Protein AF-0000000070684510 (afdb_homodimer)

Nearest PDB structures (foldseek):
  5lpy-assembly1_A  TM=9.203E-01  e=1.342E-24  Arabidopsis thaliana
  5lpz-assembly1_A  TM=9.205E-01  e=2.448E-24  Arabidopsis thaliana
  3tl8-assembly2_D  TM=8.907E-01  e=1.812E-24  Arabidopsis thaliana
  5lpw-assembly1_A  TM=9.177E-01  e=6.805E-24  Arabidopsis thaliana
  3ulz-assembly1_A  TM=9.002E-01  e=1.649E-22  Arabidopsis thaliana

Foldseek 3Di:
DVVVVVLVVLLVVQCVLLCVVVLVVVCVVVVCPQADADDPVQQCQQQVNVDPVQWPDDDQQFTWGWGAGPVRAIKIKGWGPDDDSVCSVVVSVVVSLQQPDDDPQAWHWHYWYRSDPTIMTITHDAAAAFQLCLLAVPDPPPPDRDAPVLLVQQLVQVVVVLCCQQPVRPFRKAQLEDDRNQWGQHPVGRTHGHDSPVMDGDHPPDWDQDPDRDYDPLQFDVVCVVGSTDDSVRNVSSSVSRSLCSFQSDDQADCVVDDQCRGSVSVCVVCVVVVNNLVRTDPNNNVVVVVD/DVVVVVLVVLLVVQCVLLCVVVLVVVCVVVVCPQADADEPVQQCQQQVNVDPVQWPDDDQQFTWGWGAGPVRAIKIKGWGPDDDSVCSVVVSVVVSLQQPDDDPQAWHWHYWYRSDPTIMTITHDAAAAFQLCLLAVPDPPPPDRDAPVLLVQQLVQVVVVLCCQQPVRPFRKAQLEDDRNQWGQHPVGRTHGHDSPVMDTDHPPDWDQDPDRDYDPLQFDVVCVVGSTDDSVRNVSSSVSRSLCSFQSDDQADCVVDDQCRGSVSVCVVCVVVVNNLVRTDPNNNVVVVVD

pLDDT: mean 85.9, std 12.46, range [40.0, 98.62]

Organism: Helianthus annuus (NCBI:txid4232)

Secondary structure (DSSP, 8-state):
-HHHHHHHHHHHHHHHHTTHHHHHHHHHHTT----EE--HHHHHHHTTTT-GGGEEEEETTEEEEEEE-TT--EEEEEEES---GGGHHHHHHHHHHHHT---TTBPPEEEEE-SSSS-EEEEE--TT-BHHHHHH---SSSS-S--HHHHHHHHHHHHHHHHIIIIISSSEEE-S---GGGEEE-TT--EEE---TT-EEE-TT--EE-SB--SBTTTS-HHHHHH-EE-HHHHHHHHHHHHHHHHH---SB-GGG-GGG-BHHHHHHHHHHTT-GGGTS-HHHHHHHHH-/-HHHHHHHHHHHHHHHHTTHHHHHHHHHHTT-TT-EE--HHHHHHHTTTT-GGGEEEEETTEEEEEEE-TT--EEEEEEES---GGGHHHHHHHHHHHHT---TTBPPEEEEE-SSSS-EEEEEPPTT-BHHHHHH---SSSS-S--HHHHHHHHHHHHHHHHIIIIISSSEEE-S---GGGEEE-TT--EEE---TT-EEE-TT--EE-SB--SBTTTS-HHHHHH-EE-HHHHHHHHHHHHHHHHH---SB-GGG-GGG-BHHHHHHHHHHTT-GGGTS-HHHHHHHHH-

Radius of gyration: 25.87 Å; Cα contacts (8 Å, |Δi|>4): 1019; chains: 2; bounding box: 73×64×62 Å

Solvent-accessible surface area (backbone atoms only — not comparable to full-atom values): 30472 Å² total; per-residue (Å²): 109,70,68,56,54,50,51,51,49,48,27,52,49,29,17,54,73,59,39,38,62,59,45,53,51,50,37,62,70,66,65,46,85,48,50,43,77,47,52,61,66,60,54,27,60,21,21,63,65,69,31,77,89,28,54,75,45,78,56,92,67,24,39,28,28,44,24,42,42,96,87,64,48,57,29,30,35,34,41,39,31,58,37,59,70,88,42,48,68,57,48,46,54,50,48,54,55,51,29,63,55,80,47,94,24,39,59,42,41,46,27,35,25,36,42,44,92,35,50,31,40,30,25,58,57,66,78,47,50,30,46,38,49,55,56,64,61,61,58,84,84,64,74,66,73,68,49,65,65,52,49,51,49,32,52,50,39,44,50,51,37,52,50,36,33,46,69,68,40,98,56,23,40,36,46,52,53,48,43,40,74,32,26,32,17,31,89,85,56,51,33,23,43,47,79,66,84,65,40,42,78,34,63,86,93,50,76,45,78,46,58,64,56,71,38,38,50,43,28,57,33,65,63,33,53,51,63,22,50,52,50,64,62,40,36,51,45,7,43,51,39,39,50,49,27,72,49,26,48,49,64,43,63,34,73,87,64,33,85,88,34,17,25,34,60,60,34,51,52,50,26,49,75,67,72,41,46,81,78,54,39,23,66,65,50,53,52,52,61,69,70,105,110,70,68,56,52,51,51,52,53,48,28,51,50,30,16,55,74,58,39,39,61,60,47,52,51,50,38,63,70,67,65,45,87,47,51,46,78,49,52,61,65,59,54,28,61,22,21,63,64,69,33,76,88,27,53,76,44,78,54,92,68,23,40,28,28,45,24,43,42,96,87,65,49,58,29,29,36,35,41,38,30,58,36,58,70,90,42,47,68,56,49,47,55,50,48,55,55,53,29,64,53,82,48,94,24,40,58,39,40,46,28,36,23,36,42,43,91,37,52,31,38,32,25,59,56,66,79,46,50,31,46,37,48,55,55,65,60,60,59,82,84,63,74,68,73,71,48,65,66,54,49,50,48,31,51,50,39,44,50,50,36,52,50,36,33,47,67,68,38,97,54,23,40,36,47,49,52,48,42,39,76,32,25,33,16,30,89,84,56,51,31,23,42,46,78,66,83,64,39,42,78,33,62,83,93,51,78,45,79,48,59,63,55,72,38,39,51,43,29,58,33,64,64,32,54,51,63,21,51,50,50,63,61,39,37,51,44,8,44,50,38,38,50,49,27,71,48,26,47,49,63,42,64,33,70,87,65,32,84,89,34,16,25,33,60,58,35,52,53,50,27,50,74,68,72,41,44,80,78,55,39,24,66,64,50,54,53,53,60,70,70,103

Sequence (584 aa):
MIKQRKLIKLREQLFEQNGGVLLEDKLRTTGSNVMKIFQVEELEEATNNFAEGNIIGRGGNGTVYKGTLPDTRIVAIKKSQRLDQGQRDQFINEMVILAQINHPNVVQLLGCCRETDVPLLAYEFISNDTLHRHIHNYSASGKGRFSWDNRLRIAHESAGALAYLHTDARVSIIHRDVKSTNILLDDNYIAKITDFGASRLVPLGHDQVTTLVQGTIGYLDPEYFHTGHLIDKSDVYSFGVVLAELLTGKKTIDPGRGFDDTNLATYFLKAKKENRLLEILDHQVVKEANDDMIKQRKLIKLREQLFEQNGGVLLEDKLRTTGSNVMKIFQVEELEEATNNFAEGNIIGRGGNGTVYKGTLPDTRIVAIKKSQRLDQGQRDQFINEMVILAQINHPNVVQLLGCCRETDVPLLAYEFISNDTLHRHIHNYSASGKGRFSWDNRLRIAHESAGALAYLHTDARVSIIHRDVKSTNILLDDNYIAKITDFGASRLVPLGHDQVTTLVQGTIGYLDPEYFHTGHLIDKSDVYSFGVVLAELLTGKKTIDPGRGFDDTNLATYFLKAKKENRLLEILDHQVVKEANDD

Structure (mmCIF, N/CA/C/O backbone):
data_AF-0000000070684510-model_v1
#
loop_
_entity.id
_entity.type
_entity.pdbx_description
1 polymer 'Putative serine/threonine-protein kinase, SIK1/2'
#
loop_
_atom_site.group_PDB
_atom_site.id
_atom_site.type_symbol
_atom_site.label_atom_id
_atom_site.label_alt_id
_atom_site.label_comp_id
_atom_site.label_asym_id
_atom_site.label_entity_id
_atom_site.label_seq_id
_atom_site.pdbx_PDB_ins_code
_atom_site.Cartn_x
_atom_site.Cartn_y
_atom_site.Cartn_z
_atom_site.occupancy
_atom_site.B_iso_or_equiv
_atom_site.auth_seq_id
_atom_site.auth_comp_id
_atom_site.auth_asym_id
_atom_site.auth_atom_id
_atom_site.pdbx_PDB_model_num
ATOM 1 N N . MET A 1 1 ? 40.5 9.266 7.672 1 59.66 1 MET A N 1
ATOM 2 C CA . MET A 1 1 ? 40.625 9.867 6.344 1 59.66 1 MET A CA 1
ATOM 3 C C . MET A 1 1 ? 40.094 8.922 5.266 1 59.66 1 MET A C 1
ATOM 5 O O . MET A 1 1 ? 39.312 9.336 4.41 1 59.66 1 MET A O 1
ATOM 9 N N . ILE A 1 2 ? 40.531 7.684 5.348 1 60.41 2 ILE A N 1
ATOM 10 C CA . ILE A 1 2 ? 40.125 6.691 4.363 1 60.41 2 ILE A CA 1
ATOM 11 C C . ILE A 1 2 ? 38.625 6.402 4.52 1 60.41 2 ILE A C 1
ATOM 13 O O . ILE A 1 2 ? 37.875 6.34 3.527 1 60.41 2 ILE A O 1
ATOM 17 N N . LYS A 1 3 ? 38.062 6.293 5.691 1 63.25 3 LYS A N 1
ATOM 18 C CA . LYS A 1 3 ? 36.656 6.039 5.957 1 63.25 3 LYS A CA 1
ATOM 19 C C . LYS A 1 3 ? 35.781 7.191 5.453 1 63.25 3 LYS A C 1
ATOM 21 O O . LYS A 1 3 ? 34.719 6.965 4.906 1 63.25 3 LYS A O 1
ATOM 26 N N . GLN A 1 4 ? 36.281 8.344 5.594 1 65.38 4 GLN A N 1
ATOM 27 C CA . GLN A 1 4 ? 35.562 9.531 5.148 1 65.38 4 GLN A CA 1
ATOM 28 C C . GLN A 1 4 ? 35.469 9.578 3.627 1 65.38 4 GLN A C 1
ATOM 30 O O . GLN A 1 4 ? 34.406 9.922 3.076 1 65.38 4 GLN A O 1
ATOM 35 N N . ARG A 1 5 ? 36.625 9.281 2.947 1 68.25 5 ARG A N 1
ATOM 36 C CA . ARG A 1 5 ? 36.625 9.258 1.489 1 68.25 5 ARG A CA 1
ATOM 37 C C . ARG A 1 5 ? 35.656 8.219 0.944 1 68.25 5 ARG A C 1
ATOM 39 O O . ARG A 1 5 ? 34.969 8.453 -0.056 1 68.25 5 ARG A O 1
ATOM 46 N N . LYS A 1 6 ? 35.594 7.195 1.644 1 65.5 6 LYS A N 1
ATOM 47 C CA . LYS A 1 6 ? 34.688 6.121 1.246 1 65.5 6 LYS A CA 1
ATOM 48 C C . LYS A 1 6 ? 33.25 6.555 1.39 1 65.5 6 LYS A C 1
ATOM 50 O O . LYS A 1 6 ? 32.406 6.242 0.533 1 65.5 6 LYS A O 1
ATOM 55 N N . LEU A 1 7 ? 33 7.203 2.4 1 73 7 LEU A N 1
ATOM 56 C CA . LEU A 1 7 ? 31.641 7.691 2.654 1 73 7 LEU A CA 1
ATOM 57 C C . LEU A 1 7 ? 31.234 8.727 1.61 1 73 7 LEU A C 1
ATOM 59 O O . LEU A 1 7 ? 30.094 8.711 1.133 1 73 7 LEU A O 1
ATOM 63 N N . ILE A 1 8 ? 32.188 9.531 1.26 1 75.62 8 ILE A N 1
ATOM 64 C CA . ILE A 1 8 ? 31.922 10.57 0.265 1 75.62 8 ILE A CA 1
ATOM 65 C C . ILE A 1 8 ? 31.609 9.922 -1.083 1 75.62 8 ILE A C 1
ATOM 67 O O . ILE A 1 8 ? 30.672 10.312 -1.767 1 75.62 8 ILE A O 1
ATOM 71 N N . LYS A 1 9 ? 32.344 8.922 -1.42 1 74.88 9 LYS A N 1
ATOM 72 C CA . LYS A 1 9 ? 32.125 8.219 -2.682 1 74.88 9 LYS A CA 1
ATOM 73 C C . LYS A 1 9 ? 30.766 7.523 -2.701 1 74.88 9 LYS A C 1
ATOM 75 O O . LYS A 1 9 ? 30.078 7.527 -3.723 1 74.88 9 LYS A O 1
ATOM 80 N N . LEU A 1 10 ? 30.453 7.031 -1.627 1 70.5 10 LEU A N 1
ATOM 81 C CA . LEU A 1 10 ? 29.156 6.367 -1.514 1 70.5 10 LEU A CA 1
ATOM 82 C C . LEU A 1 10 ? 28.016 7.363 -1.694 1 70.5 10 LEU A C 1
ATOM 84 O O . LEU A 1 10 ? 27.047 7.086 -2.408 1 70.5 10 LEU A O 1
ATOM 88 N N . ARG A 1 11 ? 28.219 8.469 -1.114 1 77.69 11 ARG A N 1
ATOM 89 C CA . ARG A 1 11 ? 27.203 9.516 -1.212 1 77.69 11 ARG A CA 1
ATOM 90 C C . ARG A 1 11 ? 27.031 9.977 -2.654 1 77.69 11 ARG A C 1
ATOM 92 O O . ARG A 1 11 ? 25.906 10.18 -3.117 1 77.69 11 ARG A O 1
ATOM 99 N N . GLU A 1 12 ? 28.078 10.055 -3.312 1 80 12 GLU A N 1
ATOM 100 C CA . GLU A 1 12 ? 28.047 10.477 -4.707 1 80 12 GLU A CA 1
ATOM 101 C C . GLU A 1 12 ? 27.375 9.43 -5.59 1 80 12 GLU A C 1
ATOM 103 O O . GLU A 1 12 ? 26.594 9.766 -6.484 1 80 12 GLU A O 1
ATOM 108 N N . GLN A 1 13 ? 27.688 8.273 -5.297 1 73.94 13 GLN A N 1
ATOM 109 C CA . GLN A 1 13 ? 27.094 7.176 -6.051 1 73.94 13 GLN A CA 1
ATOM 110 C C . GLN A 1 13 ? 25.578 7.113 -5.836 1 73.94 13 GLN A C 1
ATOM 112 O O . GLN A 1 13 ? 24.828 6.941 -6.793 1 73.94 13 GLN A O 1
ATOM 117 N N . LEU A 1 14 ? 25.25 7.27 -4.668 1 75.81 14 LEU A N 1
ATOM 118 C CA . LEU A 1 14 ? 23.828 7.254 -4.344 1 75.81 14 LEU A CA 1
ATOM 119 C C . LEU A 1 14 ? 23.109 8.43 -4.992 1 75.81 14 LEU A C 1
ATOM 121 O O . LEU A 1 14 ? 22 8.281 -5.508 1 75.81 14 LEU A O 1
ATOM 125 N N . PHE A 1 15 ? 23.734 9.523 -4.973 1 79.38 15 PHE A N 1
ATOM 126 C CA . PHE A 1 15 ? 23.172 10.719 -5.586 1 79.38 15 PHE A CA 1
ATOM 127 C C . PHE A 1 15 ? 22.906 10.492 -7.07 1 79.38 15 PHE A C 1
ATOM 129 O O . PHE A 1 15 ? 21.812 10.812 -7.562 1 79.38 15 PHE A O 1
ATOM 136 N N . GLU A 1 16 ? 23.812 9.898 -7.676 1 75.62 16 GLU A N 1
ATOM 137 C CA . GLU A 1 16 ? 23.656 9.609 -9.102 1 75.62 16 GLU A CA 1
ATOM 138 C C . GLU A 1 16 ? 22.578 8.547 -9.328 1 75.62 16 GLU A C 1
ATOM 140 O O . GLU A 1 16 ? 21.703 8.727 -10.18 1 75.62 16 GLU A O 1
ATOM 145 N N . GLN A 1 17 ? 22.672 7.637 -8.5 1 71.75 17 GLN A N 1
ATOM 146 C CA . GLN A 1 17 ? 21.75 6.52 -8.633 1 71.75 17 GLN A CA 1
ATOM 147 C C . GLN A 1 17 ? 20.312 6.957 -8.359 1 71.75 17 GLN A C 1
ATOM 149 O O . GLN A 1 17 ? 19.375 6.457 -8.984 1 71.75 17 GLN A O 1
ATOM 154 N N . ASN A 1 18 ? 20.266 7.914 -7.543 1 74.44 18 ASN A N 1
ATOM 155 C CA . ASN A 1 18 ? 18.938 8.367 -7.125 1 74.44 18 ASN A CA 1
ATOM 156 C C . ASN A 1 18 ? 18.438 9.508 -8.008 1 74.44 18 ASN A C 1
ATOM 158 O O . ASN A 1 18 ? 17.438 10.164 -7.672 1 74.44 18 ASN A O 1
ATOM 162 N N . GLY A 1 19 ? 19.094 9.758 -9.062 1 76.19 19 GLY A N 1
ATOM 163 C CA . GLY A 1 19 ? 18.656 10.75 -10.023 1 76.19 19 GLY A CA 1
ATOM 164 C C . GLY A 1 19 ? 18.984 12.172 -9.609 1 76.19 19 GLY A C 1
ATOM 165 O O . GLY A 1 19 ? 18.312 13.117 -10.016 1 76.19 19 GLY A O 1
ATOM 166 N N . GLY A 1 20 ? 19.969 12.305 -8.805 1 78.5 20 GLY A N 1
ATOM 167 C CA . GLY A 1 20 ? 20.344 13.617 -8.312 1 78.5 20 GLY A CA 1
ATOM 168 C C . GLY A 1 20 ? 20.672 14.594 -9.43 1 78.5 20 GLY A C 1
ATOM 169 O O . GLY A 1 20 ? 20.25 15.75 -9.391 1 78.5 20 GLY A O 1
ATOM 170 N N . VAL A 1 21 ? 21.25 14.117 -10.406 1 81 21 VAL A N 1
ATOM 171 C CA . VAL A 1 21 ? 21.656 14.961 -11.531 1 81 21 VAL A CA 1
ATOM 172 C C . VAL A 1 21 ? 20.438 15.406 -12.312 1 81 21 VAL A C 1
ATOM 174 O O . VAL A 1 21 ? 20.297 16.578 -12.656 1 81 21 VAL A O 1
ATOM 177 N N . LEU A 1 22 ? 19.594 14.508 -12.547 1 79.19 22 LEU A N 1
ATOM 178 C CA . LEU A 1 22 ? 18.359 14.828 -13.242 1 79.19 22 LEU A CA 1
ATOM 179 C C . LEU A 1 22 ? 17.547 15.859 -12.469 1 79.19 22 LEU A C 1
ATOM 181 O O . LEU A 1 22 ? 17 16.797 -13.055 1 79.19 22 LEU A O 1
ATOM 185 N N . LEU A 1 23 ? 17.484 15.656 -11.242 1 82.12 23 LEU A N 1
ATOM 186 C CA . LEU A 1 23 ? 16.766 16.594 -10.383 1 82.12 23 LEU A CA 1
ATOM 187 C C . LEU A 1 23 ? 17.375 17.984 -10.469 1 82.12 23 LEU A C 1
ATOM 189 O O . LEU A 1 23 ? 16.656 18.969 -10.617 1 82.12 23 LEU A O 1
ATOM 193 N N . GLU A 1 24 ? 18.641 18.062 -10.414 1 82.38 24 GLU A N 1
ATOM 194 C CA . GLU A 1 24 ? 19.328 19.344 -10.523 1 82.38 24 GLU A CA 1
ATOM 195 C C . GLU A 1 24 ? 19 20.031 -11.844 1 82.38 24 GLU A C 1
ATOM 197 O O . GLU A 1 24 ? 18.75 21.234 -11.883 1 82.38 24 GLU A O 1
ATOM 202 N N . ASP A 1 25 ? 18.953 19.266 -12.844 1 82.44 25 ASP A N 1
ATOM 203 C CA . ASP A 1 25 ? 18.688 19.797 -14.172 1 82.44 25 ASP A CA 1
ATOM 204 C C . ASP A 1 25 ? 17.25 20.328 -14.266 1 82.44 25 ASP A C 1
ATOM 206 O O . ASP A 1 25 ? 17.016 21.406 -14.82 1 82.44 25 ASP A O 1
ATOM 210 N N . LYS A 1 26 ? 16.406 19.641 -13.758 1 81.69 26 LYS A N 1
ATOM 211 C CA . LYS A 1 26 ? 15.008 20.047 -13.812 1 81.69 26 LYS A CA 1
ATOM 212 C C . LYS A 1 26 ? 14.758 21.312 -13 1 81.69 26 LYS A C 1
ATOM 214 O O . LYS A 1 26 ? 13.977 22.172 -13.398 1 81.69 26 LYS A O 1
ATOM 219 N N . LEU A 1 27 ? 15.406 21.344 -11.898 1 80.31 27 LEU A N 1
ATOM 220 C CA . LEU A 1 27 ? 15.242 22.516 -11.047 1 80.31 27 LEU A CA 1
ATOM 221 C C . LEU A 1 27 ? 15.852 23.75 -11.711 1 80.31 27 LEU A C 1
ATOM 223 O O . LEU A 1 27 ? 15.328 24.859 -11.562 1 80.31 27 LEU A O 1
ATOM 227 N N . ARG A 1 28 ? 16.875 23.547 -12.445 1 78.94 28 ARG A N 1
ATOM 228 C CA . ARG A 1 28 ? 17.516 24.641 -13.164 1 78.94 28 ARG A CA 1
ATOM 229 C C . ARG A 1 28 ? 16.641 25.141 -14.305 1 78.94 28 ARG A C 1
ATOM 231 O O . ARG A 1 28 ? 16.562 26.344 -14.547 1 78.94 28 ARG A O 1
ATOM 238 N N . THR A 1 29 ? 15.984 24.266 -14.898 1 77.31 29 THR A N 1
ATOM 239 C CA . THR A 1 29 ? 15.211 24.594 -16.078 1 77.31 29 THR A CA 1
ATOM 240 C C . THR A 1 29 ? 13.867 25.219 -15.695 1 77.31 29 THR A C 1
ATOM 242 O O . THR A 1 29 ? 13.32 26.047 -16.422 1 77.31 29 THR A O 1
ATOM 245 N N . THR A 1 30 ? 13.297 24.672 -14.68 1 70.62 30 THR A N 1
ATOM 246 C CA . THR A 1 30 ? 11.977 25.156 -14.281 1 70.62 30 THR A CA 1
ATOM 247 C C . THR A 1 30 ? 12.086 26.469 -13.531 1 70.62 30 THR A C 1
ATOM 249 O O . THR A 1 30 ? 11.086 27.141 -13.297 1 70.62 30 THR A O 1
ATOM 252 N N . GLY A 1 31 ? 13.344 27.062 -13.438 1 59.84 31 GLY A N 1
ATOM 253 C CA . GLY A 1 31 ? 13.508 28.328 -12.742 1 59.84 31 GLY A CA 1
ATOM 254 C C . GLY A 1 31 ? 13.125 28.25 -11.281 1 59.84 31 GLY A C 1
ATOM 255 O O . GLY A 1 31 ? 12.938 29.281 -10.633 1 59.84 31 GLY A O 1
ATOM 256 N N . SER A 1 32 ? 12.773 27 -10.875 1 56 32 SER A N 1
ATOM 257 C CA . SER A 1 32 ? 12.219 26.922 -9.523 1 56 32 SER A CA 1
ATOM 258 C C . SER A 1 32 ? 13.328 26.953 -8.477 1 56 32 SER A C 1
ATOM 260 O O . SER A 1 32 ? 14.219 26.109 -8.469 1 56 32 SER A O 1
ATOM 262 N N . ASN A 1 33 ? 13.812 28.109 -8.086 1 59.66 33 ASN A N 1
ATOM 263 C CA . ASN A 1 33 ? 14.656 28.312 -6.914 1 59.66 33 ASN A CA 1
ATOM 264 C C . ASN A 1 33 ? 13.969 27.828 -5.637 1 59.66 33 ASN A C 1
ATOM 266 O O . ASN A 1 33 ? 14.297 28.297 -4.543 1 59.66 33 ASN A O 1
ATOM 270 N N . VAL A 1 34 ? 12.9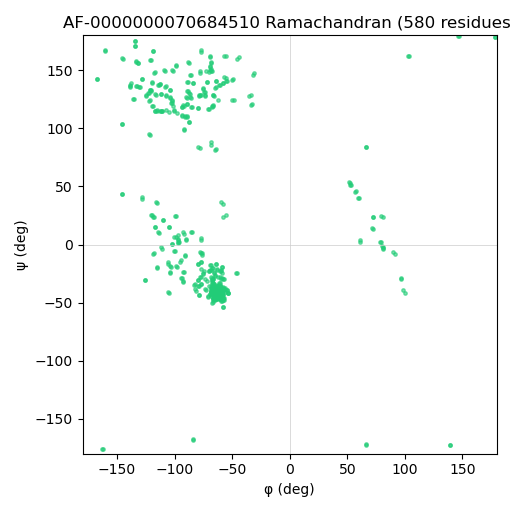84 26.844 -5.934 1 69.94 34 VAL A N 1
ATOM 271 C CA . VAL A 1 34 ? 12.031 26.719 -4.832 1 69.94 34 VAL A CA 1
ATOM 272 C C . VAL A 1 34 ? 12.469 25.578 -3.906 1 69.94 34 VAL A C 1
ATOM 274 O O . VAL A 1 34 ? 12.07 25.531 -2.738 1 69.94 34 VAL A O 1
ATOM 277 N N . MET A 1 35 ? 13.406 24.766 -4.375 1 84.25 35 MET A N 1
ATOM 278 C CA . MET A 1 35 ? 13.781 23.719 -3.436 1 84.25 35 MET A CA 1
ATOM 279 C C . MET A 1 35 ? 15.289 23.5 -3.43 1 84.25 35 MET A C 1
ATOM 281 O O . MET A 1 35 ? 15.945 23.625 -4.469 1 84.25 35 MET A O 1
ATOM 285 N N . LYS A 1 36 ? 15.867 23.344 -2.336 1 89.31 36 LYS A N 1
ATOM 286 C CA . LYS A 1 36 ? 17.297 23.109 -2.133 1 89.31 36 LYS A CA 1
ATOM 287 C C . LYS A 1 36 ? 17.609 21.609 -2.18 1 89.31 36 LYS A C 1
ATOM 289 O O . LYS A 1 36 ? 16.844 20.797 -1.687 1 89.31 36 LYS A O 1
ATOM 294 N N . ILE A 1 37 ? 18.719 21.328 -2.822 1 89.94 37 ILE A N 1
ATOM 295 C CA . ILE A 1 37 ? 19.266 19.984 -2.709 1 89.94 37 ILE A CA 1
ATOM 296 C C . ILE A 1 37 ? 20.281 19.938 -1.576 1 89.94 37 ILE A C 1
ATOM 298 O O . ILE A 1 37 ? 21.391 20.469 -1.706 1 89.94 37 ILE A O 1
ATOM 302 N N . PHE A 1 38 ? 19.984 19.281 -0.552 1 92.5 38 PHE A N 1
ATOM 303 C CA . PHE A 1 38 ? 20.812 19.234 0.644 1 92.5 38 PHE A CA 1
ATOM 304 C C . PHE A 1 38 ? 21.875 18.141 0.527 1 92.5 38 PHE A C 1
ATOM 306 O O . PHE A 1 38 ? 21.625 17.094 -0.077 1 92.5 38 PHE A O 1
ATOM 313 N N . GLN A 1 39 ? 22.984 18.406 1.076 1 92.12 39 GLN A N 1
ATOM 314 C CA . GLN A 1 39 ? 23.922 17.344 1.394 1 92.12 39 GLN A CA 1
ATOM 315 C C . GLN A 1 39 ? 23.516 16.594 2.662 1 92.12 39 GLN A C 1
ATOM 317 O O . GLN A 1 39 ? 22.938 17.203 3.576 1 92.12 39 GLN A O 1
ATOM 322 N N . VAL A 1 40 ? 23.828 15.367 2.656 1 92.38 40 VAL A N 1
ATOM 323 C CA . VAL A 1 40 ? 23.391 14.562 3.789 1 92.38 40 VAL A CA 1
ATOM 324 C C . VAL A 1 40 ? 23.984 15.109 5.082 1 92.38 40 VAL A C 1
ATOM 326 O O . VAL A 1 40 ? 23.344 15.086 6.133 1 92.38 40 VAL A O 1
ATOM 329 N N . GLU A 1 41 ? 25.172 15.656 5.012 1 92.88 41 GLU A N 1
ATOM 330 C CA . GLU A 1 41 ? 25.859 16.188 6.188 1 92.88 41 GLU A CA 1
ATOM 331 C C . GLU A 1 41 ? 25.078 17.359 6.789 1 92.88 41 GLU A C 1
ATOM 333 O O . GLU A 1 41 ? 25.062 17.531 8.008 1 92.88 41 GLU A O 1
ATOM 338 N N . GLU A 1 42 ? 24.469 18.172 5.949 1 94.25 42 GLU A N 1
ATOM 339 C CA . GLU A 1 42 ? 23.656 19.312 6.414 1 94.25 42 GLU A CA 1
ATOM 340 C C . GLU A 1 42 ? 22.469 18.844 7.25 1 94.25 42 GLU A C 1
ATOM 342 O O . GLU A 1 42 ? 22.188 19.406 8.305 1 94.25 42 GLU A O 1
ATOM 347 N N . LEU A 1 43 ? 21.859 17.812 6.797 1 95.56 43 LEU A N 1
ATOM 348 C CA . LEU A 1 43 ? 20.672 17.312 7.473 1 95.56 43 LEU A CA 1
ATOM 349 C C . LEU A 1 43 ? 21.047 16.531 8.727 1 95.56 43 LEU A C 1
ATOM 351 O O . LEU A 1 43 ? 20.312 16.547 9.719 1 95.56 43 LEU A O 1
ATOM 355 N N . GLU A 1 44 ? 22.203 15.836 8.641 1 95.56 44 GLU A N 1
ATOM 356 C CA . GLU A 1 44 ? 22.719 15.164 9.828 1 95.56 44 GLU A CA 1
ATOM 357 C C . GLU A 1 44 ? 23.047 16.156 10.938 1 95.56 44 GLU A C 1
ATOM 359 O O . GLU A 1 44 ? 22.688 15.945 12.094 1 95.56 44 GLU A O 1
ATOM 364 N N . GLU A 1 45 ? 23.641 17.188 10.547 1 96.19 45 GLU A N 1
ATOM 365 C CA . GLU A 1 45 ? 23.953 18.234 11.516 1 96.19 45 GLU A CA 1
ATOM 366 C C . GLU A 1 45 ? 22.688 18.875 12.07 1 96.19 45 GLU A C 1
ATOM 368 O O . GLU A 1 45 ? 22.578 19.078 13.281 1 96.19 45 GLU A O 1
ATOM 373 N N . ALA A 1 46 ? 21.75 19.141 11.203 1 97 46 ALA A N 1
ATOM 374 C CA . ALA A 1 46 ? 20.516 19.797 11.594 1 97 46 ALA A CA 1
ATOM 375 C C . ALA A 1 46 ? 19.734 18.953 12.602 1 97 46 ALA A C 1
ATOM 377 O O . ALA A 1 46 ? 19.031 19.484 13.453 1 97 46 ALA A O 1
ATOM 378 N N . THR A 1 47 ? 19.875 17.625 12.586 1 97.5 47 THR A N 1
ATOM 379 C CA . THR A 1 47 ? 19.062 16.719 13.375 1 97.5 47 THR A CA 1
ATOM 380 C C . THR A 1 47 ? 19.906 16.016 14.438 1 97.5 47 THR A C 1
ATOM 382 O O . THR A 1 47 ? 19.453 15.039 15.047 1 97.5 47 THR A O 1
ATOM 385 N N . ASN A 1 48 ? 21.172 16.422 14.672 1 96.38 48 ASN A N 1
ATOM 386 C CA . ASN A 1 48 ? 22.094 15.695 15.547 1 96.38 48 ASN A CA 1
ATOM 387 C C . ASN A 1 48 ? 22.172 14.219 15.172 1 96.38 48 ASN A C 1
ATOM 389 O O . ASN A 1 48 ? 21.953 13.344 16.016 1 96.38 48 ASN A O 1
ATOM 393 N N . ASN A 1 49 ? 22.469 14.055 13.844 1 95.56 49 ASN A N 1
ATOM 394 C CA . ASN A 1 49 ? 22.625 12.727 13.258 1 95.56 49 ASN A CA 1
ATOM 395 C C . ASN A 1 49 ? 21.359 11.883 13.453 1 95.56 49 ASN A C 1
ATOM 397 O O . ASN A 1 49 ? 21.438 10.734 13.891 1 95.56 49 ASN A O 1
ATOM 401 N N . PHE A 1 50 ? 20.234 12.57 13.148 1 94.94 50 PHE A N 1
ATOM 402 C CA . PHE A 1 50 ? 18.953 11.898 13.234 1 94.94 50 PHE A CA 1
ATOM 403 C C . PHE A 1 50 ? 18.766 11.242 14.594 1 94.94 50 PHE A C 1
ATOM 405 O O . PHE A 1 50 ? 18.375 10.078 14.672 1 94.94 50 PHE A O 1
ATOM 412 N N . ALA A 1 51 ? 18.969 11.977 15.594 1 95.12 51 ALA A N 1
ATOM 413 C CA . ALA A 1 51 ? 18.844 11.516 16.969 1 95.12 51 ALA A CA 1
ATOM 414 C C . ALA A 1 51 ? 17.406 11.195 17.328 1 95.12 51 ALA A C 1
ATOM 416 O O . ALA A 1 51 ? 16.484 11.875 16.875 1 95.12 51 ALA A O 1
ATOM 417 N N . GLU A 1 52 ? 17.188 10.273 18.203 1 93.38 52 GLU A N 1
ATOM 418 C CA . GLU A 1 52 ? 15.859 9.852 18.641 1 93.38 52 GLU A CA 1
ATOM 419 C C . GLU A 1 52 ? 15.102 11.008 19.281 1 93.38 52 GLU A C 1
ATOM 421 O O . GLU A 1 52 ? 13.883 11.133 19.125 1 93.38 52 GLU A O 1
ATOM 426 N N . GLY A 1 53 ? 15.766 11.812 20 1 95 53 GLY A N 1
ATOM 427 C CA . GLY A 1 53 ? 15.156 12.945 20.672 1 95 53 GLY A CA 1
ATOM 428 C C . GLY A 1 53 ? 14.578 13.969 19.719 1 95 53 GLY A C 1
ATOM 429 O O . GLY A 1 53 ? 13.789 14.828 20.109 1 95 53 GLY A O 1
ATOM 430 N N . ASN A 1 54 ? 14.977 13.922 18.422 1 96.88 54 ASN A N 1
ATOM 431 C CA . ASN A 1 54 ? 14.516 14.875 17.422 1 96.88 54 ASN A CA 1
ATOM 432 C C . ASN A 1 54 ? 13.328 14.328 16.625 1 96.88 54 ASN A C 1
ATOM 434 O O . ASN A 1 54 ? 12.773 15.016 15.766 1 96.88 54 ASN A O 1
ATOM 438 N N . ILE A 1 55 ? 12.883 13.125 16.984 1 95.62 55 ILE A N 1
ATOM 439 C CA . ILE A 1 55 ? 11.773 12.516 16.266 1 95.62 55 ILE A CA 1
ATOM 440 C C . ILE A 1 55 ? 10.469 13.211 16.641 1 95.62 55 ILE A C 1
ATOM 442 O O . ILE A 1 55 ? 10.156 13.352 17.828 1 95.62 55 ILE A O 1
ATOM 446 N N . ILE A 1 56 ? 9.727 13.641 15.664 1 94.25 56 ILE A N 1
ATOM 447 C CA . ILE A 1 56 ? 8.461 14.312 15.938 1 94.25 56 ILE A CA 1
ATOM 448 C C . ILE A 1 56 ? 7.312 13.508 15.328 1 94.25 56 ILE A C 1
ATOM 450 O O . ILE A 1 56 ? 6.145 13.836 15.523 1 94.25 56 ILE A O 1
ATOM 454 N N . GLY A 1 57 ? 7.605 12.484 14.57 1 90.12 57 GLY A N 1
ATOM 455 C CA . GLY A 1 57 ? 6.582 11.625 14 1 90.12 57 GLY A CA 1
ATOM 456 C C . GLY A 1 57 ? 7.141 10.344 13.414 1 90.12 57 GLY A C 1
ATOM 457 O O . GLY A 1 57 ? 8.25 10.336 12.875 1 90.12 57 GLY A O 1
ATOM 458 N N . ARG A 1 58 ? 6.395 9.289 13.602 1 85.06 58 ARG A N 1
ATOM 459 C CA . ARG A 1 58 ? 6.707 7.996 13 1 85.06 58 ARG A CA 1
ATOM 460 C C . ARG A 1 58 ? 5.473 7.375 12.352 1 85.06 58 ARG A C 1
ATOM 462 O O . ARG A 1 58 ? 4.375 7.445 12.906 1 85.06 58 ARG A O 1
ATOM 469 N N . GLY A 1 59 ? 5.688 6.824 11.141 1 74 59 GLY A N 1
ATOM 470 C CA . GLY A 1 59 ? 4.586 6.125 10.492 1 74 59 GLY A CA 1
ATOM 471 C C . GLY A 1 59 ? 5.039 5.211 9.375 1 74 59 GLY A C 1
ATOM 472 O O . GLY A 1 59 ? 6.238 4.957 9.211 1 74 59 GLY A O 1
ATOM 473 N N . GLY A 1 60 ? 4.102 4.609 8.688 1 69 60 GLY A N 1
ATOM 474 C CA . GLY A 1 60 ? 4.367 3.688 7.594 1 69 60 GLY A CA 1
ATOM 475 C C . GLY A 1 60 ? 5.164 4.316 6.465 1 69 60 GLY A C 1
ATOM 476 O O . GLY A 1 60 ? 5.84 3.615 5.711 1 69 60 GLY A O 1
ATOM 477 N N . ASN A 1 61 ? 5.16 5.664 6.422 1 75.12 61 ASN A N 1
ATOM 478 C CA . ASN A 1 61 ? 5.824 6.344 5.312 1 75.12 61 ASN A CA 1
ATOM 479 C C . ASN A 1 61 ? 7.203 6.863 5.715 1 75.12 61 ASN A C 1
ATOM 481 O O . ASN A 1 61 ? 7.926 7.422 4.887 1 75.12 61 ASN A O 1
ATOM 485 N N . GLY A 1 62 ? 7.5 6.703 7.012 1 84.69 62 GLY A N 1
ATOM 486 C CA . GLY A 1 62 ? 8.828 7.105 7.43 1 84.69 62 GLY A CA 1
ATOM 487 C C . GLY A 1 62 ? 8.844 7.828 8.766 1 84.69 62 GLY A C 1
ATOM 488 O O . GLY A 1 62 ? 7.84 7.836 9.484 1 84.69 62 GLY A O 1
ATOM 489 N N . THR A 1 63 ? 10.008 8.312 9.062 1 90.44 63 THR A N 1
ATOM 490 C CA . THR A 1 63 ? 10.227 9.023 10.312 1 90.44 63 THR A CA 1
ATOM 491 C C . THR A 1 63 ? 10.516 10.5 10.047 1 90.44 63 THR A C 1
ATOM 493 O O . THR A 1 63 ? 11.242 10.844 9.117 1 90.44 63 THR A O 1
ATOM 496 N N . VAL A 1 64 ? 9.922 11.336 10.859 1 95.62 64 VAL A N 1
ATOM 497 C CA . VAL A 1 64 ? 10.109 12.773 10.688 1 95.62 64 VAL A CA 1
ATOM 498 C C . VAL A 1 64 ? 10.914 13.336 11.859 1 95.62 64 VAL A C 1
ATOM 500 O O . VAL A 1 64 ? 10.602 13.055 13.023 1 95.62 64 VAL A O 1
ATOM 503 N N . TYR A 1 65 ? 11.961 14.094 11.547 1 97 65 TYR A N 1
ATOM 504 C CA . TYR A 1 65 ? 12.852 14.688 12.539 1 97 65 TYR A CA 1
ATOM 505 C C . TYR A 1 65 ? 12.742 16.203 12.516 1 97 65 TYR A C 1
ATOM 507 O O . TYR A 1 65 ? 12.656 16.812 11.445 1 97 65 TYR A O 1
ATOM 515 N N . LYS A 1 66 ? 12.703 16.75 13.703 1 97.88 66 LYS A N 1
ATOM 516 C CA . LYS A 1 66 ? 12.898 18.203 13.82 1 97.88 66 LYS A CA 1
ATOM 517 C C . LYS A 1 66 ? 14.375 18.562 13.68 1 97.88 66 LYS A C 1
ATOM 519 O O . LYS A 1 66 ? 15.242 17.922 14.266 1 97.88 66 LYS A O 1
ATOM 524 N N . GLY A 1 67 ? 14.648 19.484 12.812 1 97.81 67 GLY A N 1
ATOM 525 C CA . GLY A 1 67 ? 16.016 19.938 12.602 1 97.81 67 GLY A CA 1
ATOM 526 C C . GLY A 1 67 ? 16.156 21.438 12.594 1 97.81 67 GLY A C 1
ATOM 527 O O . GLY A 1 67 ? 15.18 22.156 12.352 1 97.81 67 GLY A O 1
ATOM 528 N N . THR A 1 68 ? 17.328 21.875 12.898 1 97.62 68 THR A N 1
ATOM 529 C CA . THR A 1 68 ? 17.688 23.281 12.805 1 97.62 68 THR A CA 1
ATOM 530 C C . THR A 1 68 ? 18.828 23.484 11.805 1 97.62 68 THR A C 1
ATOM 532 O O . THR A 1 68 ? 19.938 22.969 11.992 1 97.62 68 THR A O 1
ATOM 535 N N . LEU A 1 69 ? 18.531 24.234 10.805 1 94.69 69 LEU A N 1
ATOM 536 C CA . LEU A 1 69 ? 19.531 24.5 9.781 1 94.69 69 LEU A CA 1
ATOM 537 C C . LEU A 1 69 ? 20.547 25.531 10.266 1 94.69 69 LEU A C 1
ATOM 539 O O . LEU A 1 69 ? 20.312 26.203 11.273 1 94.69 69 LEU A O 1
ATOM 543 N N . PRO A 1 70 ? 21.672 25.625 9.477 1 89.88 70 PRO A N 1
ATOM 544 C CA . PRO A 1 70 ? 22.703 26.594 9.875 1 89.88 70 PRO A CA 1
ATOM 545 C C . PRO A 1 70 ? 22.172 28.031 9.93 1 89.88 70 PRO A C 1
ATOM 547 O O . PRO A 1 70 ? 22.656 28.828 10.727 1 89.88 70 PRO A O 1
ATOM 550 N N . ASP A 1 71 ? 21.203 28.297 9.102 1 91.12 71 ASP A N 1
ATOM 551 C CA . ASP A 1 71 ? 20.625 29.625 9.086 1 91.12 71 ASP A CA 1
ATOM 552 C C . ASP A 1 71 ? 19.547 29.766 10.156 1 91.12 71 ASP A C 1
ATOM 554 O O . ASP A 1 71 ? 18.766 30.719 10.141 1 91.12 71 ASP A O 1
ATOM 558 N N . THR A 1 72 ? 19.391 28.812 11.094 1 92.81 72 THR A N 1
ATOM 559 C CA . THR A 1 72 ? 18.562 28.797 12.297 1 92.81 72 THR A CA 1
ATOM 560 C C . THR A 1 72 ? 17.109 28.453 11.961 1 92.81 72 THR A C 1
ATOM 562 O O . THR A 1 72 ? 16.266 28.406 12.844 1 92.81 72 THR A O 1
ATOM 565 N N . ARG A 1 73 ? 16.875 28.281 10.727 1 94.5 73 ARG A N 1
ATOM 566 C CA . ARG A 1 73 ? 15.523 27.844 10.367 1 94.5 73 ARG A CA 1
ATOM 567 C C . ARG A 1 73 ? 15.227 26.453 10.93 1 94.5 73 ARG A C 1
ATOM 569 O O . ARG A 1 73 ? 16.062 25.562 10.852 1 94.5 73 ARG A O 1
ATOM 576 N N . ILE A 1 74 ? 14.039 26.375 11.484 1 97.25 74 ILE A N 1
ATOM 577 C CA . ILE A 1 74 ? 13.586 25.078 11.953 1 97.25 74 ILE A CA 1
ATOM 578 C C . ILE A 1 74 ? 12.852 24.344 10.82 1 97.25 74 ILE A C 1
ATOM 580 O O . ILE A 1 74 ? 12.008 24.938 10.148 1 97.25 74 ILE A O 1
ATOM 584 N N . VAL A 1 75 ? 13.242 23.047 10.641 1 97.44 75 VAL A N 1
ATOM 585 C CA . VAL A 1 75 ? 12.664 22.297 9.539 1 97.44 75 VAL A CA 1
ATOM 586 C C . VAL A 1 75 ? 12.219 20.922 10.039 1 97.44 75 VAL A C 1
ATOM 588 O O . VAL A 1 75 ? 12.641 20.469 11.109 1 97.44 75 VAL A O 1
ATOM 591 N N . ALA A 1 76 ? 11.312 20.344 9.32 1 97.75 76 ALA A N 1
ATOM 592 C CA . ALA A 1 76 ? 10.938 18.953 9.484 1 97.75 76 ALA A CA 1
ATOM 593 C C . ALA A 1 76 ? 11.547 18.094 8.375 1 97.75 76 ALA A C 1
ATOM 595 O O . ALA A 1 76 ? 11.336 18.344 7.191 1 97.75 76 ALA A O 1
ATOM 596 N N . ILE A 1 77 ? 12.328 17.109 8.773 1 97.06 77 ILE A N 1
ATOM 597 C CA . ILE A 1 77 ? 13.016 16.25 7.816 1 97.06 77 ILE A CA 1
ATOM 598 C C . ILE A 1 77 ? 12.414 14.852 7.855 1 97.06 77 ILE A C 1
ATOM 600 O O . ILE A 1 77 ? 12.492 14.164 8.875 1 97.06 77 ILE A O 1
ATOM 604 N N . LYS A 1 78 ? 11.805 14.445 6.766 1 94 78 LYS A N 1
ATOM 605 C CA . LYS A 1 78 ? 11.234 13.102 6.656 1 94 78 LYS A CA 1
ATOM 606 C C . LYS A 1 78 ? 12.227 12.133 6.027 1 94 78 LYS A C 1
ATOM 608 O O . LYS A 1 78 ? 12.727 12.367 4.926 1 94 78 LYS A O 1
ATOM 613 N N . LYS A 1 79 ? 12.562 11.195 6.754 1 91.19 79 LYS A N 1
ATOM 614 C CA . LYS A 1 79 ? 13.312 10.047 6.242 1 91.19 79 LYS A CA 1
ATOM 615 C C . LYS A 1 79 ? 12.375 8.938 5.785 1 91.19 79 LYS A C 1
ATOM 617 O O . LYS A 1 79 ? 11.734 8.281 6.609 1 91.19 79 LYS A O 1
ATOM 622 N N . SER A 1 80 ? 12.32 8.734 4.508 1 84.38 80 SER A N 1
ATOM 623 C CA . SER A 1 80 ? 11.367 7.789 3.947 1 84.38 80 SER A CA 1
ATOM 624 C C . SER A 1 80 ? 11.727 6.352 4.312 1 84.38 80 SER A C 1
ATOM 626 O O . SER A 1 80 ? 12.883 6.055 4.617 1 84.38 80 SER A O 1
ATOM 628 N N . GLN A 1 81 ? 10.695 5.523 4.402 1 72.88 81 GLN A N 1
ATOM 629 C CA . GLN A 1 81 ? 10.914 4.113 4.695 1 72.88 81 GLN A CA 1
ATOM 630 C C . GLN A 1 81 ? 11.039 3.295 3.414 1 72.88 81 GLN A C 1
ATOM 632 O O . GLN A 1 81 ? 11.633 2.213 3.416 1 72.88 81 GLN A O 1
ATOM 637 N N . ARG A 1 82 ? 10.492 3.812 2.391 1 65.81 82 ARG A N 1
ATOM 638 C CA . ARG A 1 82 ? 10.414 3 1.182 1 65.81 82 ARG A CA 1
ATOM 639 C C . ARG A 1 82 ? 11.125 3.676 0.016 1 65.81 82 ARG A C 1
ATOM 641 O O . ARG A 1 82 ? 11.148 4.906 -0.075 1 65.81 82 ARG A O 1
ATOM 648 N N . LEU A 1 83 ? 11.914 2.879 -0.651 1 62.78 83 LEU A N 1
ATOM 649 C CA . LEU A 1 83 ? 12.484 3.316 -1.921 1 62.78 83 LEU A CA 1
ATOM 650 C C . LEU A 1 83 ? 11.914 2.508 -3.08 1 62.78 83 LEU A C 1
ATOM 652 O O . LEU A 1 83 ? 11.836 1.278 -3.008 1 62.78 83 LEU A O 1
ATOM 656 N N . ASP A 1 84 ? 11.188 3.262 -3.912 1 61.88 84 ASP A N 1
ATOM 657 C CA . ASP A 1 84 ? 10.773 2.605 -5.148 1 61.88 84 ASP A CA 1
ATOM 658 C C . ASP A 1 84 ? 11.781 2.838 -6.266 1 61.88 84 ASP A C 1
ATOM 660 O O . ASP A 1 84 ? 11.797 3.902 -6.887 1 61.88 84 ASP A O 1
ATOM 664 N N . GLN A 1 85 ? 12.602 1.914 -6.508 1 62.22 85 GLN A N 1
ATOM 665 C CA . GLN A 1 85 ? 13.664 2.064 -7.496 1 62.22 85 GLN A CA 1
ATOM 666 C C . GLN A 1 85 ? 13.094 2.137 -8.906 1 62.22 85 GLN A C 1
ATOM 668 O O . GLN A 1 85 ? 13.688 2.764 -9.789 1 62.22 85 GLN A O 1
ATOM 673 N N . GLY A 1 86 ? 11.961 1.514 -9.094 1 59.62 86 GLY A N 1
ATOM 674 C CA . GLY A 1 86 ? 11.398 1.46 -10.438 1 59.62 86 GLY A CA 1
ATOM 675 C C . GLY A 1 86 ? 10.75 2.762 -10.867 1 59.62 86 GLY A C 1
ATOM 676 O O . GLY A 1 86 ? 10.445 2.947 -12.047 1 59.62 86 GLY A O 1
ATOM 677 N N . GLN A 1 87 ? 10.641 3.611 -9.961 1 66.75 87 GLN A N 1
ATOM 678 C CA . GLN A 1 87 ? 9.922 4.832 -10.312 1 66.75 87 GLN A CA 1
ATOM 679 C C . GLN A 1 87 ? 10.742 6.07 -9.953 1 66.75 87 GLN A C 1
ATOM 681 O O . GLN A 1 87 ? 10.188 7.078 -9.508 1 66.75 87 GLN A O 1
ATOM 686 N N . ARG A 1 88 ? 11.977 6.02 -10.195 1 72.38 88 ARG A N 1
ATOM 687 C CA . ARG A 1 88 ? 12.875 7.105 -9.797 1 72.38 88 ARG A CA 1
ATOM 688 C C . ARG A 1 88 ? 12.539 8.391 -10.539 1 72.38 88 ARG A C 1
ATOM 690 O O . ARG A 1 88 ? 12.406 9.453 -9.922 1 72.38 88 ARG A O 1
ATOM 697 N N . ASP A 1 89 ? 12.375 8.297 -11.867 1 72.75 89 ASP A N 1
ATOM 698 C CA . ASP A 1 89 ? 12.086 9.477 -12.672 1 72.75 89 ASP A CA 1
ATOM 699 C C . ASP A 1 89 ? 10.742 10.094 -12.289 1 72.75 89 ASP A C 1
ATOM 701 O O . ASP A 1 89 ? 10.617 11.32 -12.211 1 72.75 89 ASP A O 1
ATOM 705 N N . GLN A 1 90 ? 9.914 9.227 -12.047 1 72.38 90 GLN A N 1
ATOM 706 C CA . GLN A 1 90 ? 8.594 9.695 -11.648 1 72.38 90 GLN A CA 1
ATOM 707 C C . GLN A 1 90 ? 8.648 10.43 -10.312 1 72.38 90 GLN A C 1
ATOM 709 O O . GLN A 1 90 ? 8.008 11.469 -10.141 1 72.38 90 GLN A O 1
ATOM 714 N N . PHE A 1 91 ? 9.438 9.906 -9.508 1 75.62 91 PHE A N 1
ATOM 715 C CA . PHE A 1 91 ? 9.586 10.523 -8.195 1 75.62 91 PHE A CA 1
ATOM 716 C C . PHE A 1 91 ? 10.164 11.93 -8.32 1 75.62 91 PHE A C 1
ATOM 718 O O . PHE A 1 91 ? 9.68 12.867 -7.676 1 75.62 91 PHE A O 1
ATOM 725 N N . ILE A 1 92 ? 11.07 12.055 -9.156 1 78.56 92 ILE A N 1
ATOM 726 C CA . ILE A 1 92 ? 11.742 13.344 -9.352 1 78.56 92 ILE A CA 1
ATOM 727 C C . ILE A 1 92 ? 10.758 14.352 -9.93 1 78.56 92 ILE A C 1
ATOM 729 O O . ILE A 1 92 ? 10.656 15.484 -9.445 1 78.56 92 ILE A O 1
ATOM 733 N N . ASN A 1 93 ? 10.031 13.984 -10.883 1 76.81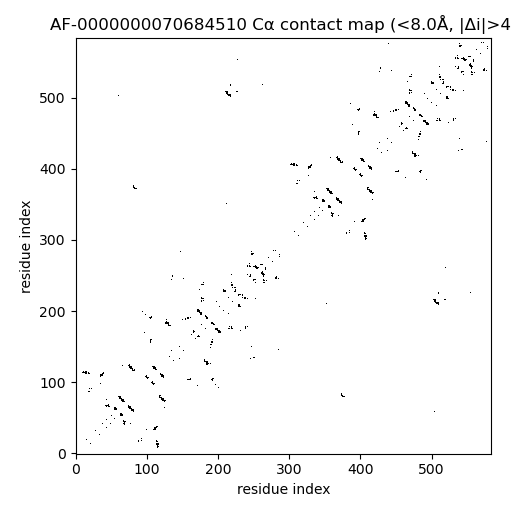 93 ASN A N 1
ATOM 734 C CA . ASN A 1 93 ? 9.047 14.867 -11.5 1 76.81 93 ASN A CA 1
ATOM 735 C C . ASN A 1 93 ? 7.988 15.312 -10.5 1 76.81 93 ASN A C 1
ATOM 737 O O . ASN A 1 93 ? 7.629 16.484 -10.445 1 76.81 93 ASN A O 1
ATOM 741 N N . GLU A 1 94 ? 7.609 14.359 -9.758 1 78 94 GLU A N 1
ATOM 742 C CA . GLU A 1 94 ? 6.586 14.664 -8.758 1 78 94 GLU A CA 1
ATOM 743 C C . GLU A 1 94 ? 7.125 15.609 -7.688 1 78 94 GLU A C 1
ATOM 745 O O . GLU A 1 94 ? 6.43 16.531 -7.258 1 78 94 GLU A O 1
ATOM 750 N N . MET A 1 95 ? 8.297 15.406 -7.379 1 81.25 95 MET A N 1
ATOM 751 C CA . MET A 1 95 ? 8.914 16.25 -6.352 1 81.25 95 MET A CA 1
ATOM 752 C C . MET A 1 95 ? 9.062 17.688 -6.836 1 81.25 95 MET A C 1
ATOM 754 O O . MET A 1 95 ? 8.828 18.625 -6.082 1 81.25 95 MET A O 1
ATOM 758 N N . VAL A 1 96 ? 9.367 17.828 -8.055 1 81.94 96 VAL A N 1
ATOM 759 C CA . VAL A 1 96 ? 9.539 19.156 -8.641 1 81.94 96 VAL A CA 1
ATOM 760 C C . VAL A 1 96 ? 8.203 19.891 -8.648 1 81.94 96 VAL A C 1
ATOM 762 O O . VAL A 1 96 ? 8.133 21.078 -8.305 1 81.94 96 VAL A O 1
ATOM 765 N N . ILE A 1 97 ? 7.23 19.219 -8.969 1 81 97 ILE A N 1
ATOM 766 C CA . ILE A 1 97 ? 5.895 19.797 -9.016 1 81 97 ILE A CA 1
ATOM 767 C C . ILE A 1 97 ? 5.445 20.172 -7.602 1 81 97 ILE A C 1
ATOM 769 O O . ILE A 1 97 ? 4.93 21.266 -7.375 1 81 97 ILE A O 1
ATOM 773 N N . LEU A 1 98 ? 5.715 19.328 -6.707 1 84.25 98 LEU A N 1
ATOM 774 C CA . LEU A 1 98 ? 5.32 19.562 -5.324 1 84.25 98 LEU A CA 1
ATOM 775 C C . LEU A 1 98 ? 6.082 20.75 -4.742 1 84.25 98 LEU A C 1
ATOM 777 O O . LEU A 1 98 ? 5.527 21.531 -3.955 1 84.25 98 LEU A O 1
ATOM 781 N N . ALA A 1 99 ? 7.266 20.875 -5.191 1 85.94 99 ALA A N 1
ATOM 782 C CA . ALA A 1 99 ? 8.094 21.969 -4.691 1 85.94 99 ALA A CA 1
ATOM 783 C C . ALA A 1 99 ? 7.578 23.312 -5.188 1 85.94 99 ALA A C 1
ATOM 785 O O . ALA A 1 99 ? 7.902 24.359 -4.613 1 85.94 99 ALA A O 1
ATOM 786 N N . GLN A 1 100 ? 6.785 23.312 -6.176 1 85 100 GLN A N 1
ATOM 787 C CA . GLN A 1 100 ? 6.281 24.547 -6.762 1 85 100 GLN A CA 1
ATOM 788 C C . GLN A 1 100 ? 4.965 24.969 -6.117 1 85 100 GLN A C 1
ATOM 790 O O . GLN A 1 100 ? 4.469 26.062 -6.367 1 85 100 GLN A O 1
ATOM 795 N N . ILE A 1 101 ? 4.441 24.125 -5.363 1 88.12 101 ILE A N 1
ATOM 796 C CA . ILE A 1 101 ? 3.189 24.453 -4.688 1 88.12 101 ILE A CA 1
ATOM 797 C C . ILE A 1 101 ? 3.441 25.516 -3.615 1 88.12 101 ILE A C 1
ATOM 799 O O . ILE A 1 101 ? 4.262 25.312 -2.719 1 88.12 101 ILE A O 1
ATOM 803 N N . ASN A 1 102 ? 2.812 26.672 -3.834 1 88.38 102 ASN A N 1
ATOM 804 C CA . ASN A 1 102 ? 2.836 27.75 -2.854 1 88.38 102 ASN A CA 1
ATOM 805 C C . ASN A 1 102 ? 1.428 28.141 -2.406 1 88.38 102 ASN A C 1
ATOM 807 O O . ASN A 1 102 ? 0.74 28.891 -3.092 1 88.38 102 ASN A O 1
ATOM 811 N N . HIS A 1 103 ? 1.003 27.609 -1.391 1 94.56 103 HIS A N 1
ATOM 812 C CA . HIS A 1 103 ? -0.309 27.844 -0.797 1 94.56 103 HIS A CA 1
ATOM 813 C C . HIS A 1 103 ? -0.217 27.938 0.722 1 94.56 103 HIS A C 1
ATOM 815 O O . HIS A 1 103 ? 0.519 27.172 1.354 1 94.56 103 HIS A O 1
ATOM 821 N N . PRO A 1 104 ? -0.885 28.875 1.292 1 96.62 104 PRO A N 1
ATOM 822 C CA . PRO A 1 104 ? -0.76 29.109 2.734 1 96.62 104 PRO A CA 1
ATOM 823 C C . PRO A 1 104 ? -1.185 27.891 3.557 1 96.62 104 PRO A C 1
ATOM 825 O O . PRO A 1 104 ? -0.778 27.75 4.715 1 96.62 104 PRO A O 1
ATOM 828 N N . ASN A 1 105 ? -1.997 27.031 2.996 1 98.31 105 ASN A N 1
ATOM 829 C CA . ASN A 1 105 ? -2.512 25.891 3.744 1 98.31 105 ASN A CA 1
ATOM 830 C C . ASN A 1 105 ? -1.919 24.578 3.24 1 98.31 105 ASN A C 1
ATOM 832 O O . ASN A 1 105 ? -2.514 23.516 3.422 1 98.31 105 ASN A O 1
ATOM 836 N N . VAL A 1 106 ? -0.773 24.625 2.566 1 97.31 106 VAL A N 1
ATOM 837 C CA . VAL A 1 106 ? 0.011 23.469 2.168 1 97.31 106 VAL A CA 1
ATOM 838 C C . VAL A 1 106 ? 1.44 23.594 2.686 1 97.31 106 VAL A C 1
ATOM 840 O O . VAL A 1 106 ? 2.07 24.641 2.518 1 97.31 106 VAL A O 1
ATOM 843 N N . VAL A 1 107 ? 1.884 22.562 3.354 1 97 107 VAL A N 1
ATOM 844 C CA . VAL A 1 107 ? 3.246 22.594 3.875 1 97 107 VAL A CA 1
ATOM 845 C C . VAL A 1 107 ? 4.238 22.734 2.725 1 97 107 VAL A C 1
ATOM 847 O O . VAL A 1 107 ? 4.129 22.047 1.711 1 97 107 VAL A O 1
ATOM 850 N N . GLN A 1 108 ? 5.184 23.547 2.924 1 94.75 108 GLN A N 1
ATOM 851 C CA . GLN A 1 108 ? 6.145 23.828 1.863 1 94.75 108 GLN A CA 1
ATOM 852 C C . GLN A 1 108 ? 7.289 22.828 1.877 1 94.75 108 GLN A C 1
ATOM 854 O O . GLN A 1 108 ? 7.859 22.547 2.934 1 94.75 108 GLN A O 1
ATOM 859 N N . LEU A 1 109 ? 7.535 22.297 0.726 1 93.62 109 LEU A N 1
ATOM 860 C CA . LEU A 1 109 ? 8.742 21.5 0.54 1 93.62 109 LEU A CA 1
ATOM 861 C C . LEU A 1 109 ? 9.961 22.391 0.325 1 93.62 109 LEU A C 1
ATOM 863 O O . LEU A 1 109 ? 10.039 23.109 -0.675 1 93.62 109 LEU A O 1
ATOM 867 N N . LEU A 1 110 ? 10.922 22.328 1.214 1 92.62 110 LEU A N 1
ATOM 868 C CA . LEU A 1 110 ? 12.07 23.219 1.185 1 92.62 110 LEU A CA 1
ATOM 869 C C . LEU A 1 110 ? 13.227 22.609 0.402 1 92.62 110 LEU A C 1
ATOM 871 O O . LEU A 1 110 ? 14.047 23.328 -0.175 1 92.62 110 LEU A O 1
ATOM 875 N N . GLY A 1 111 ? 13.305 21.297 0.466 1 91.62 111 GLY A N 1
ATOM 876 C CA . GLY A 1 111 ? 14.406 20.641 -0.223 1 91.62 111 GLY A CA 1
ATOM 877 C C . GLY A 1 111 ? 14.414 19.125 -0.034 1 91.62 111 GLY A C 1
ATOM 878 O O . GLY A 1 111 ? 13.484 18.562 0.554 1 91.62 111 GLY A O 1
ATOM 879 N N . CYS A 1 112 ? 15.391 18.5 -0.67 1 91.19 112 CYS A N 1
ATOM 880 C CA . CYS A 1 112 ? 15.539 17.047 -0.562 1 91.19 112 CYS A CA 1
ATOM 881 C C . CYS A 1 112 ? 17.016 16.656 -0.58 1 91.19 112 CYS A C 1
ATOM 883 O O . CYS A 1 112 ? 17.875 17.484 -0.872 1 91.19 112 CYS A O 1
ATOM 885 N N . CYS A 1 113 ? 17.266 15.477 -0.09 1 90.81 113 CYS A N 1
ATOM 886 C CA . CYS A 1 113 ? 18.594 14.867 -0.151 1 90.81 113 CYS A CA 1
ATOM 887 C C . CYS A 1 113 ? 18.531 13.523 -0.871 1 90.81 113 CYS A C 1
ATOM 889 O O . CYS A 1 113 ? 17.719 12.672 -0.54 1 90.81 113 CYS A O 1
ATOM 891 N N . ARG A 1 114 ? 19.453 13.352 -1.858 1 83.94 114 ARG A N 1
ATOM 892 C CA . ARG A 1 114 ? 19.438 12.133 -2.666 1 83.94 114 ARG A CA 1
ATOM 893 C C . ARG A 1 114 ? 20.75 11.367 -2.51 1 83.94 114 ARG A C 1
ATOM 895 O O . ARG A 1 114 ? 21.109 10.562 -3.373 1 83.94 114 ARG A O 1
ATOM 902 N N . GLU A 1 115 ? 21.406 11.602 -1.402 1 83.25 115 GLU A N 1
ATOM 903 C CA . GLU A 1 115 ? 22.703 10.969 -1.144 1 83.25 115 GLU A CA 1
ATOM 904 C C . GLU A 1 115 ? 22.547 9.75 -0.233 1 83.25 115 GLU A C 1
ATOM 906 O O . GLU A 1 115 ? 23.531 9.219 0.267 1 83.25 115 GLU A O 1
ATOM 911 N N . THR A 1 116 ? 21.312 9.422 0.035 1 80.06 116 THR A N 1
ATOM 912 C CA . THR A 1 116 ? 21.047 8.312 0.941 1 80.06 116 THR A CA 1
ATOM 913 C C . THR A 1 116 ? 20.266 7.215 0.229 1 80.06 116 THR A C 1
ATOM 915 O O . THR A 1 116 ? 19.797 7.402 -0.9 1 80.06 116 THR A O 1
ATOM 918 N N . ASP A 1 117 ? 20.25 6.117 0.891 1 74.25 117 ASP A N 1
ATOM 919 C CA . ASP A 1 117 ? 19.516 4.984 0.336 1 74.25 117 ASP A CA 1
ATOM 920 C C . ASP A 1 117 ? 18.047 5.324 0.149 1 74.25 117 ASP A C 1
ATOM 922 O O . ASP A 1 117 ? 17.406 4.883 -0.816 1 74.25 117 ASP A O 1
ATOM 926 N N . VAL A 1 118 ? 17.578 6.066 1.119 1 79.31 118 VAL A N 1
ATOM 927 C CA . VAL A 1 118 ? 16.188 6.527 1.014 1 79.31 118 VAL A CA 1
ATOM 928 C C . VAL A 1 118 ? 16.156 8.055 0.951 1 79.31 118 VAL A C 1
ATOM 930 O O . VAL A 1 118 ? 17.031 8.719 1.511 1 79.31 118 VAL A O 1
ATOM 933 N N . PRO A 1 119 ? 15.188 8.539 0.243 1 83.56 119 PRO A N 1
ATOM 934 C CA . PRO A 1 119 ? 15.109 10 0.119 1 83.56 119 PRO A CA 1
ATOM 935 C C . PRO A 1 119 ? 14.844 10.688 1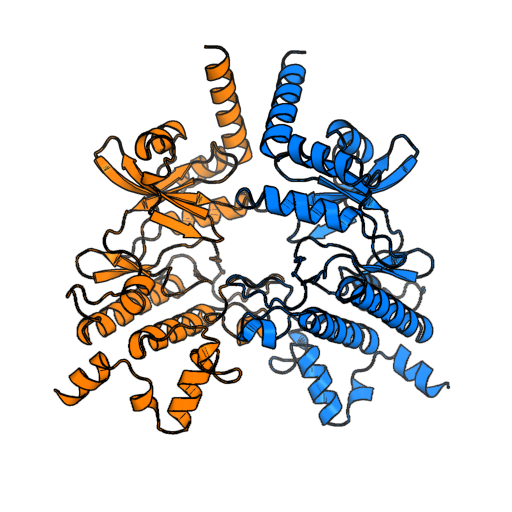.454 1 83.56 119 PRO A C 1
ATOM 937 O O . PRO A 1 119 ? 14.094 10.164 2.287 1 83.56 119 PRO A O 1
ATOM 940 N N . LEU A 1 120 ? 15.516 11.797 1.596 1 91.81 120 LEU A N 1
ATOM 941 C CA . LEU A 1 120 ? 15.203 12.719 2.678 1 91.81 120 LEU A CA 1
ATOM 942 C C . LEU A 1 120 ? 14.516 13.969 2.143 1 91.81 120 LEU A C 1
ATOM 944 O O . LEU A 1 120 ? 14.984 14.57 1.171 1 91.81 120 LEU A O 1
ATOM 948 N N . LEU A 1 121 ? 13.398 14.32 2.73 1 93 121 LEU A N 1
ATOM 949 C CA . LEU A 1 121 ? 12.656 15.516 2.336 1 93 121 LEU A CA 1
ATOM 950 C C . LEU A 1 121 ? 12.594 16.516 3.48 1 93 121 LEU A C 1
ATOM 952 O O . LEU A 1 121 ? 12.273 16.156 4.613 1 93 121 LEU A O 1
ATOM 956 N N . ALA A 1 122 ? 12.938 17.688 3.191 1 95.19 122 ALA A N 1
ATOM 957 C CA . ALA A 1 122 ? 12.898 18.75 4.184 1 95.19 122 ALA A CA 1
ATOM 958 C C . ALA A 1 122 ? 11.695 19.672 3.953 1 95.19 122 ALA A C 1
ATOM 960 O O . ALA A 1 122 ? 11.539 20.234 2.869 1 95.19 122 ALA A O 1
ATOM 961 N N . TYR A 1 123 ? 10.906 19.844 4.996 1 96.19 123 TYR A N 1
ATOM 962 C CA . TYR A 1 123 ? 9.711 20.688 4.953 1 96.19 123 TYR A CA 1
ATOM 963 C C . TYR A 1 123 ? 9.797 21.812 5.973 1 96.19 123 TYR A C 1
ATOM 965 O O . TYR A 1 123 ? 10.594 21.75 6.914 1 96.19 123 TYR A O 1
ATOM 973 N N . GLU A 1 124 ? 9.016 22.844 5.711 1 96.19 124 GLU A N 1
ATOM 974 C CA . GLU A 1 124 ? 8.812 23.797 6.789 1 96.19 124 GLU A CA 1
ATOM 975 C C . GLU A 1 124 ? 8.273 23.125 8.047 1 96.19 124 GLU A C 1
ATOM 977 O O . GLU A 1 124 ? 7.5 22.172 7.953 1 96.19 124 GLU A O 1
ATOM 982 N N . PHE A 1 125 ? 8.711 23.594 9.141 1 97.69 125 PHE A N 1
ATOM 983 C CA . PHE A 1 125 ? 8.266 23.031 10.406 1 97.69 125 PHE A CA 1
ATOM 984 C C . PHE A 1 125 ? 6.973 23.703 10.867 1 97.69 125 PHE A C 1
ATOM 986 O O . PHE A 1 125 ? 6.883 24.938 10.906 1 97.69 125 PHE A O 1
ATOM 993 N N . ILE A 1 126 ? 5.949 22.922 11.156 1 97.38 126 ILE A N 1
ATOM 994 C CA . ILE A 1 126 ? 4.695 23.422 11.711 1 97.38 126 ILE A CA 1
ATOM 995 C C . ILE A 1 126 ? 4.629 23.094 13.203 1 97.38 126 ILE A C 1
ATOM 997 O O . ILE A 1 126 ? 4.723 21.922 13.594 1 97.38 126 ILE A O 1
ATOM 1001 N N . SER A 1 127 ? 4.289 23.953 14.062 1 94.06 127 SER A N 1
ATOM 1002 C CA . SER A 1 127 ? 4.715 23.938 15.461 1 94.06 127 SER A CA 1
ATOM 1003 C C . SER A 1 127 ? 3.654 23.312 16.359 1 94.06 127 SER A C 1
ATOM 1005 O O . SER A 1 127 ? 3.938 22.953 17.5 1 94.06 127 SER A O 1
ATOM 1007 N N . ASN A 1 128 ? 2.438 23.219 15.938 1 94.12 128 ASN A N 1
ATOM 1008 C CA . ASN A 1 128 ? 1.366 22.906 16.875 1 94.12 128 ASN A CA 1
ATOM 1009 C C . ASN A 1 128 ? 0.717 21.562 16.578 1 94.12 128 ASN A C 1
ATOM 1011 O O . ASN A 1 128 ? -0.507 21.438 16.641 1 94.12 128 ASN A O 1
ATOM 1015 N N . ASP A 1 129 ? 1.423 20.578 16.141 1 92.62 129 ASP A N 1
ATOM 1016 C CA . ASP A 1 129 ? 1.072 19.172 16.016 1 92.62 129 ASP A CA 1
ATOM 1017 C C . ASP A 1 129 ? -0.018 18.969 14.969 1 92.62 129 ASP A C 1
ATOM 1019 O O . ASP A 1 129 ? -0.343 19.891 14.219 1 92.62 129 ASP A O 1
ATOM 1023 N N . THR A 1 130 ? -0.525 17.734 14.914 1 94.62 130 THR A N 1
ATOM 1024 C CA . THR A 1 130 ? -1.492 17.328 13.898 1 94.62 130 THR A CA 1
ATOM 1025 C C . THR A 1 130 ? -2.916 17.625 14.359 1 94.62 130 THR A C 1
ATOM 1027 O O . THR A 1 130 ? -3.178 17.719 15.562 1 94.62 130 THR A O 1
ATOM 1030 N N . LEU A 1 131 ? -3.781 17.75 13.406 1 96.06 131 LEU A N 1
ATOM 1031 C CA . LEU A 1 131 ? -5.207 17.844 13.711 1 96.06 131 LEU A CA 1
ATOM 1032 C C . LEU A 1 131 ? -5.676 16.625 14.492 1 96.06 131 LEU A C 1
ATOM 1034 O O . LEU A 1 131 ? -6.461 16.75 15.438 1 96.06 131 LEU A O 1
ATOM 1038 N N . HIS A 1 132 ? -5.152 15.484 14.164 1 94.5 132 HIS A N 1
ATOM 1039 C CA . HIS A 1 132 ? -5.516 14.234 14.828 1 94.5 132 HIS A CA 1
ATOM 1040 C C . HIS A 1 132 ? -5.262 14.312 16.328 1 94.5 132 HIS A C 1
ATOM 1042 O O . HIS A 1 132 ? -6.133 13.961 17.125 1 94.5 132 HIS A O 1
ATOM 1048 N N . ARG A 1 133 ? -4.141 14.766 16.688 1 91.62 133 ARG A N 1
ATOM 1049 C CA . ARG A 1 133 ? -3.785 14.867 18.094 1 91.62 133 ARG A CA 1
ATOM 1050 C C . ARG A 1 133 ? -4.715 15.82 18.828 1 91.62 133 ARG A C 1
ATOM 1052 O O . ARG A 1 133 ? -5.121 15.555 19.953 1 91.62 133 ARG A O 1
ATOM 1059 N N . HIS A 1 134 ? -5.02 16.891 18.219 1 91.75 134 HIS A N 1
ATOM 1060 C CA . HIS A 1 134 ? -5.871 17.906 18.844 1 91.75 134 HIS A CA 1
ATOM 1061 C C . HIS A 1 134 ? -7.293 17.391 19.016 1 91.75 134 HIS A C 1
ATOM 1063 O O . HIS A 1 134 ? -7.973 17.75 19.984 1 91.75 134 HIS A O 1
ATOM 1069 N N . ILE A 1 135 ? -7.715 16.547 18.141 1 91.62 135 ILE A N 1
ATOM 1070 C CA . ILE A 1 135 ? -9.07 16.016 18.219 1 91.62 135 ILE A CA 1
ATOM 1071 C C . ILE A 1 135 ? -9.125 14.906 19.281 1 91.62 135 ILE A C 1
ATOM 1073 O O . ILE A 1 135 ? -10.047 14.859 20.094 1 91.62 135 ILE A O 1
ATOM 1077 N N . HIS A 1 136 ? -8.109 14.008 19.312 1 89.56 136 HIS A N 1
ATOM 1078 C CA . HIS A 1 136 ? -8.234 12.75 20.047 1 89.56 136 HIS A CA 1
ATOM 1079 C C . HIS A 1 136 ? -7.445 12.781 21.344 1 89.56 136 HIS A C 1
ATOM 1081 O O . HIS A 1 136 ? -7.723 12.008 22.266 1 89.56 136 HIS A O 1
ATOM 1087 N N . ASN A 1 137 ? -6.344 13.242 21.484 1 76.5 137 ASN A N 1
ATOM 1088 C CA . ASN A 1 137 ? -5.492 13.172 22.672 1 76.5 137 ASN A CA 1
ATOM 1089 C C . ASN A 1 137 ? -5.605 14.438 23.516 1 76.5 137 ASN A C 1
ATOM 1091 O O . ASN A 1 137 ? -4.805 14.664 24.422 1 76.5 137 ASN A O 1
ATOM 1095 N N . TYR A 1 138 ? -6.355 15.281 23.156 1 58.5 138 TYR A N 1
ATOM 1096 C CA . TYR A 1 138 ? -6.293 16.5 23.938 1 58.5 138 TYR A CA 1
ATOM 1097 C C . TYR A 1 138 ? -6.719 16.25 25.375 1 58.5 138 TYR A C 1
ATOM 1099 O O . TYR A 1 138 ? -7.836 15.781 25.625 1 58.5 138 TYR A O 1
ATOM 1107 N N . SER A 1 139 ? -5.707 15.727 26.172 1 50.91 139 SER A N 1
ATOM 1108 C CA . SER A 1 139 ? -5.891 15.688 27.609 1 50.91 139 SER A CA 1
ATOM 1109 C C . SER A 1 139 ? -6.48 16.984 28.141 1 50.91 139 SER A C 1
ATOM 1111 O O . SER A 1 139 ? -6.363 18.031 27.484 1 50.91 139 SER A O 1
ATOM 1113 N N . ALA A 1 140 ? -7.105 16.922 29.484 1 42.19 140 ALA A N 1
ATOM 1114 C CA . ALA A 1 140 ? -7.734 17.875 30.406 1 42.19 140 ALA A CA 1
ATOM 1115 C C . ALA A 1 140 ? -6.891 19.141 30.547 1 42.19 140 ALA A C 1
ATOM 1117 O O . ALA A 1 140 ? -7.219 20.031 31.344 1 42.19 140 ALA A O 1
ATOM 1118 N N . SER A 1 141 ? -5.578 19 30.281 1 40 141 SER A N 1
ATOM 1119 C CA . SER A 1 141 ? -4.812 20.094 30.891 1 40 141 SER A CA 1
ATOM 1120 C C . SER A 1 141 ? -5.281 21.453 30.391 1 40 141 SER A C 1
ATOM 1122 O O . SER A 1 141 ? -4.625 22.469 30.625 1 40 141 SER A O 1
ATOM 1124 N N . GLY A 1 142 ? -6.348 21.719 30.141 1 42.5 142 GLY A N 1
ATOM 1125 C CA . GLY A 1 142 ? -7.02 23.016 30.094 1 42.5 142 GLY A CA 1
ATOM 1126 C C . GLY A 1 142 ? -7.16 23.562 28.688 1 42.5 142 GLY A C 1
ATOM 1127 O O . GLY A 1 142 ? -7.773 24.625 28.5 1 42.5 142 GLY A O 1
ATOM 1128 N N . LYS A 1 143 ? -6.066 23.422 27.844 1 46.34 143 LYS A N 1
ATOM 1129 C CA . LYS A 1 143 ? -6.305 24.094 26.562 1 46.34 143 LYS A CA 1
ATOM 1130 C C . LYS A 1 143 ? -7.395 23.375 25.766 1 46.34 143 LYS A C 1
ATOM 1132 O O . LYS A 1 143 ? -7.328 22.172 25.547 1 46.34 143 LYS A O 1
ATOM 1137 N N . GLY A 1 144 ? -8.5 23.625 25.891 1 52.16 144 GLY A N 1
ATOM 1138 C CA . GLY A 1 144 ? -9.844 23.234 25.5 1 52.16 144 GLY A CA 1
ATOM 1139 C C . GLY A 1 144 ? -9.914 22.656 24.094 1 52.16 144 GLY A C 1
ATOM 1140 O O . GLY A 1 144 ? -8.969 22.797 23.312 1 52.16 144 GLY A O 1
ATOM 1141 N N . ARG A 1 145 ? -10.93 21.547 23.875 1 62.59 145 ARG A N 1
ATOM 1142 C CA . ARG A 1 145 ? -11.508 21.094 22.625 1 62.59 145 ARG A CA 1
ATOM 1143 C C . ARG A 1 145 ? -11.688 22.234 21.641 1 62.59 145 ARG A C 1
ATOM 1145 O O . ARG A 1 145 ? -11.922 23.375 22.047 1 62.59 145 ARG A O 1
ATOM 1152 N N . PHE A 1 146 ? -11.203 22.031 20.469 1 81.12 146 PHE A N 1
ATOM 1153 C CA . PHE A 1 146 ? -11.445 23.016 19.406 1 81.12 146 PHE A CA 1
ATOM 1154 C C . PHE A 1 146 ? -12.812 23.672 19.578 1 81.12 146 PHE A C 1
ATOM 1156 O O . PHE A 1 146 ? -13.797 22.984 19.859 1 81.12 146 PHE A O 1
ATOM 1163 N N . SER A 1 147 ? -12.75 25.078 19.719 1 84.88 147 SER A N 1
ATOM 1164 C CA . SER A 1 147 ? -14.031 25.766 19.578 1 84.88 147 SER A CA 1
ATOM 1165 C C . SER A 1 147 ? -14.688 25.469 18.234 1 84.88 147 SER A C 1
ATOM 1167 O O . SER A 1 147 ? -14.031 24.953 17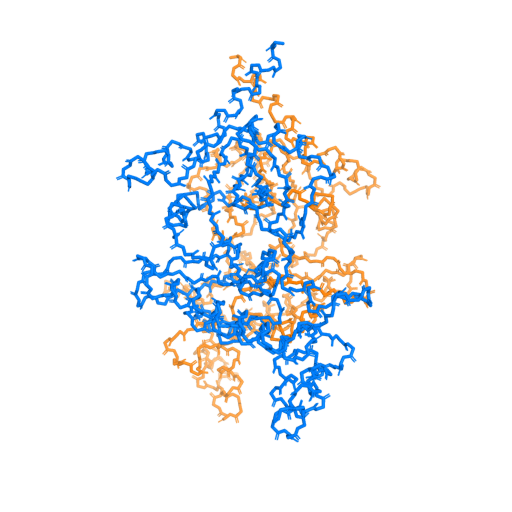.328 1 84.88 147 SER A O 1
ATOM 1169 N N . TRP A 1 148 ? -15.898 25.734 18.219 1 87.69 148 TRP A N 1
ATOM 1170 C CA . TRP A 1 148 ? -16.625 25.594 16.953 1 87.69 148 TRP A CA 1
ATOM 1171 C C . TRP A 1 148 ? -15.969 26.438 15.859 1 87.69 148 TRP A C 1
ATOM 1173 O O . TRP A 1 148 ? -15.812 25.969 14.727 1 87.69 148 TRP A O 1
ATOM 1183 N N . ASP A 1 149 ? -15.539 27.594 16.281 1 89.31 149 ASP A N 1
ATOM 1184 C CA . ASP A 1 149 ? -14.914 28.5 15.32 1 89.31 149 ASP A CA 1
ATOM 1185 C C . ASP A 1 149 ? -13.617 27.906 14.773 1 89.31 149 ASP A C 1
ATOM 1187 O O . ASP A 1 149 ? -13.359 27.969 13.57 1 89.31 149 ASP A O 1
ATOM 1191 N N . ASN A 1 150 ? -12.859 27.359 15.641 1 91.19 150 ASN A N 1
ATOM 1192 C CA . ASN A 1 150 ? -11.625 26.719 15.203 1 91.19 150 ASN A CA 1
ATOM 1193 C C . ASN A 1 150 ? -11.898 25.547 14.266 1 91.19 150 ASN A C 1
ATOM 1195 O O . ASN A 1 150 ? -11.227 25.406 13.242 1 91.19 150 ASN A O 1
ATOM 1199 N N . ARG A 1 151 ? -12.867 24.781 14.625 1 93.12 151 ARG A N 1
ATOM 1200 C CA . ARG A 1 151 ? -13.234 23.625 13.805 1 93.12 151 ARG A CA 1
ATOM 1201 C C . ARG A 1 151 ? -13.641 24.062 12.398 1 93.12 151 ARG A C 1
ATOM 1203 O O . ARG A 1 151 ? -13.188 23.484 11.406 1 93.12 151 ARG A O 1
ATOM 1210 N N . LEU A 1 152 ? -14.453 25.062 12.359 1 94.25 152 LEU A N 1
ATOM 1211 C CA . LEU A 1 152 ? -14.938 25.562 11.078 1 94.25 152 LEU A CA 1
ATOM 1212 C C . LEU A 1 152 ? -13.797 26.141 10.25 1 94.25 152 LEU A C 1
ATOM 1214 O O . LEU A 1 152 ? -13.727 25.922 9.039 1 94.25 152 LEU A O 1
ATOM 1218 N N . ARG A 1 153 ? -12.977 26.875 10.859 1 96.25 153 ARG A N 1
ATOM 1219 C CA . ARG A 1 153 ? -11.852 27.484 10.164 1 96.25 153 ARG A CA 1
ATOM 1220 C C . ARG A 1 153 ? -10.914 26.422 9.602 1 96.25 153 ARG A C 1
ATOM 1222 O O . ARG A 1 153 ? -10.531 26.484 8.43 1 96.25 153 ARG A O 1
ATOM 1229 N N . ILE A 1 154 ? -10.609 25.469 10.406 1 97.12 154 ILE A N 1
ATOM 1230 C CA . ILE A 1 154 ? -9.727 24.391 9.984 1 97.12 154 ILE A CA 1
ATOM 1231 C C . ILE A 1 154 ? -10.344 23.656 8.797 1 97.12 154 ILE A C 1
ATOM 1233 O O . ILE A 1 154 ? -9.664 23.359 7.816 1 97.12 154 ILE A O 1
ATOM 1237 N N . ALA A 1 155 ? -11.617 23.391 8.883 1 98 155 ALA A N 1
ATOM 1238 C CA . ALA A 1 155 ? -12.344 22.734 7.793 1 98 155 ALA A CA 1
ATOM 1239 C C . ALA A 1 155 ? -12.258 23.562 6.512 1 98 155 ALA A C 1
ATOM 1241 O O . ALA A 1 155 ? -11.945 23.031 5.445 1 98 155 ALA A O 1
ATOM 1242 N N . HIS A 1 156 ? -12.461 24.828 6.672 1 98.19 156 HIS A N 1
ATOM 1243 C CA . HIS A 1 156 ? -12.461 25.734 5.531 1 98.19 156 HIS A CA 1
ATOM 1244 C C . HIS A 1 156 ? -11.078 25.828 4.891 1 98.19 156 HIS A C 1
ATOM 1246 O O . HIS A 1 156 ? -10.953 25.734 3.668 1 98.19 156 HIS A O 1
ATOM 1252 N N . GLU A 1 157 ? -10.109 26 5.672 1 98.56 157 GLU A N 1
ATOM 1253 C CA . GLU A 1 157 ? -8.734 26.141 5.195 1 98.56 157 GLU A CA 1
ATOM 1254 C C . GLU A 1 157 ? -8.273 24.859 4.496 1 98.56 157 GLU A C 1
ATOM 1256 O O . GLU A 1 157 ? -7.66 24.922 3.428 1 98.56 157 GLU A O 1
ATOM 1261 N N . SER A 1 158 ? -8.57 23.719 5.062 1 98.62 158 SER A N 1
ATOM 1262 C CA . SER A 1 158 ? -8.195 22.438 4.473 1 98.62 158 SER A CA 1
ATOM 1263 C C . SER A 1 158 ? -8.922 22.219 3.146 1 98.62 158 SER A C 1
ATOM 1265 O O . SER A 1 158 ? -8.312 2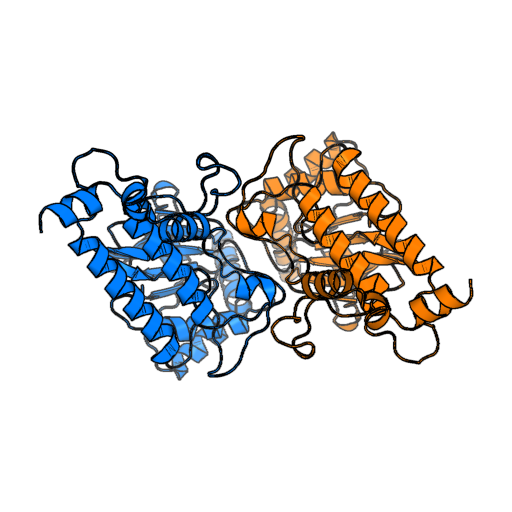1.766 2.174 1 98.62 158 SER A O 1
ATOM 1267 N N . ALA A 1 159 ? -10.211 22.531 3.148 1 98.44 159 ALA A N 1
ATOM 1268 C CA . ALA A 1 159 ? -10.977 22.406 1.911 1 98.44 159 ALA A CA 1
ATOM 1269 C C . ALA A 1 159 ? -10.383 23.297 0.812 1 98.44 159 ALA A C 1
ATOM 1271 O O . ALA A 1 159 ? -10.281 22.859 -0.341 1 98.44 159 ALA A O 1
ATOM 1272 N N . GLY A 1 160 ? -10.039 24.469 1.196 1 97.94 160 GLY A N 1
ATOM 1273 C CA . GLY A 1 160 ? -9.43 25.375 0.243 1 97.94 160 GLY A CA 1
ATOM 1274 C C . GLY A 1 160 ? -8.133 24.859 -0.337 1 97.94 160 GLY A C 1
ATOM 1275 O O . GLY A 1 160 ? -7.887 24.969 -1.54 1 97.94 160 GLY A O 1
ATOM 1276 N N . ALA A 1 161 ? -7.344 24.312 0.477 1 98 161 ALA A N 1
ATOM 1277 C CA . ALA A 1 161 ? -6.074 23.75 0.032 1 98 161 ALA A CA 1
ATOM 1278 C C . ALA A 1 161 ? -6.305 22.594 -0.947 1 98 161 ALA A C 1
ATOM 1280 O O . ALA A 1 161 ? -5.645 22.516 -1.987 1 98 161 ALA A O 1
ATOM 1281 N N . LEU A 1 162 ? -7.234 21.688 -0.637 1 97.69 162 LEU A N 1
ATOM 1282 C CA . LEU A 1 162 ? -7.535 20.562 -1.511 1 97.69 162 LEU A CA 1
ATOM 1283 C C . LEU A 1 162 ? -8.086 21.047 -2.85 1 97.69 162 LEU A C 1
ATOM 1285 O O . LEU A 1 162 ? -7.711 20.516 -3.902 1 97.69 162 LEU A O 1
ATOM 1289 N N . ALA A 1 163 ? -8.977 22.016 -2.77 1 96.75 163 ALA A N 1
ATOM 1290 C CA . ALA A 1 163 ? -9.516 22.578 -4.004 1 96.75 163 ALA A CA 1
ATOM 1291 C C . ALA A 1 163 ? -8.398 23.141 -4.879 1 96.75 163 ALA A C 1
ATOM 1293 O O . ALA A 1 163 ? -8.391 22.938 -6.094 1 96.75 163 ALA A O 1
ATOM 1294 N N . TYR A 1 164 ? -7.5 23.812 -4.273 1 95.56 164 TYR A N 1
ATOM 1295 C CA . TYR A 1 164 ? -6.352 24.359 -4.988 1 95.56 164 TYR A CA 1
ATOM 1296 C C . TYR A 1 164 ? -5.543 23.25 -5.648 1 95.56 164 TYR A C 1
ATOM 1298 O O . TYR A 1 164 ? -5.207 23.344 -6.832 1 95.56 164 TYR A O 1
ATOM 1306 N N . LEU A 1 165 ? -5.23 22.219 -4.938 1 94.5 165 LEU A N 1
ATOM 1307 C CA . LEU A 1 165 ? -4.445 21.109 -5.453 1 94.5 165 LEU A CA 1
ATOM 1308 C C . LEU A 1 165 ? -5.148 20.438 -6.637 1 94.5 165 LEU A C 1
ATOM 1310 O O . LEU A 1 165 ? -4.5 20.047 -7.609 1 94.5 165 LEU A O 1
ATOM 1314 N N . HIS A 1 166 ? -6.414 20.359 -6.57 1 93.88 166 HIS A N 1
ATOM 1315 C CA . HIS A 1 166 ? -7.184 19.641 -7.578 1 93.88 166 HIS A CA 1
ATOM 1316 C C . HIS A 1 166 ? -7.375 20.484 -8.836 1 93.88 166 HIS A C 1
ATOM 1318 O O . HIS A 1 166 ? -7.383 19.953 -9.945 1 93.88 166 HIS A O 1
ATOM 1324 N N . THR A 1 167 ? -7.531 21.797 -8.664 1 90 167 THR A N 1
ATOM 1325 C CA . THR A 1 167 ? -8.07 22.547 -9.789 1 90 167 THR A CA 1
ATOM 1326 C C . THR A 1 167 ? -7.141 23.703 -10.156 1 90 167 THR A C 1
ATOM 1328 O O . THR A 1 167 ? -7.094 24.125 -11.312 1 90 167 THR A O 1
ATOM 1331 N N . ASP A 1 168 ? -6.445 24.25 -9.227 1 86.38 168 ASP A N 1
ATOM 1332 C CA . ASP A 1 168 ? -5.762 25.516 -9.461 1 86.38 168 ASP A CA 1
ATOM 1333 C C . ASP A 1 168 ? -4.262 25.312 -9.664 1 86.38 168 ASP A C 1
ATOM 1335 O O . ASP A 1 168 ? -3.572 26.172 -10.203 1 86.38 168 ASP A O 1
ATOM 1339 N N . ALA A 1 169 ? -3.775 24.219 -9.258 1 78.94 169 ALA A N 1
ATOM 1340 C CA . ALA A 1 169 ? -2.359 23.922 -9.477 1 78.94 169 ALA A CA 1
ATOM 1341 C C . ALA A 1 169 ? -2.07 23.688 -10.953 1 78.94 169 ALA A C 1
ATOM 1343 O O . ALA A 1 169 ? -2.986 23.453 -11.742 1 78.94 169 ALA A O 1
ATOM 1344 N N . ARG A 1 170 ? -0.883 23.781 -11.344 1 77.56 170 ARG A N 1
ATOM 1345 C CA . ARG A 1 170 ? -0.482 23.609 -12.734 1 77.56 170 ARG A CA 1
ATOM 1346 C C . ARG A 1 170 ? -0.884 22.234 -13.25 1 77.56 170 ARG A C 1
ATOM 1348 O O . ARG A 1 170 ? -1.291 22.094 -14.406 1 77.56 170 ARG A O 1
ATOM 1355 N N . VAL A 1 171 ? -0.734 21.297 -12.352 1 83 171 VAL A N 1
ATOM 1356 C CA . VAL A 1 171 ? -1.203 19.938 -12.586 1 83 171 VAL A CA 1
ATOM 1357 C C . VAL A 1 171 ? -2.082 19.484 -11.422 1 83 171 VAL A C 1
ATOM 1359 O O . VAL A 1 171 ? -1.829 19.844 -10.273 1 83 171 VAL A O 1
ATOM 1362 N N . SER A 1 172 ? -3.082 18.766 -11.805 1 88.62 172 SER A N 1
ATOM 1363 C CA . SER A 1 172 ? -3.959 18.266 -10.75 1 88.62 172 SER A CA 1
ATOM 1364 C C . SER A 1 172 ? -3.242 17.25 -9.867 1 88.62 172 SER A C 1
ATOM 1366 O O . SER A 1 172 ? -2.598 16.328 -10.367 1 88.62 172 SER A O 1
ATOM 1368 N N . ILE A 1 173 ? -3.359 17.547 -8.641 1 91.44 173 ILE A N 1
ATOM 1369 C CA . ILE A 1 173 ? -2.723 16.672 -7.664 1 91.44 173 ILE A CA 1
ATOM 1370 C C . ILE A 1 173 ? -3.785 16 -6.793 1 91.44 173 ILE A C 1
ATOM 1372 O O . ILE A 1 173 ? -4.52 16.688 -6.074 1 91.44 173 ILE A O 1
ATOM 1376 N N . ILE A 1 174 ? -3.893 14.727 -6.883 1 91.88 174 ILE A N 1
ATOM 1377 C CA . ILE A 1 174 ? -4.711 13.953 -5.953 1 91.88 174 ILE A CA 1
ATOM 1378 C C . ILE A 1 174 ? -3.85 13.477 -4.785 1 91.88 174 ILE A C 1
ATOM 1380 O O . ILE A 1 174 ? -2.863 12.766 -4.98 1 91.88 174 ILE A O 1
ATOM 1384 N N . HIS A 1 175 ? -4.164 13.867 -3.584 1 93.06 175 HIS A N 1
ATOM 1385 C CA . HIS A 1 175 ? -3.342 13.594 -2.41 1 93.06 175 HIS A CA 1
ATOM 1386 C C . HIS A 1 175 ? -3.305 12.102 -2.098 1 93.06 175 HIS A C 1
ATOM 1388 O O . HIS A 1 175 ? -2.234 11.539 -1.842 1 93.06 175 HIS A O 1
ATOM 1394 N N . ARG A 1 176 ? -4.488 11.43 -2.041 1 91.38 176 ARG A N 1
ATOM 1395 C CA . ARG A 1 176 ? -4.695 9.992 -1.933 1 91.38 176 ARG A CA 1
ATOM 1396 C C . ARG A 1 176 ? -4.551 9.523 -0.488 1 91.38 176 ARG A C 1
ATOM 1398 O O . ARG A 1 176 ? -4.809 8.359 -0.177 1 91.38 176 ARG A O 1
ATOM 1405 N N . ASP A 1 177 ? -4.199 10.398 0.432 1 93.12 177 ASP A N 1
ATOM 1406 C CA . ASP A 1 177 ? -4.082 10.031 1.84 1 93.12 177 ASP A CA 1
ATOM 1407 C C . ASP A 1 177 ? -4.504 11.188 2.746 1 93.12 177 ASP A C 1
ATOM 1409 O O . ASP A 1 177 ? -3.795 11.531 3.695 1 93.12 177 ASP A O 1
ATOM 1413 N N . VAL A 1 178 ? -5.547 11.789 2.402 1 96.81 178 VAL A N 1
ATOM 1414 C CA . VAL A 1 178 ? -6.125 12.836 3.236 1 96.81 178 VAL A CA 1
ATOM 14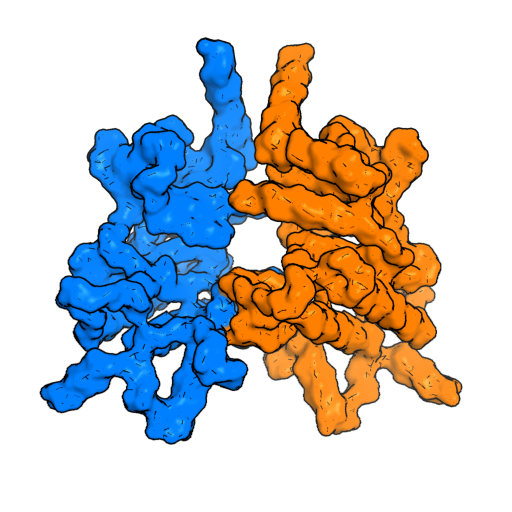15 C C . VAL A 1 178 ? -6.633 12.234 4.543 1 96.81 178 VAL A C 1
ATOM 1417 O O . VAL A 1 178 ? -7.445 11.305 4.535 1 96.81 178 VAL A O 1
ATOM 1420 N N . LYS A 1 179 ? -6.082 12.695 5.645 1 96.5 179 LYS A N 1
ATOM 1421 C CA . LYS A 1 179 ? -6.457 12.258 6.984 1 96.5 179 LYS A CA 1
ATOM 1422 C C . LYS A 1 179 ? -6.023 13.273 8.039 1 96.5 179 LYS A C 1
ATOM 1424 O O . LYS A 1 179 ? -5.23 14.172 7.75 1 96.5 179 LYS A O 1
ATOM 1429 N N . SER A 1 180 ? -6.512 13.141 9.211 1 96.5 180 SER A N 1
ATOM 1430 C CA . SER A 1 180 ? -6.305 14.148 10.25 1 96.5 180 SER A CA 1
ATOM 1431 C C . SER A 1 180 ? -4.848 14.188 10.703 1 96.5 180 SER A C 1
ATOM 1433 O O . SER A 1 180 ? -4.367 15.219 11.172 1 96.5 180 SER A O 1
ATOM 1435 N N . THR A 1 181 ? -4.109 13.047 10.469 1 94.5 181 THR A N 1
ATOM 1436 C CA . THR A 1 181 ? -2.695 13.031 10.82 1 94.5 181 THR A CA 1
ATOM 1437 C C . THR A 1 181 ? -1.871 13.789 9.773 1 94.5 181 THR A C 1
ATOM 1439 O O . THR A 1 181 ? -0.715 14.133 10.023 1 94.5 181 THR A O 1
ATOM 1442 N N . ASN A 1 182 ? -2.484 14.047 8.625 1 95.81 182 ASN A N 1
ATOM 1443 C CA . ASN A 1 182 ? -1.789 14.75 7.551 1 95.81 182 ASN A CA 1
ATOM 1444 C C . ASN A 1 182 ? -2.258 16.203 7.434 1 95.81 182 ASN A C 1
ATOM 1446 O O . ASN A 1 182 ? -2.059 16.844 6.402 1 95.81 182 ASN A O 1
ATOM 1450 N N . ILE A 1 183 ? -2.918 16.656 8.43 1 97.88 183 ILE A N 1
ATOM 1451 C CA . ILE A 1 183 ? -3.246 18.078 8.594 1 97.88 183 ILE A CA 1
ATOM 1452 C C . ILE A 1 183 ? -2.574 18.609 9.859 1 97.88 183 ILE A C 1
ATOM 1454 O O . ILE A 1 183 ? -2.918 18.203 10.969 1 97.88 183 ILE A O 1
ATOM 1458 N N . LEU A 1 184 ? -1.655 19.531 9.641 1 97.62 184 LEU A N 1
ATOM 1459 C CA . LEU A 1 184 ? -0.915 20.141 10.734 1 97.62 184 LEU A CA 1
ATOM 1460 C C . LEU A 1 184 ? -1.506 21.5 11.109 1 97.62 184 LEU A C 1
ATOM 1462 O O . LEU A 1 184 ? -2.174 22.125 10.289 1 97.62 184 LEU A O 1
ATOM 1466 N N . LEU A 1 185 ? -1.282 21.844 12.344 1 96.75 185 LEU A N 1
ATOM 1467 C CA . LEU A 1 185 ? -1.709 23.156 12.82 1 96.75 185 LEU A CA 1
ATOM 1468 C C . LEU A 1 185 ? -0.518 23.969 13.32 1 96.75 185 LEU A C 1
ATOM 1470 O O . LEU A 1 185 ? 0.355 23.438 14.008 1 96.75 185 LEU A O 1
ATOM 1474 N N . ASP A 1 186 ? -0.488 25.203 12.867 1 96.12 186 ASP A N 1
ATOM 1475 C CA . ASP A 1 186 ? 0.54 26.062 13.445 1 96.12 186 ASP A CA 1
ATOM 1476 C C . ASP A 1 186 ? 0.068 26.672 14.766 1 96.12 186 ASP A C 1
ATOM 1478 O O . ASP A 1 186 ? -0.948 26.25 15.32 1 96.12 186 ASP A O 1
ATOM 1482 N N . ASP A 1 187 ? 0.792 27.672 15.297 1 94 187 ASP A N 1
ATOM 1483 C CA . ASP A 1 187 ? 0.52 28.219 16.625 1 94 187 ASP A CA 1
ATOM 1484 C C . ASP A 1 187 ? -0.793 29 16.641 1 94 187 ASP A C 1
ATOM 1486 O O . ASP A 1 187 ? -1.405 29.188 17.688 1 94 187 ASP A O 1
ATOM 1490 N N . ASN A 1 188 ? -1.215 29.453 15.508 1 92.94 188 ASN A N 1
ATOM 1491 C CA . ASN A 1 188 ? -2.482 30.172 15.383 1 92.94 188 ASN A CA 1
ATOM 1492 C C . ASN A 1 188 ? -3.605 29.234 14.93 1 92.94 188 ASN A C 1
ATOM 1494 O O . ASN A 1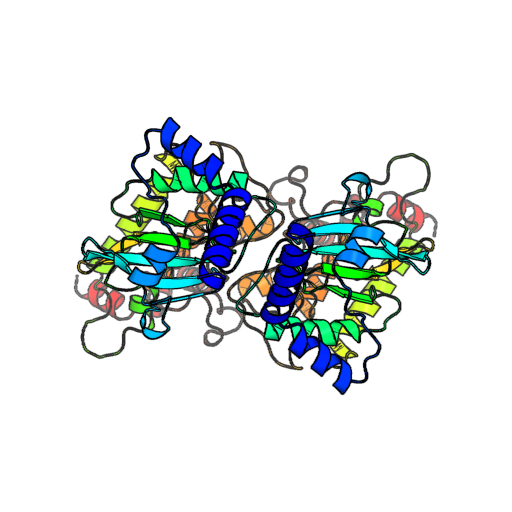 188 ? -4.672 29.703 14.523 1 92.94 188 ASN A O 1
ATOM 1498 N N . TYR A 1 189 ? -3.342 27.938 14.781 1 93.69 189 TYR A N 1
ATOM 1499 C CA . TYR A 1 189 ? -4.285 26.891 14.406 1 93.69 189 TYR A CA 1
ATOM 1500 C C . TYR A 1 189 ? -4.66 27 12.938 1 93.69 189 TYR A C 1
ATOM 1502 O O . TYR A 1 189 ? -5.75 26.578 12.531 1 93.69 189 TYR A O 1
ATOM 1510 N N . ILE A 1 190 ? -3.732 27.625 12.242 1 96.5 190 ILE A N 1
ATOM 1511 C CA . ILE A 1 190 ? -3.902 27.594 10.789 1 96.5 190 ILE A CA 1
ATOM 1512 C C . ILE A 1 190 ? -3.562 26.203 10.258 1 96.5 190 ILE A C 1
ATOM 1514 O O . ILE A 1 190 ? -2.514 25.641 10.594 1 96.5 190 ILE A O 1
ATOM 1518 N N . ALA A 1 191 ? -4.418 25.656 9.445 1 98.25 191 ALA A N 1
ATOM 1519 C CA . ALA A 1 191 ? -4.266 24.281 8.953 1 98.25 191 ALA A CA 1
ATOM 1520 C C . ALA A 1 191 ? -3.338 24.234 7.746 1 98.25 191 ALA A C 1
ATOM 1522 O O . ALA A 1 191 ? -3.404 25.094 6.867 1 98.25 191 ALA A O 1
ATOM 1523 N N . LYS A 1 192 ? -2.471 23.234 7.68 1 98.44 192 LYS A N 1
ATOM 1524 C CA . LYS A 1 192 ? -1.609 22.984 6.527 1 98.44 192 LYS A CA 1
ATOM 1525 C C . LYS A 1 192 ? -1.589 21.5 6.168 1 98.44 192 LYS A C 1
ATOM 1527 O O . LYS A 1 192 ? -1.282 20.656 7.012 1 98.44 192 LYS A O 1
ATOM 1532 N N . ILE A 1 193 ? -1.91 21.188 4.93 1 98.06 193 ILE A N 1
ATOM 1533 C CA . ILE A 1 193 ? -1.885 19.828 4.43 1 98.06 193 ILE A CA 1
ATOM 1534 C C . ILE A 1 193 ? -0.441 19.391 4.184 1 98.06 193 ILE A C 1
ATOM 1536 O O . ILE A 1 193 ? 0.361 20.156 3.648 1 98.06 193 ILE A O 1
ATOM 1540 N N . THR A 1 194 ? -0.144 18.172 4.664 1 95.69 194 THR A N 1
ATOM 1541 C CA . THR A 1 194 ? 1.213 17.672 4.496 1 95.69 194 THR A CA 1
ATOM 1542 C C . THR A 1 194 ? 1.191 16.219 4 1 95.69 194 THR A C 1
ATOM 1544 O O . THR A 1 194 ? 0.123 15.664 3.748 1 95.69 194 THR A O 1
ATOM 1547 N N . ASP A 1 195 ? 2.381 15.688 3.721 1 90.69 195 ASP A N 1
ATOM 1548 C CA . ASP A 1 195 ? 2.645 14.297 3.357 1 90.69 195 ASP A CA 1
ATOM 1549 C C . ASP A 1 195 ? 2.029 13.961 2.002 1 90.69 195 ASP A C 1
ATOM 1551 O O . ASP A 1 195 ? 1.002 13.281 1.933 1 90.69 195 ASP A O 1
ATOM 1555 N N . PHE A 1 196 ? 2.74 14.281 0.987 1 90.19 196 PHE A N 1
ATOM 1556 C CA . PHE A 1 196 ? 2.324 14.031 -0.387 1 90.19 196 PHE A CA 1
ATOM 1557 C C . PHE A 1 196 ? 2.982 12.766 -0.93 1 90.19 196 PHE A C 1
ATOM 1559 O O . PHE A 1 196 ? 3.176 12.633 -2.139 1 90.19 196 PHE A O 1
ATOM 1566 N N . GLY A 1 197 ? 3.34 11.93 -0.071 1 83.38 197 GLY A N 1
ATOM 1567 C CA . GLY A 1 197 ? 4.031 10.711 -0.455 1 83.38 197 GLY A CA 1
ATOM 1568 C C . GLY A 1 197 ? 3.174 9.781 -1.295 1 83.38 197 GLY A C 1
ATOM 1569 O O . GLY A 1 197 ? 3.693 9.023 -2.121 1 83.38 197 GLY A O 1
ATOM 1570 N N . ALA A 1 198 ? 1.905 9.805 -1.186 1 83.75 198 ALA A N 1
ATOM 1571 C CA . ALA A 1 198 ? 0.988 8.93 -1.908 1 83.75 198 ALA A CA 1
ATOM 1572 C C . ALA A 1 198 ? 0.333 9.664 -3.074 1 83.75 198 ALA A C 1
ATOM 1574 O O . ALA A 1 198 ? -0.458 9.078 -3.818 1 83.75 198 ALA A O 1
ATOM 1575 N N . SER A 1 199 ? 0.701 10.898 -3.232 1 88.12 199 SER A N 1
ATOM 1576 C CA . SER A 1 199 ? -0.013 11.734 -4.195 1 88.12 199 SER A CA 1
ATOM 1577 C C . SER A 1 199 ? 0.249 11.266 -5.625 1 88.12 199 SER A C 1
ATOM 1579 O O . SER A 1 199 ? 1.228 10.562 -5.887 1 88.12 199 SER A O 1
ATOM 1581 N N . ARG A 1 200 ? -0.666 11.609 -6.441 1 85.06 200 ARG A N 1
ATOM 1582 C CA . ARG A 1 200 ? -0.558 11.352 -7.871 1 85.06 200 ARG A CA 1
ATOM 1583 C C . ARG A 1 200 ? -0.859 12.602 -8.688 1 85.06 200 ARG A C 1
ATOM 1585 O O . ARG A 1 200 ? -1.785 13.352 -8.359 1 85.06 200 ARG A O 1
ATOM 1592 N N . LEU A 1 201 ? 0.049 12.711 -9.633 1 84.06 201 LEU A N 1
ATOM 1593 C CA . LEU A 1 201 ? -0.202 13.781 -10.602 1 84.06 201 LEU A CA 1
ATOM 1594 C C . LEU A 1 201 ? -1.048 13.273 -11.766 1 84.06 201 LEU A C 1
ATOM 1596 O O . LEU A 1 201 ? -0.704 12.273 -12.398 1 84.06 201 LEU A O 1
ATOM 1600 N N . VAL A 1 202 ? -2.219 13.672 -11.867 1 76.19 202 VAL A N 1
ATOM 1601 C CA . VAL A 1 202 ? -3.137 13.211 -12.898 1 76.19 202 VAL A CA 1
ATOM 1602 C C . VAL A 1 202 ? -3.309 14.289 -13.969 1 76.19 202 VAL A C 1
ATOM 1604 O O . VAL A 1 202 ? -3.559 15.453 -13.648 1 76.19 202 VAL A O 1
ATOM 1607 N N . PRO A 1 203 ? -2.766 13.82 -15.164 1 61.34 203 PRO A N 1
ATOM 1608 C CA . PRO A 1 203 ? -3.162 14.812 -16.172 1 61.34 203 PRO A CA 1
ATOM 1609 C C . PRO A 1 203 ? -4.656 15.125 -16.141 1 61.34 203 PRO A C 1
ATOM 1611 O O . PRO A 1 203 ? -5.461 14.266 -15.766 1 61.34 203 PRO A O 1
ATOM 1614 N N . LEU A 1 204 ? -5 16.344 -16.344 1 52.88 204 LEU A N 1
ATOM 1615 C CA . LEU A 1 204 ? -6.387 16.797 -16.312 1 52.88 204 LEU A CA 1
ATOM 1616 C C . LEU A 1 204 ? -7.273 15.891 -17.156 1 52.88 204 LEU A C 1
ATOM 1618 O O . LEU A 1 204 ? -6.941 15.586 -18.312 1 52.88 204 LEU A O 1
ATOM 1622 N N . GLY A 1 205 ? -8.328 15.32 -16.609 1 49.19 205 GLY A N 1
ATOM 1623 C CA . GLY A 1 205 ? -9.352 14.531 -17.281 1 49.19 205 GLY A CA 1
ATOM 1624 C C . GLY A 1 205 ? -9.039 13.047 -17.297 1 49.19 205 GLY A C 1
ATOM 1625 O O . GLY A 1 205 ? -9.797 12.25 -17.859 1 49.19 205 GLY A O 1
ATOM 1626 N N . HIS A 1 206 ? -7.711 12.688 -16.828 1 54.59 206 HIS A N 1
ATOM 1627 C CA . HIS A 1 206 ? -7.414 11.273 -17 1 54.59 206 HIS A CA 1
ATOM 1628 C C . HIS A 1 206 ? -7.586 10.508 -15.688 1 54.59 206 HIS A C 1
ATOM 1630 O O . HIS A 1 206 ? -7.16 10.977 -14.633 1 54.59 206 HIS A O 1
ATOM 1636 N N . ASP A 1 207 ? -8.555 9.602 -15.742 1 54.72 207 ASP A N 1
ATOM 1637 C CA . ASP A 1 207 ? -8.703 8.594 -14.703 1 54.72 207 ASP A CA 1
ATOM 1638 C C . ASP A 1 207 ? -7.477 7.688 -14.625 1 54.72 207 ASP A C 1
ATOM 1640 O O . ASP A 1 207 ? -6.82 7.438 -15.641 1 54.72 207 ASP A O 1
ATOM 1644 N N . GLN A 1 208 ? -6.91 7.645 -13.359 1 62.56 208 GLN A N 1
ATOM 1645 C CA . GLN A 1 208 ? -5.832 6.676 -13.211 1 62.56 208 GLN A CA 1
ATOM 1646 C C . GLN A 1 208 ? -6.336 5.379 -12.578 1 62.56 208 GLN A C 1
ATOM 1648 O O . GLN A 1 208 ? -7.059 5.406 -11.586 1 62.56 208 GLN A O 1
ATOM 1653 N N . VAL A 1 209 ? -6.312 4.359 -13.32 1 61.47 209 VAL A N 1
ATOM 1654 C CA . VAL A 1 209 ? -6.629 3.037 -12.789 1 61.47 209 VAL A CA 1
ATOM 1655 C C . VAL A 1 209 ? -5.383 2.424 -12.156 1 61.47 209 VAL A C 1
ATOM 1657 O O . VAL A 1 209 ? -4.293 2.488 -12.719 1 61.47 209 VAL A O 1
ATOM 1660 N N . THR A 1 210 ? -5.512 2.172 -10.797 1 69 210 THR A N 1
ATOM 1661 C CA . THR A 1 210 ? -4.391 1.578 -10.078 1 69 210 THR A CA 1
ATOM 1662 C C . THR A 1 210 ? -4.688 0.129 -9.711 1 69 210 THR A C 1
ATOM 1664 O O . THR A 1 210 ? -5.852 -0.25 -9.555 1 69 210 THR A O 1
ATOM 1667 N N . THR A 1 211 ? -3.654 -0.658 -9.648 1 71.56 211 THR A N 1
ATOM 1668 C CA . THR A 1 211 ? -3.803 -2.043 -9.219 1 71.56 211 THR A CA 1
ATOM 1669 C C . THR A 1 211 ? -3.541 -2.174 -7.723 1 71.56 211 THR A C 1
ATOM 1671 O O . THR A 1 211 ? -4.098 -3.055 -7.062 1 71.56 211 THR A O 1
ATOM 1674 N N . LEU A 1 212 ? -2.713 -1.3 -7.227 1 73.81 212 LEU A N 1
ATOM 1675 C CA . LEU A 1 212 ? -2.41 -1.309 -5.801 1 73.81 212 LEU A CA 1
ATOM 1676 C C . LEU A 1 212 ? -3.174 -0.206 -5.074 1 73.81 212 LEU A C 1
ATOM 1678 O O . LEU A 1 212 ? -3.139 0.955 -5.488 1 73.81 212 LEU A O 1
ATOM 1682 N N . VAL A 1 213 ? -3.902 -0.613 -4.102 1 75.94 213 VAL A N 1
ATOM 1683 C CA . VAL A 1 213 ? -4.656 0.363 -3.32 1 75.94 213 VAL A CA 1
ATOM 1684 C C . VAL A 1 213 ? -3.727 1.06 -2.33 1 75.94 213 VAL A C 1
ATOM 1686 O O . VAL A 1 213 ? -2.939 0.405 -1.64 1 75.94 213 VAL A O 1
ATOM 1689 N N . GLN A 1 214 ? -3.799 2.381 -2.4 1 80 214 GLN A N 1
ATOM 1690 C CA . GLN A 1 214 ? -3.059 3.182 -1.433 1 80 214 GLN A CA 1
ATOM 1691 C C . GLN A 1 214 ? -3.998 4.055 -0.605 1 80 214 GLN A C 1
ATOM 1693 O O . GLN A 1 214 ? -4.965 4.609 -1.134 1 80 214 GLN A O 1
ATOM 1698 N N . GLY A 1 215 ? -3.73 4.152 0.695 1 85.06 215 GLY A N 1
ATOM 1699 C CA . GLY A 1 215 ? -4.527 4.961 1.605 1 85.06 215 GLY A CA 1
ATOM 1700 C C . GLY A 1 215 ? -4.613 4.379 3.004 1 85.06 215 GLY A C 1
ATOM 1701 O O . GLY A 1 215 ? -3.969 3.369 3.301 1 85.06 215 GLY A O 1
ATOM 1702 N N . THR A 1 216 ? -5.293 5.094 3.791 1 89.88 216 THR A N 1
ATOM 1703 C CA . THR A 1 216 ? -5.438 4.691 5.184 1 89.88 216 THR A CA 1
ATOM 1704 C C . THR A 1 216 ? -6.855 4.188 5.457 1 89.88 216 THR A C 1
ATOM 1706 O O . THR A 1 216 ? -7.832 4.84 5.082 1 89.88 216 THR A O 1
ATOM 1709 N N . ILE A 1 217 ? -6.941 3.098 6.172 1 89.06 217 ILE A N 1
ATOM 1710 C CA . ILE A 1 217 ? -8.227 2.51 6.531 1 89.06 217 ILE A CA 1
ATOM 1711 C C . ILE A 1 217 ? -9.062 3.523 7.309 1 89.06 217 ILE A C 1
ATOM 1713 O O . ILE A 1 217 ? -8.547 4.219 8.188 1 89.06 217 ILE A O 1
ATOM 1717 N N . GLY A 1 218 ? -10.344 3.553 6.988 1 92.5 218 GLY A N 1
ATOM 1718 C CA . GLY A 1 218 ? -11.25 4.48 7.645 1 92.5 218 GLY A CA 1
ATOM 1719 C C . GLY A 1 218 ? -11.469 5.758 6.852 1 92.5 218 GLY A C 1
ATOM 1720 O O . GLY A 1 218 ? -12.523 6.391 6.965 1 92.5 218 GLY A O 1
ATOM 1721 N N . TYR A 1 219 ? -10.406 6.094 6.09 1 95.12 219 TYR A N 1
ATOM 1722 C CA . TYR A 1 219 ? -10.5 7.328 5.32 1 95.12 219 TYR A CA 1
ATOM 1723 C C . TYR A 1 219 ? -10.719 7.035 3.842 1 95.12 219 TYR A C 1
ATOM 1725 O O . TYR A 1 219 ? -11.102 7.922 3.076 1 95.12 219 TYR A O 1
ATOM 1733 N N . LEU A 1 220 ? -10.492 5.855 3.451 1 90.31 220 LEU A N 1
ATOM 1734 C CA . LEU A 1 220 ? -10.406 5.5 2.037 1 90.31 220 LEU A CA 1
ATOM 1735 C C . LEU A 1 220 ? -11.789 5.539 1.386 1 90.31 220 LEU A C 1
ATOM 1737 O O . LEU A 1 220 ? -12.758 5.031 1.949 1 90.31 220 LEU A O 1
ATOM 1741 N N . ASP A 1 221 ? -11.781 6.074 0.146 1 90.5 221 ASP A N 1
ATOM 1742 C CA . ASP A 1 221 ? -12.969 6.117 -0.708 1 90.5 221 ASP A CA 1
ATOM 1743 C C . ASP A 1 221 ? -13.383 4.715 -1.149 1 90.5 221 ASP A C 1
ATOM 1745 O O . ASP A 1 221 ? -12.625 4.035 -1.851 1 90.5 221 ASP A O 1
ATOM 1749 N N . PRO A 1 222 ? -14.609 4.324 -0.763 1 88.56 222 PRO A N 1
ATOM 1750 C CA . PRO A 1 222 ? -15.062 2.99 -1.157 1 88.56 222 PRO A CA 1
ATOM 1751 C C . PRO A 1 222 ? -15.148 2.82 -2.672 1 88.56 222 PRO A C 1
ATOM 1753 O O . PRO A 1 222 ? -14.922 1.722 -3.188 1 88.56 222 PRO A O 1
ATOM 1756 N N . GLU A 1 223 ? -15.547 3.865 -3.354 1 87.5 223 GLU A N 1
ATOM 1757 C CA . GLU A 1 223 ? -15.625 3.764 -4.809 1 87.5 223 GLU A CA 1
ATOM 1758 C C . GLU A 1 223 ? -14.25 3.535 -5.422 1 87.5 223 GLU A C 1
ATOM 1760 O O . GLU A 1 223 ? -14.102 2.723 -6.34 1 87.5 223 GLU A O 1
ATOM 1765 N N . TYR A 1 224 ? -13.32 4.289 -4.996 1 85.5 224 TYR A N 1
ATOM 1766 C CA . TYR A 1 224 ? -11.938 4.09 -5.41 1 85.5 224 TYR A CA 1
ATOM 1767 C C . TYR A 1 224 ? -11.492 2.656 -5.145 1 85.5 224 TYR A C 1
ATOM 1769 O O . TYR A 1 224 ? -10.914 2.006 -6.02 1 85.5 224 TYR A O 1
ATOM 1777 N N . PHE A 1 225 ? -11.852 2.139 -4.066 1 83.44 225 PHE A N 1
ATOM 1778 C CA . PHE A 1 225 ? -11.508 0.782 -3.662 1 83.44 225 PHE A CA 1
ATOM 1779 C C . PHE A 1 225 ? -12.172 -0.244 -4.57 1 83.44 225 PHE A C 1
ATOM 1781 O O . PHE A 1 225 ? -11.562 -1.252 -4.93 1 83.44 225 PHE A O 1
ATOM 1788 N N . HIS A 1 226 ? -13.344 0.062 -4.895 1 83.81 226 HIS A N 1
ATOM 1789 C CA . HIS A 1 226 ? -14.164 -0.896 -5.625 1 83.81 226 HIS A CA 1
ATOM 1790 C C . HIS A 1 226 ? -13.812 -0.904 -7.109 1 83.81 226 HIS A C 1
ATOM 1792 O O . HIS A 1 226 ? -13.859 -1.952 -7.758 1 83.81 226 HIS A O 1
ATOM 1798 N N . THR A 1 227 ? -13.383 0.24 -7.574 1 83.06 227 THR A N 1
ATOM 1799 C CA . THR A 1 227 ? -13.25 0.348 -9.023 1 83.06 227 THR A CA 1
ATOM 1800 C C . THR A 1 227 ? -11.789 0.548 -9.422 1 83.06 227 THR A C 1
ATOM 1802 O O . THR A 1 227 ? -11.43 0.367 -10.586 1 83.06 227 THR A O 1
ATOM 1805 N N . GLY A 1 228 ? -11.055 0.972 -8.492 1 81.56 228 GLY A N 1
ATOM 1806 C CA . GLY A 1 228 ? -9.688 1.347 -8.812 1 81.56 228 GLY A CA 1
ATOM 1807 C C . GLY A 1 228 ? -9.578 2.717 -9.461 1 81.56 228 GLY A C 1
ATOM 1808 O O . GLY A 1 228 ? -8.477 3.16 -9.805 1 81.56 228 GLY A O 1
ATOM 1809 N N . HIS A 1 229 ? -10.688 3.318 -9.57 1 84.12 229 HIS A N 1
ATOM 1810 C CA . HIS A 1 229 ? -10.695 4.629 -10.219 1 84.12 229 HIS A CA 1
ATOM 1811 C C . HIS A 1 229 ? -10.43 5.738 -9.203 1 84.12 229 HIS A C 1
ATOM 1813 O O . HIS A 1 229 ? -11.32 6.094 -8.422 1 84.12 229 HIS A O 1
ATOM 1819 N N . LEU A 1 230 ? -9.211 6.234 -9.305 1 85.5 230 LEU A N 1
ATOM 1820 C CA . LEU A 1 230 ? -8.812 7.34 -8.438 1 85.5 230 LEU A CA 1
ATOM 1821 C C . LEU A 1 230 ? -9.141 8.68 -9.086 1 85.5 230 LEU A C 1
ATOM 1823 O O . LEU A 1 230 ? -8.695 8.961 -10.203 1 85.5 230 LEU A O 1
ATOM 1827 N N . ILE A 1 231 ? -9.938 9.469 -8.453 1 87.94 231 ILE A N 1
ATOM 1828 C CA . ILE A 1 231 ? -10.297 10.805 -8.914 1 87.94 231 ILE A CA 1
ATOM 1829 C C . ILE A 1 231 ? -10.211 11.789 -7.75 1 87.94 231 ILE A C 1
ATOM 1831 O O . ILE A 1 231 ? -9.945 11.398 -6.613 1 87.94 231 ILE A O 1
ATOM 1835 N N . ASP A 1 232 ? -10.328 13.094 -8.047 1 90.88 232 ASP A N 1
ATOM 1836 C CA . ASP A 1 232 ? -10.234 14.133 -7.023 1 90.88 232 ASP A CA 1
ATOM 1837 C C . ASP A 1 232 ? -11.281 13.922 -5.934 1 90.88 232 ASP A C 1
ATOM 1839 O O . ASP A 1 232 ? -11.039 14.227 -4.766 1 90.88 232 ASP A O 1
ATOM 1843 N N . LYS A 1 233 ? -12.406 13.336 -6.262 1 92.94 233 LYS A N 1
ATOM 1844 C CA . LYS A 1 233 ? -13.484 13.086 -5.305 1 92.94 233 LYS A CA 1
ATOM 1845 C C . LYS A 1 233 ? -13.047 12.086 -4.238 1 92.94 233 LYS A C 1
ATOM 1847 O O . LYS A 1 233 ? -13.648 12.016 -3.164 1 92.94 233 LYS A O 1
ATOM 1852 N N . SER A 1 234 ? -12.078 11.266 -4.57 1 92.62 234 SER A N 1
ATOM 1853 C CA . SER A 1 234 ? -11.531 10.352 -3.57 1 92.62 234 SER A CA 1
ATOM 1854 C C . SER A 1 234 ? -10.938 11.109 -2.391 1 92.62 234 SER A C 1
ATOM 1856 O O . SER A 1 234 ? -11.156 10.742 -1.234 1 92.62 234 SER A O 1
ATOM 1858 N N . ASP A 1 235 ? -10.25 12.227 -2.697 1 96.25 235 ASP A N 1
ATOM 1859 C CA . ASP A 1 235 ? -9.75 13.109 -1.644 1 96.25 235 ASP A CA 1
ATOM 1860 C C . ASP A 1 235 ? -10.906 13.75 -0.873 1 96.25 235 ASP A C 1
ATOM 1862 O O . ASP A 1 235 ? -10.828 13.898 0.349 1 96.25 235 ASP A O 1
ATOM 1866 N N . VAL A 1 236 ? -11.914 14.117 -1.642 1 97.56 236 VAL A N 1
ATOM 1867 C CA . VAL A 1 236 ? -13.062 14.789 -1.041 1 97.56 236 VAL A CA 1
ATOM 1868 C C . VAL A 1 236 ? -13.766 13.844 -0.068 1 97.56 236 VAL A C 1
ATOM 1870 O O . VAL A 1 236 ? -14.172 14.258 1.022 1 97.56 236 VAL A O 1
ATOM 1873 N N . TYR A 1 237 ? -13.906 12.617 -0.478 1 97.06 237 TYR A N 1
ATOM 1874 C CA . TYR A 1 237 ? -14.477 11.633 0.434 1 97.06 237 TYR A CA 1
ATOM 1875 C C . TYR A 1 237 ? -13.656 11.539 1.716 1 97.06 237 TYR A C 1
ATOM 1877 O O . TYR A 1 237 ? -14.203 11.617 2.818 1 97.06 237 TYR A O 1
ATOM 1885 N N . SER A 1 238 ? -12.344 11.305 1.581 1 97.31 238 SER A N 1
ATOM 1886 C CA . SER A 1 238 ? -11.453 11.195 2.736 1 97.31 238 SER A CA 1
ATOM 1887 C C . SER A 1 238 ? -11.578 12.422 3.641 1 97.31 238 SER A C 1
ATOM 1889 O O . SER A 1 238 ? -11.594 12.297 4.867 1 97.31 238 SER A O 1
ATOM 1891 N N . PHE A 1 239 ? -11.656 13.602 2.996 1 98.5 239 PHE A N 1
ATOM 1892 C CA . PHE A 1 239 ? -11.828 14.836 3.756 1 98.5 239 PHE A CA 1
ATOM 1893 C C . PHE A 1 239 ? -13.164 14.844 4.48 1 98.5 239 PHE A C 1
ATOM 1895 O O . PHE A 1 239 ? -13.266 15.359 5.598 1 98.5 239 PHE A O 1
ATOM 1902 N N . GLY A 1 240 ? -14.211 14.312 3.842 1 98.31 240 GLY A N 1
ATOM 1903 C CA . GLY A 1 240 ? -15.484 14.148 4.523 1 98.31 240 GLY A CA 1
ATOM 1904 C C . GLY A 1 240 ? -15.375 13.367 5.82 1 98.31 240 GLY A C 1
ATOM 1905 O O . GLY A 1 240 ? -16.031 13.703 6.809 1 98.31 240 GLY A O 1
ATOM 1906 N N . VAL A 1 241 ? -14.547 12.367 5.789 1 98 241 VAL A N 1
ATOM 1907 C CA . VAL A 1 241 ? -14.32 11.586 6.996 1 98 241 VAL A CA 1
ATOM 1908 C C . VAL A 1 241 ? -13.609 12.445 8.047 1 98 241 VAL A C 1
ATOM 1910 O O . VAL A 1 241 ? -13.945 12.383 9.227 1 98 241 VAL A O 1
ATOM 1913 N N . VAL A 1 242 ? -12.664 13.258 7.645 1 98.25 242 VAL A N 1
ATOM 1914 C CA . VAL A 1 242 ? -11.992 14.18 8.555 1 98.25 242 VAL A CA 1
ATOM 1915 C C . VAL A 1 242 ? -13.016 15.117 9.188 1 98.25 242 VAL A C 1
ATOM 1917 O O . VAL A 1 242 ? -12.945 15.398 10.383 1 98.25 242 VAL A O 1
ATOM 1920 N N . LEU A 1 243 ? -13.969 15.609 8.344 1 97.94 243 LEU A N 1
ATOM 1921 C CA . LEU A 1 243 ? -15.016 16.469 8.867 1 97.94 243 LEU A CA 1
ATOM 1922 C C . LEU A 1 243 ? -15.836 15.758 9.938 1 97.94 243 LEU A C 1
ATOM 1924 O O . LEU A 1 243 ? -16.188 16.344 10.961 1 97.94 243 LEU A O 1
ATOM 1928 N N . ALA A 1 244 ? -16.109 14.531 9.68 1 97.19 244 ALA A N 1
ATOM 1929 C CA . ALA A 1 244 ? -16.844 13.75 10.672 1 97.19 244 ALA A CA 1
ATOM 1930 C C . ALA A 1 244 ? -16.047 13.633 11.969 1 97.19 244 ALA A C 1
ATOM 1932 O O . ALA A 1 244 ? -16.609 13.734 13.062 1 97.19 244 ALA A O 1
ATOM 1933 N N . GLU A 1 245 ? -14.75 13.469 11.883 1 96.12 245 GLU A N 1
ATOM 1934 C CA . GLU A 1 245 ? -13.883 13.461 13.062 1 96.12 245 GLU A CA 1
ATOM 1935 C C . GLU A 1 245 ? -13.961 14.781 13.812 1 96.12 245 GLU A C 1
ATOM 1937 O O . GLU A 1 245 ? -14.086 14.805 15.039 1 96.12 245 GLU A O 1
ATOM 1942 N N . LEU A 1 246 ? -13.883 15.805 13.023 1 95 246 LEU A N 1
ATOM 1943 C CA . LEU A 1 246 ? -13.898 17.156 13.602 1 95 246 LEU A CA 1
ATOM 1944 C C . LEU A 1 246 ? -15.195 17.406 14.352 1 95 246 LEU A C 1
ATOM 1946 O O . LEU A 1 246 ? -15.195 18.031 15.414 1 95 246 LEU A O 1
ATOM 1950 N N . LEU A 1 247 ? -16.281 16.891 13.875 1 94.38 247 LEU A N 1
ATOM 1951 C CA . LEU A 1 247 ? -17.594 17.141 14.438 1 94.38 247 LEU A CA 1
ATOM 1952 C C . LEU A 1 247 ? -17.875 16.234 15.633 1 94.38 247 LEU A C 1
ATOM 1954 O O . LEU A 1 247 ? -18.516 16.641 16.609 1 94.38 247 LEU A O 1
ATOM 1958 N N . THR A 1 248 ? -17.328 14.992 15.555 1 94.5 248 THR A N 1
ATOM 1959 C CA . THR A 1 248 ? -17.734 14.008 16.547 1 94.5 248 THR A CA 1
ATOM 1960 C C . THR A 1 248 ? -16.641 13.805 17.594 1 94.5 248 THR A C 1
ATOM 1962 O O . THR A 1 248 ? -16.906 13.32 18.688 1 94.5 248 THR A O 1
ATOM 1965 N N . GLY A 1 249 ? -15.422 14.109 17.172 1 93.25 249 GLY A N 1
ATOM 1966 C CA . GLY A 1 249 ? -14.305 13.805 18.047 1 93.25 249 GLY A CA 1
ATOM 1967 C C . GLY A 1 249 ? -14.008 12.32 18.125 1 93.25 249 GLY A C 1
ATOM 1968 O O . GLY A 1 249 ? -13.305 11.875 19.047 1 93.25 249 GLY A O 1
ATOM 1969 N N . LYS A 1 250 ? -14.555 11.555 17.25 1 94.5 250 LYS A N 1
ATOM 1970 C CA . LYS A 1 250 ? -14.414 10.102 17.312 1 94.5 250 LYS A CA 1
ATOM 1971 C C . LYS A 1 250 ? -13.383 9.609 16.297 1 94.5 250 LYS A C 1
ATOM 1973 O O . LYS A 1 250 ? -13.195 10.227 15.25 1 94.5 250 LYS A O 1
ATOM 1978 N N . LYS A 1 251 ? -12.727 8.5 16.656 1 93.56 251 LYS A N 1
ATOM 1979 C CA . LYS A 1 251 ? -11.75 7.898 15.75 1 93.56 251 LYS A CA 1
ATOM 1980 C C . LYS A 1 251 ? -12.43 7.281 14.531 1 93.56 251 LYS A C 1
ATOM 1982 O O . LYS A 1 251 ? -13.586 6.863 14.609 1 93.56 251 LYS A O 1
ATOM 1987 N N . THR A 1 252 ? -11.68 7.223 13.445 1 94.44 252 THR A N 1
ATOM 1988 C CA . THR A 1 252 ? -12.242 6.734 12.195 1 94.44 252 THR A CA 1
ATOM 1989 C C . THR A 1 252 ? -12.555 5.246 12.281 1 94.44 252 THR A C 1
ATOM 1991 O O . THR A 1 252 ? -13.516 4.773 11.672 1 94.44 252 THR A O 1
ATOM 1994 N N . ILE A 1 253 ? -11.711 4.551 12.953 1 91.88 253 ILE A N 1
ATOM 1995 C CA . ILE A 1 253 ? -11.938 3.133 13.219 1 91.88 253 ILE A CA 1
ATOM 1996 C C . ILE A 1 253 ? -11.938 2.881 14.727 1 91.88 253 ILE A C 1
ATOM 1998 O O . ILE A 1 253 ? -10.984 3.238 15.422 1 91.88 253 ILE A O 1
ATOM 2002 N N . ASP A 1 254 ? -12.977 2.334 15.172 1 91.44 254 ASP A N 1
ATOM 2003 C CA . ASP A 1 254 ? -13.102 2.016 16.594 1 91.44 254 ASP A CA 1
ATOM 2004 C C . ASP A 1 254 ? -13.891 0.724 16.797 1 91.44 254 ASP A C 1
ATOM 2006 O O . ASP A 1 254 ? -15.117 0.727 16.75 1 91.44 254 ASP A O 1
ATOM 2010 N N . PRO A 1 255 ? -13.18 -0.296 17.094 1 84.38 255 PRO A N 1
ATOM 2011 C CA . PRO A 1 255 ? -13.883 -1.562 17.312 1 84.38 255 PRO A CA 1
ATOM 2012 C C . PRO A 1 255 ? -14.836 -1.509 18.5 1 84.38 255 PRO A C 1
ATOM 2014 O O . PRO A 1 255 ? -15.781 -2.305 18.578 1 84.38 255 PRO A O 1
ATOM 2017 N N . GLY A 1 256 ? -14.602 -0.62 19.344 1 87.25 256 GLY A N 1
ATOM 2018 C CA . GLY A 1 256 ? -15.422 -0.499 20.547 1 87.25 256 GLY A CA 1
ATOM 2019 C C . GLY A 1 256 ? -16.844 -0.07 20.25 1 87.25 256 GLY A C 1
ATOM 2020 O O . GLY A 1 256 ? -17.75 -0.254 21.078 1 87.25 256 GLY A O 1
ATOM 2021 N N . ARG A 1 257 ? -17.109 0.529 19.078 1 89.06 257 ARG A N 1
ATOM 2022 C CA . ARG A 1 257 ? -18.453 0.968 18.703 1 89.06 257 ARG A CA 1
ATOM 2023 C C . ARG A 1 257 ? -19.312 -0.209 18.234 1 89.06 257 ARG A C 1
ATOM 2025 O O . ARG A 1 257 ? -20.5 -0.053 17.969 1 89.06 257 ARG A O 1
ATOM 2032 N N . GLY A 1 258 ? -18.688 -1.391 18.109 1 84.5 258 GLY A N 1
ATOM 2033 C CA . GLY A 1 258 ? -19.375 -2.541 17.547 1 84.5 258 GLY A CA 1
ATOM 2034 C C . GLY A 1 258 ? -18.969 -2.83 16.109 1 84.5 258 GLY A C 1
ATOM 2035 O O . GLY A 1 258 ? -18.516 -1.934 15.391 1 84.5 258 GLY A O 1
ATOM 2036 N N . PHE A 1 259 ? -19.234 -3.984 15.656 1 79.12 259 PHE A N 1
ATOM 2037 C CA . PHE A 1 259 ? -18.766 -4.469 14.359 1 79.12 259 PHE A CA 1
ATOM 2038 C C . PHE A 1 259 ? -19.375 -3.654 13.227 1 79.12 259 PHE A C 1
ATOM 2040 O O . PHE A 1 259 ? -18.672 -3.193 12.336 1 79.12 259 PHE A O 1
ATOM 2047 N N . ASP A 1 260 ? -20.641 -3.367 13.398 1 83.75 260 ASP A N 1
ATOM 2048 C CA . ASP A 1 260 ? -21.359 -2.684 12.32 1 83.75 260 ASP A CA 1
ATOM 2049 C C . ASP A 1 260 ? -21.062 -1.186 12.336 1 83.75 260 ASP A C 1
ATOM 2051 O O . ASP A 1 260 ? -21.312 -0.493 11.344 1 83.75 260 ASP A O 1
ATOM 2055 N N . ASP A 1 261 ? -20.547 -0.722 13.43 1 90.19 261 ASP A N 1
ATOM 2056 C CA . ASP A 1 261 ? -20.375 0.718 13.594 1 90.19 261 ASP A CA 1
ATOM 2057 C C . ASP A 1 261 ? -18.906 1.087 13.727 1 90.19 261 ASP A C 1
ATOM 2059 O O . ASP A 1 261 ? -18.562 2.201 14.133 1 90.19 261 ASP A O 1
ATOM 2063 N N . THR A 1 262 ? -18.078 0.116 13.367 1 91.19 262 THR A N 1
ATOM 2064 C CA . THR A 1 262 ? -16.641 0.286 13.586 1 91.19 262 THR A CA 1
ATOM 2065 C C . THR A 1 262 ? -16.109 1.474 12.789 1 91.19 262 THR A C 1
ATOM 2067 O O . THR A 1 262 ? -15.234 2.197 13.258 1 91.19 262 THR A O 1
ATOM 2070 N N . ASN A 1 263 ? -16.641 1.661 11.633 1 93.25 263 ASN A N 1
ATOM 2071 C CA . ASN A 1 263 ? -16.203 2.705 10.711 1 93.25 263 ASN A CA 1
ATOM 2072 C C . ASN A 1 263 ? -16.984 4.004 10.938 1 93.25 263 ASN A C 1
ATOM 2074 O O . ASN A 1 263 ? -18.203 4.016 10.891 1 93.25 263 ASN A O 1
ATOM 2078 N N . LEU A 1 264 ? -16.266 5.055 11.125 1 96.06 264 LEU A N 1
ATOM 2079 C CA . LEU A 1 264 ? -16.891 6.32 11.5 1 96.06 264 LEU A CA 1
ATOM 2080 C C . LEU A 1 264 ? -17.812 6.82 10.383 1 96.06 264 LEU A C 1
ATOM 2082 O O . LEU A 1 264 ? -18.875 7.379 10.648 1 96.06 264 LEU A O 1
ATOM 2086 N N . ALA A 1 265 ? -17.344 6.68 9.125 1 95.25 265 ALA A N 1
ATOM 2087 C CA . ALA A 1 265 ? -18.156 7.168 8 1 95.25 265 ALA A CA 1
ATOM 2088 C C . ALA A 1 265 ? -19.531 6.52 7.992 1 95.25 265 ALA A C 1
ATOM 2090 O O . ALA A 1 265 ? -20.547 7.215 7.922 1 95.25 265 ALA A O 1
ATOM 2091 N N . THR A 1 266 ? -19.562 5.242 8.172 1 93.69 266 THR A N 1
ATOM 2092 C CA . THR A 1 266 ? -20.828 4.531 8.156 1 93.69 266 THR A CA 1
ATOM 2093 C C . THR A 1 266 ? -21.625 4.797 9.438 1 93.69 266 THR A C 1
ATOM 2095 O O . THR A 1 266 ? -22.844 4.926 9.398 1 93.69 266 THR A O 1
ATOM 2098 N N . TYR A 1 267 ? -20.906 4.863 10.531 1 95.44 267 TYR A N 1
ATOM 2099 C CA . TYR A 1 267 ? -21.531 5.18 11.812 1 95.44 267 TYR A CA 1
ATOM 2100 C C . TYR A 1 267 ? -22.219 6.539 11.758 1 95.44 267 TYR A C 1
ATOM 2102 O O . TYR A 1 267 ? -23.359 6.676 12.188 1 95.44 267 TYR A O 1
ATOM 2110 N N . PHE A 1 268 ? -21.547 7.5 11.227 1 96.44 268 PHE A N 1
ATOM 2111 C CA . PHE A 1 268 ? -22.062 8.859 11.102 1 96.44 268 PHE A CA 1
ATOM 2112 C C . PHE A 1 268 ? -23.281 8.898 10.203 1 96.44 268 PHE A C 1
ATOM 2114 O O . PHE A 1 268 ? -24.297 9.5 10.555 1 96.44 268 PHE A O 1
ATOM 2121 N N . LEU A 1 269 ? -23.234 8.234 9.055 1 95.25 269 LEU A N 1
ATOM 2122 C CA . LEU A 1 269 ? -24.344 8.211 8.102 1 95.25 269 LEU A CA 1
ATOM 2123 C C . LEU A 1 269 ? -25.562 7.516 8.703 1 95.25 269 LEU A C 1
ATOM 2125 O O . LEU A 1 269 ? -26.688 7.945 8.492 1 95.25 269 LEU A O 1
ATOM 2129 N N . LYS A 1 270 ? -25.266 6.441 9.391 1 95.5 270 LYS A N 1
ATOM 2130 C CA . LYS A 1 270 ? -26.344 5.734 10.078 1 95.5 270 LYS A CA 1
ATOM 2131 C C . LYS A 1 270 ? -27.031 6.637 11.102 1 95.5 270 LYS A C 1
ATOM 2133 O O . LYS A 1 270 ? -28.25 6.691 11.156 1 95.5 270 LYS A O 1
ATOM 2138 N N . ALA A 1 271 ? -26.25 7.301 11.875 1 96 271 ALA A N 1
ATOM 2139 C CA . ALA A 1 271 ? -26.797 8.219 12.875 1 96 271 ALA A CA 1
ATOM 2140 C C . ALA A 1 271 ? -27.625 9.312 12.219 1 96 271 ALA A C 1
ATOM 2142 O O . ALA A 1 271 ? -28.688 9.688 12.719 1 96 271 ALA A O 1
ATOM 2143 N N . LYS A 1 272 ? -27.125 9.844 11.164 1 95 272 LYS A N 1
ATOM 2144 C CA . LYS A 1 272 ? -27.859 10.875 10.43 1 95 272 LYS A CA 1
ATOM 2145 C C . LYS A 1 272 ? -29.203 10.344 9.938 1 95 272 LYS A C 1
ATOM 2147 O O . LYS A 1 272 ? -30.234 10.992 10.117 1 95 272 LYS A O 1
ATOM 2152 N N . LYS A 1 273 ? -29.188 9.203 9.375 1 95.81 273 LYS A N 1
ATOM 2153 C CA . LYS A 1 273 ? -30.391 8.5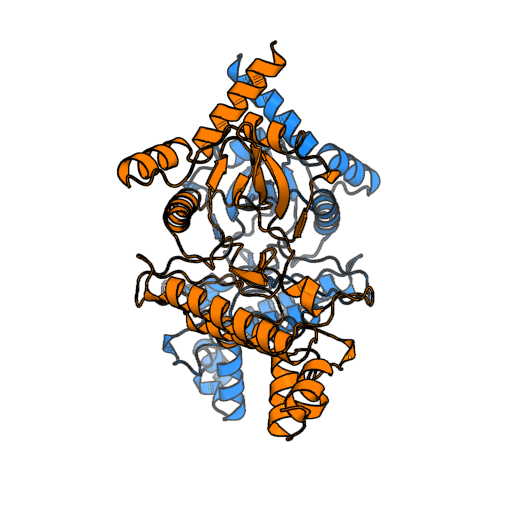86 8.836 1 95.81 273 LYS A CA 1
ATOM 2154 C C . LYS A 1 273 ? -31.422 8.328 9.938 1 95.81 273 LYS A C 1
ATOM 2156 O O . LYS A 1 273 ? -32.625 8.461 9.719 1 95.81 273 LYS A O 1
ATOM 2161 N N . GLU A 1 274 ? -30.938 8.008 11.07 1 96.19 274 GLU A N 1
ATOM 2162 C CA . GLU A 1 274 ? -31.797 7.68 12.203 1 96.19 274 GLU A CA 1
ATOM 2163 C C . GLU A 1 274 ? -32.125 8.922 13.031 1 96.19 274 GLU A C 1
ATOM 2165 O O . GLU A 1 274 ? -32.688 8.82 14.109 1 96.19 274 GLU A O 1
ATOM 2170 N N . ASN A 1 275 ? -31.703 10.055 12.617 1 95.25 275 ASN A N 1
ATOM 2171 C CA . ASN A 1 275 ? -31.922 11.336 13.281 1 95.25 275 ASN A CA 1
ATOM 2172 C C . ASN A 1 275 ? -31.344 11.344 14.695 1 95.25 275 ASN A C 1
ATOM 2174 O O . ASN A 1 275 ? -32 11.812 15.633 1 95.25 275 ASN A O 1
ATOM 2178 N N . ARG A 1 276 ? -30.188 10.734 14.805 1 94.5 276 ARG A N 1
ATOM 2179 C CA . ARG A 1 276 ? -29.516 10.664 16.094 1 94.5 276 ARG A CA 1
ATOM 2180 C C . ARG A 1 276 ? -28.141 11.336 16.031 1 94.5 276 ARG A C 1
ATOM 2182 O O . ARG A 1 276 ? -27.219 10.938 16.75 1 94.5 276 ARG A O 1
ATOM 2189 N N . LEU A 1 277 ? -27.953 12.234 15.164 1 92.5 277 LEU A N 1
ATOM 2190 C CA . LEU A 1 277 ? -26.656 12.867 14.945 1 92.5 277 LEU A CA 1
ATOM 2191 C C . LEU A 1 277 ? -26.188 13.594 16.203 1 92.5 277 LEU A C 1
ATOM 2193 O O . LEU A 1 277 ? -25 13.555 16.547 1 92.5 277 LEU A O 1
ATOM 2197 N N . LEU A 1 278 ? -27.094 14.281 16.891 1 91.69 278 LEU A N 1
ATOM 2198 C CA . LEU A 1 278 ? -26.75 15.055 18.078 1 91.69 278 LEU A CA 1
ATOM 2199 C C . LEU A 1 278 ? -26.125 14.164 19.141 1 91.69 278 LEU A C 1
ATOM 2201 O O . LEU A 1 278 ? -25.312 14.625 19.953 1 91.69 278 LEU A O 1
ATOM 2205 N N . GLU A 1 279 ? -26.438 12.875 19.078 1 93.44 279 GLU A N 1
ATOM 2206 C CA . GLU A 1 279 ? -25.969 11.922 20.078 1 93.44 279 GLU A CA 1
ATOM 2207 C C . GLU A 1 279 ? -24.484 11.594 19.891 1 93.44 279 GLU A C 1
ATOM 2209 O O . GLU A 1 279 ? -23.812 11.133 20.812 1 93.44 279 GLU A O 1
ATOM 2214 N N . ILE A 1 280 ? -24.062 11.828 18.672 1 94.31 280 ILE A N 1
ATOM 2215 C CA . ILE A 1 280 ? -22.703 11.352 18.438 1 94.31 280 ILE A CA 1
ATOM 2216 C C . ILE A 1 280 ? -21.766 12.547 18.25 1 94.31 280 ILE A C 1
ATOM 2218 O O . ILE A 1 280 ? -20.547 12.367 18.109 1 94.31 280 ILE A O 1
ATOM 2222 N N . LEU A 1 281 ? -22.281 13.766 18.281 1 93.38 281 LEU A N 1
ATOM 2223 C CA . LEU A 1 281 ? -21.438 14.953 18.141 1 93.38 281 LEU A CA 1
ATOM 2224 C C . LEU A 1 281 ? -20.609 15.172 19.406 1 93.38 281 LEU A C 1
ATOM 2226 O O . LEU A 1 281 ? -21 14.773 20.5 1 93.38 281 LEU A O 1
ATOM 2230 N N . ASP A 1 282 ? -19.484 15.719 19.156 1 91.88 282 ASP A N 1
ATOM 2231 C CA . ASP A 1 282 ? -18.641 16.125 20.281 1 91.88 282 ASP A CA 1
ATOM 2232 C C . ASP A 1 282 ? -19.406 17.031 21.234 1 91.88 282 ASP A C 1
ATOM 2234 O O . ASP A 1 282 ? -20.141 17.922 20.797 1 91.88 282 ASP A O 1
ATOM 2238 N N . HIS A 1 283 ? -19.234 16.891 22.484 1 86.69 283 HIS A N 1
ATOM 2239 C CA . HIS A 1 283 ? -19.969 17.625 23.5 1 86.69 283 HIS A CA 1
ATOM 2240 C C . HIS A 1 283 ? -19.766 19.141 23.359 1 86.69 283 HIS A C 1
ATOM 2242 O O . HIS A 1 283 ? -20.703 19.906 23.578 1 86.69 283 HIS A O 1
ATOM 2248 N N . GLN A 1 284 ? -18.594 19.547 23 1 85.06 284 GLN A N 1
ATOM 2249 C CA . GLN A 1 284 ? -18.297 20.953 22.844 1 85.06 284 GLN A CA 1
ATOM 2250 C C . GLN A 1 284 ? -19.078 21.562 21.688 1 85.06 284 GLN A C 1
ATOM 2252 O O . GLN A 1 284 ? -19.531 22.703 21.766 1 85.06 284 GLN A O 1
ATOM 2257 N N . VAL A 1 285 ? -19.203 20.828 20.703 1 86.81 285 VAL A N 1
ATOM 2258 C CA . VAL A 1 285 ? -19.953 21.266 19.531 1 86.81 285 VAL A CA 1
ATOM 2259 C C . VAL A 1 285 ? -21.422 21.453 19.906 1 86.81 285 VAL A C 1
ATOM 2261 O O . VAL A 1 285 ? -22.031 22.469 19.547 1 86.81 285 VAL A O 1
ATOM 2264 N N . VAL A 1 286 ? -21.938 20.516 20.641 1 85.81 286 VAL A N 1
ATOM 2265 C CA . VAL A 1 286 ? -23.328 20.562 21.047 1 85.81 286 VAL A CA 1
ATOM 2266 C C . VAL A 1 286 ? -23.562 21.75 21.984 1 85.81 286 VAL A C 1
ATOM 2268 O O . VAL A 1 286 ? -24.531 22.484 21.828 1 85.81 286 VAL A O 1
ATOM 2271 N N . LYS A 1 287 ? -22.703 21.891 22.859 1 84.38 287 LYS A N 1
ATOM 2272 C CA . LYS A 1 287 ? -22.812 22.969 23.828 1 84.38 287 LYS A CA 1
ATOM 2273 C C . LYS A 1 287 ? -22.828 24.328 23.141 1 84.38 287 LYS A C 1
ATOM 2275 O O . LYS A 1 287 ? -23.656 25.172 23.469 1 84.38 287 LYS A O 1
ATOM 2280 N N . GLU A 1 288 ? -21.953 24.5 22.25 1 84.69 288 GLU A N 1
ATOM 2281 C CA . GLU A 1 288 ? -21.844 25.781 21.578 1 84.69 288 GLU A CA 1
ATOM 2282 C C . GLU A 1 288 ? -23 26.031 20.625 1 84.69 288 GLU A C 1
ATOM 2284 O O . GLU A 1 288 ? -23.375 27.172 20.359 1 84.69 288 GLU A O 1
ATOM 2289 N N . ALA A 1 289 ? -23.516 25 20.062 1 75.62 289 ALA A N 1
ATOM 2290 C CA . ALA A 1 289 ? -24.688 25.125 19.203 1 75.62 289 ALA A CA 1
ATOM 2291 C C . ALA A 1 289 ? -25.906 25.578 20 1 75.62 289 ALA A C 1
ATOM 2293 O O . ALA A 1 289 ? -26.75 26.297 19.484 1 75.62 289 ALA A O 1
ATOM 2294 N N . ASN A 1 290 ? -25.922 25.125 21.203 1 76.62 290 ASN A N 1
ATOM 2295 C CA . ASN A 1 290 ? -27.031 25.484 22.062 1 76.62 290 ASN A CA 1
ATOM 2296 C C . ASN A 1 290 ? -26.875 26.906 22.594 1 76.62 290 ASN A C 1
ATOM 2298 O O . ASN A 1 290 ? -27.875 27.562 22.953 1 76.62 290 ASN A O 1
ATOM 2302 N N . ASP A 1 291 ? -25.656 27.359 22.719 1 72.69 291 ASP A N 1
ATOM 2303 C CA . ASP A 1 291 ? -25.422 28.703 23.219 1 72.69 291 ASP A CA 1
ATOM 2304 C C . ASP A 1 291 ? -25.734 29.75 22.156 1 72.69 291 ASP A C 1
ATOM 2306 O O . ASP A 1 291 ? -26.062 30.891 22.484 1 72.69 291 ASP A O 1
ATOM 2310 N N . ASP A 1 292 ? -25.672 29.469 20.984 1 56.22 292 ASP A N 1
ATOM 2311 C CA . ASP A 1 292 ? -26 30.422 19.938 1 56.22 292 ASP A CA 1
ATOM 2312 C C . ASP A 1 292 ? -27.484 30.359 19.578 1 56.22 292 ASP A C 1
ATOM 2314 O O . ASP A 1 292 ? -28.094 31.375 19.25 1 56.22 292 ASP A O 1
ATOM 2318 N N . MET B 1 1 ? 41.094 -4.047 -9.586 1 60.12 1 MET B N 1
ATOM 2319 C CA . MET B 1 1 ? 41.375 -4.613 -8.273 1 60.12 1 MET B CA 1
ATOM 2320 C C . MET B 1 1 ? 40.781 -3.752 -7.164 1 60.12 1 MET B C 1
ATOM 2322 O O . MET B 1 1 ? 40.094 -4.262 -6.281 1 60.12 1 MET B O 1
ATOM 2326 N N . ILE B 1 2 ? 41.031 -2.486 -7.258 1 60.69 2 ILE B N 1
ATOM 2327 C CA . ILE B 1 2 ? 40.531 -1.559 -6.246 1 60.69 2 ILE B CA 1
ATOM 2328 C C . ILE B 1 2 ? 39 -1.473 -6.328 1 60.69 2 ILE B C 1
ATOM 2330 O O . ILE B 1 2 ? 38.344 -1.499 -5.305 1 60.69 2 ILE B O 1
ATOM 2334 N N . LYS B 1 3 ? 38.406 -1.4 -7.449 1 63.75 3 LYS B N 1
ATOM 2335 C CA . LYS B 1 3 ? 36.969 -1.347 -7.648 1 63.75 3 LYS B CA 1
ATOM 2336 C C . LYS B 1 3 ? 36.281 -2.609 -7.117 1 63.75 3 LYS B C 1
ATOM 2338 O O . LYS B 1 3 ? 35.219 -2.541 -6.52 1 63.75 3 LYS B O 1
ATOM 2343 N N . GLN B 1 4 ? 36.938 -3.715 -7.305 1 66.75 4 GLN B N 1
ATOM 2344 C CA . GLN B 1 4 ? 36.375 -4.984 -6.836 1 66.75 4 GLN B CA 1
ATOM 2345 C C . GLN B 1 4 ? 36.344 -5.047 -5.312 1 66.75 4 GLN B C 1
ATOM 2347 O O . GLN B 1 4 ? 35.406 -5.531 -4.719 1 66.75 4 GLN B O 1
ATOM 2352 N N . ARG B 1 5 ? 37.406 -4.551 -4.684 1 68.19 5 ARG B N 1
ATOM 2353 C CA . ARG B 1 5 ? 37.469 -4.539 -3.225 1 68.19 5 ARG B CA 1
ATOM 2354 C C . ARG B 1 5 ? 36.375 -3.641 -2.631 1 68.19 5 ARG B C 1
ATOM 2356 O O . ARG B 1 5 ? 35.781 -3.982 -1.613 1 68.19 5 ARG B O 1
ATOM 2363 N N . LYS B 1 6 ? 36.219 -2.639 -3.314 1 66.38 6 LYS B N 1
ATOM 2364 C CA . LYS B 1 6 ? 35.188 -1.7 -2.873 1 66.38 6 LYS B CA 1
ATOM 2365 C C . LYS B 1 6 ? 33.781 -2.326 -2.963 1 66.38 6 LYS B C 1
ATOM 2367 O O . LYS B 1 6 ? 32.969 -2.135 -2.072 1 66.38 6 LYS B O 1
ATOM 2372 N N . LEU B 1 7 ? 33.594 -3.004 -3.965 1 73.69 7 LEU B N 1
ATOM 2373 C CA . LEU B 1 7 ? 32.312 -3.672 -4.168 1 73.69 7 LEU B CA 1
ATOM 2374 C C . LEU B 1 7 ? 32.094 -4.75 -3.111 1 73.69 7 LEU B C 1
ATOM 2376 O O . LEU B 1 7 ? 30.984 -4.891 -2.586 1 73.69 7 LEU B O 1
ATOM 2380 N N . ILE B 1 8 ? 33.156 -5.426 -2.797 1 77.44 8 ILE B N 1
ATOM 2381 C CA . ILE B 1 8 ? 33.062 -6.488 -1.799 1 77.44 8 ILE B CA 1
ATOM 2382 C C . ILE B 1 8 ? 32.719 -5.887 -0.435 1 77.44 8 ILE B C 1
ATOM 2384 O O . ILE B 1 8 ? 31.875 -6.402 0.285 1 77.44 8 ILE B O 1
ATOM 2388 N N . LYS B 1 9 ? 33.344 -4.801 -0.129 1 75.94 9 LYS B N 1
ATOM 2389 C CA . LYS B 1 9 ? 33.094 -4.137 1.146 1 75.94 9 LYS B CA 1
ATOM 2390 C C . LYS B 1 9 ? 31.641 -3.629 1.226 1 75.94 9 LYS B C 1
ATOM 2392 O O . LYS B 1 9 ? 31.016 -3.723 2.275 1 75.94 9 LYS B O 1
ATOM 2397 N N . LEU B 1 10 ? 31.219 -3.18 0.17 1 71.12 10 LEU B N 1
ATOM 2398 C CA . LEU B 1 10 ? 29.844 -2.697 0.113 1 71.12 10 LEU B CA 1
ATOM 2399 C C . LEU B 1 10 ? 28.844 -3.836 0.337 1 71.12 10 LEU B C 1
ATOM 2401 O O . LEU B 1 10 ? 27.891 -3.689 1.092 1 71.12 10 LEU B O 1
ATOM 2405 N N . ARG B 1 11 ? 29.188 -4.898 -0.253 1 79.31 11 ARG B N 1
ATOM 2406 C CA . ARG B 1 11 ? 28.328 -6.066 -0.117 1 79.31 11 ARG B CA 1
ATOM 2407 C C . ARG B 1 11 ? 28.281 -6.547 1.33 1 79.31 11 ARG B C 1
ATOM 2409 O O . ARG B 1 11 ? 27.203 -6.895 1.841 1 79.31 11 ARG B O 1
ATOM 2416 N N . GLU B 1 12 ? 29.328 -6.5 1.947 1 81.25 12 GLU B N 1
ATOM 2417 C CA . GLU B 1 12 ? 29.422 -6.922 3.342 1 81.25 12 GLU B CA 1
ATOM 2418 C C . GLU B 1 12 ? 28.656 -5.969 4.254 1 81.25 12 GLU B C 1
ATOM 2420 O O . GLU B 1 12 ? 27.969 -6.406 5.18 1 81.25 12 GLU B O 1
ATOM 2425 N N . GLN B 1 13 ? 28.781 -4.785 3.941 1 75 13 GLN B N 1
ATOM 2426 C CA . GLN B 1 13 ? 28.078 -3.775 4.727 1 75 13 GLN B CA 1
ATOM 2427 C C . GLN B 1 13 ? 26.562 -3.92 4.574 1 75 13 GLN B C 1
ATOM 2429 O O . GLN B 1 13 ? 25.828 -3.85 5.562 1 75 13 GLN B O 1
ATOM 2434 N N . LEU B 1 14 ? 26.219 -4.105 3.416 1 76.5 14 LEU B N 1
ATOM 2435 C CA . LEU B 1 14 ? 24.781 -4.281 3.156 1 76.5 14 LEU B CA 1
ATOM 2436 C C . LEU B 1 14 ? 24.266 -5.543 3.828 1 76.5 14 LEU B C 1
ATOM 2438 O O . LEU B 1 14 ? 23.172 -5.543 4.391 1 76.5 14 LEU B O 1
ATOM 2442 N N . PHE B 1 15 ? 25.047 -6.539 3.781 1 80.69 15 PHE B N 1
ATOM 2443 C CA . PHE B 1 15 ? 24.672 -7.801 4.41 1 80.69 15 PHE B CA 1
ATOM 2444 C C . PHE B 1 15 ? 24.422 -7.613 5.902 1 80.69 15 PHE B C 1
ATOM 2446 O O . PHE B 1 15 ? 23.422 -8.078 6.438 1 80.69 15 PHE B O 1
ATOM 2453 N N . GLU B 1 16 ? 25.266 -6.91 6.484 1 76.56 16 GLU B N 1
ATOM 2454 C CA . GLU B 1 16 ? 25.141 -6.645 7.914 1 76.56 16 GLU B CA 1
ATOM 2455 C C . GLU B 1 16 ? 23.938 -5.738 8.195 1 76.56 16 GLU B C 1
ATOM 2457 O O . GLU B 1 16 ? 23.125 -6.031 9.078 1 76.56 16 GLU B O 1
ATOM 2462 N N . GLN B 1 17 ? 23.859 -4.812 7.375 1 72.44 17 GLN B N 1
ATOM 2463 C CA . GLN B 1 17 ? 22.797 -3.83 7.555 1 72.44 17 GLN B CA 1
ATOM 2464 C C . GLN B 1 17 ? 21.422 -4.461 7.336 1 72.44 17 GLN B C 1
ATOM 2466 O O . GLN B 1 17 ? 20.453 -4.094 8 1 72.44 17 GLN B O 1
ATOM 2471 N N . ASN B 1 18 ? 21.484 -5.418 6.512 1 75.38 18 ASN B N 1
ATOM 2472 C CA . ASN B 1 18 ? 20.219 -6.047 6.145 1 75.38 18 ASN B CA 1
ATOM 2473 C C . ASN B 1 18 ? 19.906 -7.238 7.043 1 75.38 18 ASN B C 1
ATOM 2475 O O . ASN B 1 18 ? 19 -8.016 6.758 1 75.38 18 ASN B O 1
ATOM 2479 N N . GLY B 1 19 ? 20.656 -7.402 8.062 1 77.06 19 GLY B N 1
ATOM 2480 C CA . GLY B 1 19 ? 20.391 -8.445 9.039 1 77.06 19 GLY B CA 1
ATOM 2481 C C . GLY B 1 19 ? 20.891 -9.812 8.609 1 77.06 19 GLY B C 1
ATOM 2482 O O . GLY B 1 19 ? 20.359 -10.836 9.039 1 77.06 19 GLY B O 1
ATOM 2483 N N . GLY B 1 20 ? 21.828 -9.805 7.762 1 80.94 20 GLY B N 1
ATOM 2484 C CA . GLY B 1 20 ? 22.359 -11.062 7.254 1 80.94 20 GLY B CA 1
ATOM 2485 C C . GLY B 1 20 ? 22.859 -11.984 8.352 1 80.94 20 GLY B C 1
ATOM 2486 O O . GLY B 1 20 ? 22.594 -13.188 8.328 1 80.94 20 GLY B O 1
ATOM 2487 N N . VAL B 1 21 ? 23.422 -11.438 9.312 1 82.25 21 VAL B N 1
ATOM 2488 C CA . VAL B 1 21 ? 23.984 -12.219 10.406 1 82.25 21 VAL B CA 1
ATOM 2489 C C . VAL B 1 21 ? 22.859 -12.828 11.242 1 82.25 21 VAL B C 1
ATOM 2491 O O . VAL B 1 21 ? 22.906 -14.008 11.586 1 82.25 21 VAL B O 1
ATOM 2494 N N . LEU B 1 22 ? 21.922 -12.039 11.508 1 80.31 22 LEU B N 1
ATOM 2495 C CA . LEU B 1 22 ? 20.766 -12.516 12.25 1 80.31 22 LEU B CA 1
ATOM 2496 C C . LEU B 1 22 ? 20.078 -13.656 11.508 1 80.31 22 LEU B C 1
ATOM 2498 O O . LEU B 1 22 ? 19.672 -14.648 12.117 1 80.31 22 LEU B O 1
ATOM 2502 N N . LEU B 1 23 ? 19.938 -13.469 10.273 1 83.44 23 LEU B N 1
ATOM 2503 C CA . LEU B 1 23 ? 19.312 -14.492 9.445 1 83.44 23 LEU B CA 1
ATOM 2504 C C . LEU B 1 23 ? 20.109 -15.789 9.5 1 83.44 23 LEU B C 1
ATOM 2506 O O . LEU B 1 23 ? 19.531 -16.859 9.68 1 83.44 23 LEU B O 1
ATOM 2510 N N . GLU B 1 24 ? 21.359 -15.703 9.391 1 83.69 24 GLU B N 1
ATOM 2511 C CA . GLU B 1 24 ? 22.219 -16.875 9.469 1 83.69 24 GLU B CA 1
ATOM 2512 C C . GLU B 1 24 ? 22.047 -17.594 10.805 1 83.69 24 GLU B C 1
ATOM 2514 O O . GLU B 1 24 ? 21.953 -18.828 10.844 1 83.69 24 GLU B O 1
ATOM 2519 N N . ASP B 1 25 ? 21.953 -16.844 11.805 1 83.44 25 ASP B N 1
ATOM 2520 C CA . ASP B 1 25 ? 21.812 -17.406 13.141 1 83.44 25 ASP B CA 1
ATOM 2521 C C . ASP B 1 25 ? 20.469 -18.125 13.297 1 83.44 25 ASP B C 1
ATOM 2523 O O . ASP B 1 25 ? 20.422 -19.234 13.859 1 83.44 25 ASP B O 1
ATOM 2527 N N . LYS B 1 26 ? 19.516 -17.562 12.82 1 82.56 26 LYS B N 1
ATOM 2528 C CA . LYS B 1 26 ? 18.188 -18.156 12.93 1 82.56 26 LYS B CA 1
ATOM 2529 C C . LYS B 1 26 ? 18.078 -19.438 12.117 1 82.56 26 LYS B C 1
ATOM 2531 O O . LYS B 1 26 ? 17.438 -20.406 12.547 1 82.56 26 LYS B O 1
ATOM 2536 N N . LEU B 1 27 ? 18.672 -19.391 10.992 1 81.44 27 LEU B N 1
ATOM 2537 C CA . LEU B 1 27 ? 18.641 -20.578 10.148 1 81.44 27 LEU B CA 1
ATOM 2538 C C . LEU B 1 27 ? 19.438 -21.719 10.781 1 81.44 27 LEU B C 1
ATOM 2540 O O . LEU B 1 27 ? 19.062 -22.875 10.641 1 81.44 27 LEU B O 1
ATOM 2544 N N . ARG B 1 28 ? 20.469 -21.375 11.445 1 80 28 ARG B N 1
ATOM 2545 C CA . ARG B 1 28 ? 21.281 -22.375 12.133 1 80 28 ARG B CA 1
ATOM 2546 C C . ARG B 1 28 ? 20.531 -23 13.305 1 80 28 ARG B C 1
ATOM 2548 O O . ARG B 1 28 ? 20.625 -24.203 13.539 1 80 28 ARG B O 1
ATOM 2555 N N . THR B 1 29 ? 19.766 -22.219 13.945 1 77.94 29 THR B N 1
ATOM 2556 C CA . THR B 1 29 ? 19.094 -22.672 15.148 1 77.94 29 THR B CA 1
ATOM 2557 C C . THR B 1 29 ? 17.828 -23.453 14.805 1 77.94 29 THR B C 1
ATOM 2559 O O . THR B 1 29 ? 17.438 -24.359 15.547 1 77.94 29 THR B O 1
ATOM 2562 N N . THR B 1 30 ? 17.172 -23 13.828 1 71.38 30 THR B N 1
ATOM 2563 C CA . THR B 1 30 ? 15.906 -23.641 13.477 1 71.38 30 THR B CA 1
ATOM 2564 C C . THR B 1 30 ? 16.172 -24.953 12.719 1 71.38 30 THR B C 1
ATOM 2566 O O . THR B 1 30 ? 15.258 -25.75 12.539 1 71.38 30 THR B O 1
ATOM 2569 N N . GLY B 1 31 ? 17.469 -25.359 12.57 1 60.28 31 GLY B N 1
ATOM 2570 C CA . GLY B 1 31 ? 17.781 -26.594 11.867 1 60.28 31 GLY B CA 1
ATOM 2571 C C . GLY B 1 31 ? 17.328 -26.594 10.422 1 60.28 31 GLY B C 1
ATOM 2572 O O . GLY B 1 31 ? 17.281 -27.641 9.781 1 60.28 31 GLY B O 1
ATOM 2573 N N . SER B 1 32 ? 16.75 -25.438 10.031 1 56 32 SER B N 1
ATOM 2574 C CA . SER B 1 32 ? 16.125 -25.453 8.719 1 56 32 SER B CA 1
ATOM 2575 C C . SER B 1 32 ? 17.172 -25.328 7.605 1 56 32 SER B C 1
ATOM 2577 O O . SER B 1 32 ? 17.922 -24.359 7.562 1 56 32 SER B O 1
ATOM 2579 N N . ASN B 1 33 ? 17.812 -26.391 7.199 1 59.47 33 ASN B N 1
ATOM 2580 C CA . ASN B 1 33 ? 18.609 -26.469 5.98 1 59.47 33 ASN B CA 1
ATOM 2581 C C . ASN B 1 33 ? 17.797 -26.062 4.754 1 59.47 33 ASN B C 1
ATOM 2583 O O . ASN B 1 33 ? 18.109 -26.469 3.633 1 59.47 33 ASN B O 1
ATOM 2587 N N . VAL B 1 34 ? 16.734 -25.188 5.109 1 70.06 34 VAL B N 1
ATOM 2588 C CA . VAL B 1 34 ? 15.711 -25.172 4.066 1 70.06 34 VAL B CA 1
ATOM 2589 C C . VAL B 1 34 ? 15.961 -23.984 3.129 1 70.06 34 VAL B C 1
ATOM 2591 O O . VAL B 1 34 ? 15.508 -24 1.98 1 70.06 34 VAL B O 1
ATOM 2594 N N . MET B 1 35 ? 16.781 -23.062 3.562 1 84.44 35 MET B N 1
ATOM 2595 C CA . MET B 1 35 ? 16.984 -21.969 2.602 1 84.44 35 MET B CA 1
ATOM 2596 C C . MET B 1 35 ? 18.453 -21.562 2.541 1 84.44 35 MET B C 1
ATOM 2598 O O . MET B 1 35 ? 19.156 -21.594 3.553 1 84.44 35 MET B O 1
ATOM 2602 N N . LYS B 1 36 ? 18.969 -21.312 1.425 1 89.56 36 LYS B N 1
ATOM 2603 C CA . LYS B 1 36 ? 20.344 -20.891 1.165 1 89.56 36 LYS B CA 1
ATOM 2604 C C . LYS B 1 36 ? 20.469 -19.375 1.207 1 89.56 36 LYS B C 1
ATOM 2606 O O . LYS B 1 36 ? 19.562 -18.656 0.757 1 89.56 36 LYS B O 1
ATOM 2611 N N . ILE B 1 37 ? 21.547 -18.953 1.794 1 90.25 37 ILE B N 1
ATOM 2612 C CA . ILE B 1 37 ? 21.906 -17.547 1.661 1 90.25 37 ILE B CA 1
ATOM 2613 C C . ILE B 1 37 ? 22.875 -17.359 0.487 1 90.25 37 ILE B C 1
ATOM 2615 O O . ILE B 1 37 ? 24.047 -17.75 0.57 1 90.25 37 ILE B O 1
ATOM 2619 N N . PHE B 1 38 ? 22.438 -16.75 -0.523 1 92.88 38 PHE B N 1
ATOM 2620 C CA . PHE B 1 38 ? 23.203 -16.594 -1.752 1 92.88 38 PHE B CA 1
ATOM 2621 C C . PHE B 1 38 ? 24.109 -15.375 -1.673 1 92.88 38 PHE B C 1
ATOM 2623 O O . PHE B 1 38 ? 23.75 -14.367 -1.058 1 92.88 38 PHE B O 1
ATOM 2630 N N . GLN B 1 39 ? 25.219 -15.484 -2.268 1 92.38 39 GLN B N 1
ATOM 2631 C CA . GLN B 1 39 ? 26 -14.289 -2.617 1 92.38 39 GLN B CA 1
ATOM 2632 C C . GLN B 1 39 ? 25.422 -13.617 -3.863 1 92.38 39 GLN B C 1
ATOM 2634 O O . GLN B 1 39 ? 24.906 -14.289 -4.754 1 92.38 39 GLN B O 1
ATOM 2639 N N . VAL B 1 40 ? 25.594 -12.352 -3.863 1 92.69 40 VAL B N 1
ATOM 2640 C CA . VAL B 1 40 ? 25 -11.609 -4.977 1 92.69 40 VAL B CA 1
ATOM 2641 C C . VAL B 1 40 ? 25.609 -12.078 -6.293 1 92.69 40 VAL B C 1
ATOM 2643 O O . VAL B 1 40 ? 24.938 -12.141 -7.316 1 92.69 40 VAL B O 1
ATOM 2646 N N . GLU B 1 41 ? 26.859 -12.453 -6.281 1 93.06 41 GLU B N 1
ATOM 2647 C CA . GLU B 1 41 ? 27.547 -12.891 -7.488 1 93.06 41 GLU B CA 1
ATOM 2648 C C . GLU B 1 41 ? 26.922 -14.156 -8.062 1 93.06 41 GLU B C 1
ATOM 2650 O O . GLU B 1 41 ? 26.875 -14.336 -9.281 1 93.06 41 GLU B O 1
ATOM 2655 N N . GLU B 1 42 ? 26.453 -15.047 -7.199 1 94.44 42 GLU B N 1
ATOM 2656 C CA . GLU B 1 42 ? 25.797 -16.281 -7.633 1 94.44 42 GLU B CA 1
ATOM 2657 C C . GLU B 1 42 ? 24.531 -15.977 -8.414 1 94.44 42 GLU B C 1
ATOM 2659 O O . GLU B 1 42 ? 24.266 -16.578 -9.461 1 94.44 42 GLU B O 1
ATOM 2664 N N . LEU B 1 43 ? 23.797 -15.031 -7.922 1 95.75 43 LEU B N 1
ATOM 2665 C CA . LEU B 1 43 ? 22.516 -14.695 -8.547 1 95.75 43 LEU B CA 1
ATOM 2666 C C . LEU B 1 43 ? 22.734 -13.875 -9.812 1 95.75 43 LEU B C 1
ATOM 2668 O O . LEU B 1 43 ? 21.969 -13.992 -10.773 1 95.75 43 LEU B O 1
ATOM 2672 N N . GLU B 1 44 ? 23.781 -13.039 -9.773 1 95.62 44 GLU B N 1
ATOM 2673 C CA . GLU B 1 44 ? 24.156 -12.305 -10.977 1 95.62 44 GLU B CA 1
ATOM 2674 C C . GLU B 1 44 ? 24.562 -13.25 -12.102 1 95.62 44 GLU B C 1
ATOM 2676 O O . GLU B 1 44 ? 24.125 -13.086 -13.25 1 95.62 44 GLU B O 1
ATOM 2681 N N . GLU B 1 45 ? 25.328 -14.188 -11.742 1 96.19 45 GLU B N 1
ATOM 2682 C CA . GLU B 1 45 ? 25.734 -15.188 -12.727 1 96.19 45 GLU B CA 1
ATOM 2683 C C . GLU B 1 45 ? 24.531 -15.984 -13.234 1 96.19 45 GLU B C 1
ATOM 2685 O O . GLU B 1 45 ? 24.406 -16.203 -14.438 1 96.19 45 GLU B O 1
ATOM 2690 N N . ALA B 1 46 ? 23.688 -16.391 -12.328 1 97.06 46 ALA B N 1
ATOM 2691 C CA . ALA B 1 46 ? 22.531 -17.203 -12.672 1 97.06 46 ALA B CA 1
ATOM 2692 C C . ALA B 1 46 ? 21.609 -16.469 -13.648 1 97.06 46 ALA B C 1
ATOM 2694 O O . ALA B 1 46 ? 20.938 -17.094 -14.469 1 97.06 46 ALA B O 1
ATOM 2695 N N . THR B 1 47 ? 21.578 -15.133 -13.633 1 97.5 47 THR B N 1
ATOM 2696 C CA . THR B 1 47 ? 20.609 -14.336 -14.383 1 97.5 47 THR B CA 1
ATOM 2697 C C . THR B 1 47 ? 21.312 -13.523 -15.469 1 97.5 47 THR B C 1
ATOM 2699 O O . THR B 1 47 ? 20.703 -12.617 -16.062 1 97.5 47 THR B O 1
ATOM 2702 N N . ASN B 1 48 ? 22.609 -13.766 -15.758 1 96.44 48 ASN B N 1
ATOM 2703 C CA . ASN B 1 48 ? 23.375 -12.93 -16.672 1 96.44 48 ASN B CA 1
ATOM 2704 C C . ASN B 1 48 ? 23.281 -11.453 -16.281 1 96.44 48 ASN B C 1
ATOM 2706 O O . ASN B 1 48 ? 22.922 -10.617 -17.109 1 96.44 48 ASN B O 1
ATOM 2710 N N . ASN B 1 49 ? 23.609 -11.242 -14.984 1 95.62 49 ASN B N 1
ATOM 2711 C CA . ASN B 1 49 ? 23.594 -9.906 -14.398 1 95.62 49 ASN B CA 1
ATOM 2712 C C . ASN B 1 49 ? 22.234 -9.242 -14.531 1 95.62 49 ASN B C 1
ATOM 2714 O O . ASN B 1 49 ? 22.141 -8.094 -14.961 1 95.62 49 ASN B O 1
ATOM 2718 N N . PHE B 1 50 ? 21.219 -10.07 -14.203 1 95.06 50 PHE B N 1
ATOM 2719 C CA . PHE B 1 50 ? 19.859 -9.578 -14.227 1 95.06 50 PHE B CA 1
ATOM 2720 C C . PHE B 1 50 ? 19.531 -8.953 -15.57 1 95.06 50 PHE B C 1
ATOM 2722 O O . PHE B 1 50 ? 18.969 -7.855 -15.633 1 95.06 50 PHE B O 1
ATOM 2729 N N . ALA B 1 51 ? 19.781 -9.656 -16.578 1 95.19 51 ALA B N 1
ATOM 2730 C CA . ALA B 1 51 ? 19.547 -9.219 -17.953 1 95.19 51 ALA B CA 1
ATOM 2731 C C . ALA B 1 51 ? 18.047 -9.102 -18.25 1 95.19 51 ALA B C 1
ATOM 2733 O O . ALA B 1 51 ? 17.25 -9.898 -17.75 1 95.19 51 ALA B O 1
ATOM 2734 N N . GLU B 1 52 ? 17.672 -8.219 -19.109 1 93.38 52 GLU B N 1
ATOM 2735 C CA . GLU B 1 52 ? 16.281 -7.98 -19.484 1 93.38 52 GLU B CA 1
ATOM 2736 C C . GLU B 1 52 ? 15.664 -9.227 -20.109 1 93.38 52 GLU B C 1
ATOM 2738 O O . GLU B 1 52 ? 14.484 -9.516 -19.891 1 93.38 52 GLU B O 1
ATOM 2743 N N . GLY B 1 53 ? 16.406 -9.938 -20.859 1 95.06 53 GLY B N 1
ATOM 2744 C CA . GLY B 1 53 ? 15.93 -11.141 -21.516 1 95.06 53 GLY B CA 1
ATOM 2745 C C . GLY B 1 53 ? 15.531 -12.234 -20.531 1 95.06 53 GLY B C 1
ATOM 2746 O O . GLY B 1 53 ? 14.852 -13.188 -20.906 1 95.06 53 GLY B O 1
ATOM 2747 N N . ASN B 1 54 ? 15.961 -12.125 -19.25 1 96.94 54 ASN B N 1
ATOM 2748 C CA . ASN B 1 54 ? 15.68 -13.133 -18.234 1 96.94 54 ASN B CA 1
ATOM 2749 C C . ASN B 1 54 ? 14.461 -12.75 -17.391 1 96.94 54 ASN B C 1
ATOM 2751 O O . ASN B 1 54 ? 14.047 -13.5 -16.516 1 96.94 54 ASN B O 1
ATOM 2755 N N . ILE B 1 55 ? 13.859 -11.617 -17.719 1 95.62 55 ILE B N 1
ATOM 2756 C CA . ILE B 1 55 ? 12.703 -11.164 -16.953 1 95.62 55 ILE B CA 1
ATOM 2757 C C . ILE B 1 55 ? 11.484 -12.031 -17.297 1 95.62 55 ILE B C 1
ATOM 2759 O O . ILE B 1 55 ? 11.156 -12.211 -18.469 1 95.62 55 ILE B O 1
ATOM 2763 N N . ILE B 1 56 ? 10.844 -12.547 -16.281 1 94.31 56 ILE B N 1
ATOM 2764 C CA . ILE B 1 56 ? 9.672 -13.383 -16.5 1 94.31 56 ILE B CA 1
ATOM 2765 C C . ILE B 1 56 ? 8.453 -12.742 -15.844 1 94.31 56 ILE B C 1
ATOM 2767 O O . ILE B 1 56 ? 7.328 -13.234 -16 1 94.31 56 ILE B O 1
ATOM 2771 N N . GLY B 1 57 ? 8.633 -11.703 -15.094 1 90.19 57 GLY B N 1
ATOM 2772 C CA . GLY B 1 57 ? 7.531 -10.992 -14.469 1 90.19 57 GLY B CA 1
ATOM 2773 C C . GLY B 1 57 ? 7.934 -9.648 -13.898 1 90.19 57 GLY B C 1
ATOM 2774 O O . GLY B 1 57 ? 9.055 -9.484 -13.414 1 90.19 57 GLY B O 1
ATOM 2775 N N . ARG B 1 58 ? 7.039 -8.695 -14.039 1 85.06 58 ARG B N 1
ATOM 2776 C CA . ARG B 1 58 ? 7.203 -7.371 -13.445 1 85.06 58 ARG B CA 1
ATOM 2777 C C . ARG B 1 58 ? 5.922 -6.918 -12.75 1 85.06 58 ARG B C 1
ATOM 2779 O O . ARG B 1 58 ? 4.824 -7.133 -13.266 1 85.06 58 ARG B O 1
ATOM 2786 N N . GLY B 1 59 ? 6.113 -6.344 -11.555 1 74.38 59 GLY B N 1
ATOM 2787 C CA . GLY B 1 59 ? 4.961 -5.797 -10.859 1 74.38 59 GLY B CA 1
ATOM 2788 C C . GLY B 1 59 ? 5.332 -4.832 -9.75 1 74.38 59 GLY B C 1
ATOM 2789 O O . GLY B 1 59 ? 6.492 -4.422 -9.641 1 74.38 59 GLY B O 1
ATOM 2790 N N . GLY B 1 60 ? 4.344 -4.367 -9.031 1 69.31 60 GLY B N 1
ATOM 2791 C CA . GLY B 1 60 ? 4.531 -3.418 -7.945 1 69.31 60 GLY B CA 1
ATOM 2792 C C . GLY B 1 60 ? 5.449 -3.936 -6.852 1 69.31 60 GLY B C 1
ATOM 2793 O O . GLY B 1 60 ? 6.059 -3.15 -6.121 1 69.31 60 GLY B O 1
ATOM 2794 N N . ASN B 1 61 ? 5.629 -5.27 -6.805 1 75.38 61 ASN B N 1
ATOM 2795 C CA . ASN B 1 61 ? 6.422 -5.855 -5.73 1 75.38 61 ASN B CA 1
ATOM 2796 C C . ASN B 1 61 ? 7.84 -6.18 -6.188 1 75.38 61 ASN B C 1
ATOM 2798 O O . ASN B 1 61 ? 8.664 -6.629 -5.395 1 75.38 61 ASN B O 1
ATOM 2802 N N . GLY B 1 62 ? 8.055 -5.98 -7.5 1 84.94 62 GLY B N 1
ATOM 2803 C CA . GLY B 1 62 ? 9.414 -6.199 -7.977 1 84.94 62 GLY B CA 1
ATOM 2804 C C . GLY B 1 62 ? 9.469 -6.91 -9.32 1 84.94 62 GLY B C 1
ATOM 2805 O O . GLY B 1 62 ? 8.453 -7.043 -10 1 84.94 62 GLY B O 1
ATOM 2806 N N . THR B 1 63 ? 10.672 -7.234 -9.664 1 90.56 63 THR B N 1
ATOM 2807 C CA . THR B 1 63 ? 10.938 -7.91 -10.922 1 90.56 63 THR B CA 1
ATOM 2808 C C . THR B 1 63 ? 11.43 -9.336 -10.688 1 90.56 63 THR B C 1
ATOM 2810 O O . THR B 1 63 ? 12.242 -9.57 -9.781 1 90.56 63 THR B O 1
ATOM 2813 N N . VAL B 1 64 ? 10.93 -10.242 -11.484 1 95.69 64 VAL B N 1
ATOM 2814 C CA . VAL B 1 64 ? 11.32 -11.641 -11.328 1 95.69 64 VAL B CA 1
ATOM 2815 C C . VAL B 1 64 ? 12.141 -12.086 -12.531 1 95.69 64 VAL B C 1
ATOM 2817 O O . VAL B 1 64 ? 11.75 -11.852 -13.68 1 95.69 64 VAL B O 1
ATOM 2820 N N . TYR B 1 65 ? 13.297 -12.688 -12.266 1 97.06 65 TYR B N 1
ATOM 2821 C CA . TYR B 1 65 ? 14.219 -13.164 -13.289 1 97.06 65 TYR B CA 1
ATOM 2822 C C . TYR B 1 65 ? 14.32 -14.688 -13.273 1 97.06 65 TYR B C 1
ATOM 2824 O O . TYR B 1 65 ? 14.359 -15.297 -12.211 1 97.06 65 TYR B O 1
ATOM 2832 N N . LYS B 1 66 ? 14.312 -15.227 -14.461 1 97.94 66 LYS B N 1
ATOM 2833 C CA . LYS B 1 66 ? 14.688 -16.625 -14.586 1 97.94 66 LYS B CA 1
ATOM 2834 C C . LYS B 1 66 ? 16.203 -16.797 -14.508 1 97.94 66 LYS B C 1
ATOM 2836 O O . LYS B 1 66 ? 16.953 -16.031 -15.125 1 97.94 66 LYS B O 1
ATOM 2841 N N . GLY B 1 67 ? 16.641 -17.672 -13.656 1 97.88 67 GLY B N 1
ATOM 2842 C CA . GLY B 1 67 ? 18.062 -17.938 -13.508 1 97.88 67 GLY B CA 1
ATOM 2843 C C . GLY B 1 67 ? 18.406 -19.422 -13.516 1 97.88 67 GLY B C 1
ATOM 2844 O O . GLY B 1 67 ? 17.547 -20.25 -13.234 1 97.88 67 GLY B O 1
ATOM 2845 N N . THR B 1 68 ? 19.609 -19.688 -13.859 1 97.69 68 THR B N 1
ATOM 2846 C CA . THR B 1 68 ? 20.156 -21.031 -13.781 1 97.69 68 THR B CA 1
ATOM 2847 C C . THR B 1 68 ? 21.359 -21.078 -12.836 1 97.69 68 THR B C 1
ATOM 2849 O O . THR B 1 68 ? 22.359 -20.422 -13.062 1 97.69 68 THR B O 1
ATOM 2852 N N . LEU B 1 69 ? 21.203 -21.859 -11.836 1 94.81 69 LEU B N 1
ATOM 2853 C CA . LEU B 1 69 ? 22.266 -22 -10.852 1 94.81 69 LEU B CA 1
ATOM 2854 C C . LEU B 1 69 ? 23.391 -22.891 -11.375 1 94.81 69 LEU B C 1
ATOM 2856 O O . LEU B 1 69 ? 23.219 -23.578 -12.383 1 94.81 69 LEU B O 1
ATOM 2860 N N . PRO B 1 70 ? 24.547 -22.812 -10.633 1 90.25 70 PRO B N 1
ATOM 2861 C CA . PRO B 1 70 ? 25.688 -23.625 -11.078 1 90.25 70 PRO B CA 1
ATOM 2862 C C . PRO B 1 70 ? 25.359 -25.125 -11.109 1 90.25 70 PRO B C 1
ATOM 2864 O O . PRO B 1 70 ? 25.906 -25.859 -11.938 1 90.25 70 PRO B O 1
ATOM 2867 N N . ASP B 1 71 ? 24.453 -25.531 -10.25 1 91.31 71 ASP B N 1
ATOM 2868 C CA . ASP B 1 71 ? 24.062 -26.938 -10.227 1 91.31 71 ASP B CA 1
ATOM 2869 C C . ASP B 1 71 ? 22.969 -27.219 -11.25 1 91.31 71 ASP B C 1
ATOM 2871 O O . ASP B 1 71 ? 22.328 -28.266 -11.211 1 91.31 71 ASP B O 1
ATOM 2875 N N . THR B 1 72 ? 22.641 -26.281 -12.188 1 93.06 72 THR B N 1
ATOM 2876 C CA . THR B 1 72 ? 21.766 -26.375 -13.352 1 93.06 72 THR B CA 1
ATOM 2877 C C . THR B 1 72 ? 20.312 -26.234 -12.953 1 93.06 72 THR B C 1
ATOM 2879 O O . THR B 1 72 ? 19.422 -26.297 -13.797 1 93.06 72 THR B O 1
ATOM 2882 N N . ARG B 1 73 ? 20.094 -26.094 -11.703 1 94.56 73 ARG B N 1
ATOM 2883 C CA . ARG B 1 73 ? 18.719 -25.844 -11.289 1 94.56 73 ARG B CA 1
ATOM 2884 C C . ARG B 1 73 ? 18.219 -24.5 -11.828 1 94.56 73 ARG B C 1
ATOM 2886 O O . ARG B 1 73 ? 18.938 -23.5 -11.781 1 94.56 73 ARG B O 1
ATOM 2893 N N . ILE B 1 74 ? 17.016 -24.594 -12.344 1 97.31 74 ILE B N 1
ATOM 2894 C CA . ILE B 1 74 ? 16.359 -23.359 -12.789 1 97.31 74 ILE B CA 1
ATOM 2895 C C . ILE B 1 74 ? 15.594 -22.734 -11.625 1 97.31 74 ILE B C 1
ATOM 2897 O O . ILE B 1 74 ? 14.859 -23.438 -10.914 1 97.31 74 ILE B O 1
ATOM 2901 N N . VAL B 1 75 ? 15.812 -21.391 -11.445 1 97.5 75 VAL B N 1
ATOM 2902 C CA . VAL B 1 75 ? 15.18 -20.719 -10.32 1 97.5 75 VAL B CA 1
ATOM 2903 C C . VAL B 1 75 ? 14.539 -19.422 -10.789 1 97.5 75 VAL B C 1
ATOM 2905 O O . VAL B 1 75 ? 14.852 -18.922 -11.875 1 97.5 75 VAL B O 1
ATOM 2908 N N . ALA B 1 76 ? 13.586 -18.969 -10.039 1 97.81 76 ALA B N 1
ATOM 2909 C CA . ALA B 1 76 ? 13.016 -17.641 -10.18 1 97.81 76 ALA B CA 1
ATOM 2910 C C . ALA B 1 76 ? 13.555 -16.703 -9.094 1 97.81 76 ALA B C 1
ATOM 2912 O O . ALA B 1 76 ? 13.43 -16.984 -7.902 1 97.81 76 ALA B O 1
ATOM 2913 N N . ILE B 1 77 ? 14.18 -15.625 -9.516 1 97.12 77 ILE B N 1
ATOM 2914 C CA . ILE B 1 77 ? 14.789 -14.688 -8.586 1 97.12 77 ILE B CA 1
ATOM 2915 C C . ILE B 1 77 ? 14 -13.375 -8.594 1 97.12 77 ILE B C 1
ATOM 2917 O O . ILE B 1 77 ? 13.945 -12.68 -9.609 1 97.12 77 ILE B O 1
ATOM 2921 N N . LYS B 1 78 ? 13.391 -13.055 -7.477 1 94.19 78 LYS B N 1
ATOM 2922 C CA . LYS B 1 78 ? 12.648 -11.805 -7.34 1 94.19 78 LYS B CA 1
ATOM 2923 C C . LYS B 1 78 ? 13.523 -10.711 -6.746 1 94.19 78 LYS B C 1
ATOM 2925 O O . LYS B 1 78 ? 14.102 -10.875 -5.668 1 94.19 78 LYS B O 1
ATOM 2930 N N . LYS B 1 79 ? 13.703 -9.734 -7.477 1 91.25 79 LYS B N 1
ATOM 2931 C CA . LYS B 1 79 ? 14.305 -8.5 -6.984 1 91.25 79 LYS B CA 1
ATOM 2932 C C . LYS B 1 79 ? 13.242 -7.523 -6.484 1 91.25 79 LYS B C 1
ATOM 2934 O O . LYS B 1 79 ? 12.484 -6.961 -7.277 1 91.25 79 LYS B O 1
ATOM 2939 N N . SER B 1 80 ? 13.203 -7.336 -5.211 1 84.69 80 SER B N 1
ATOM 2940 C CA . SER B 1 80 ? 12.148 -6.531 -4.609 1 84.69 80 SER B CA 1
ATOM 2941 C C . SER B 1 80 ? 12.289 -5.059 -4.984 1 84.69 80 SER B C 1
ATOM 2943 O O . SER B 1 80 ? 13.383 -4.602 -5.332 1 84.69 80 SER B O 1
ATOM 2945 N N . GLN B 1 81 ? 11.141 -4.379 -5.023 1 72.94 81 GLN B N 1
ATOM 2946 C CA . GLN B 1 81 ? 11.148 -2.951 -5.324 1 72.94 81 GLN B CA 1
ATOM 2947 C C . GLN B 1 81 ? 11.227 -2.121 -4.043 1 72.94 81 GLN B C 1
ATOM 2949 O O . GLN B 1 81 ? 11.664 -0.968 -4.074 1 72.94 81 GLN B O 1
ATOM 2954 N N . ARG B 1 82 ? 10.805 -2.715 -2.992 1 65.81 82 ARG B N 1
ATOM 2955 C CA . ARG B 1 82 ? 10.664 -1.918 -1.777 1 65.81 82 ARG B CA 1
ATOM 2956 C C . ARG B 1 82 ? 11.516 -2.486 -0.646 1 65.81 82 ARG B C 1
ATOM 2958 O O . ARG B 1 82 ? 11.711 -3.701 -0.565 1 65.81 82 ARG B O 1
ATOM 2965 N N . LEU B 1 83 ? 12.227 -1.584 -0.007 1 62.59 83 LEU B N 1
ATOM 2966 C CA . LEU B 1 83 ? 12.906 -1.936 1.234 1 62.59 83 LEU B CA 1
ATOM 2967 C C . LEU B 1 83 ? 12.281 -1.212 2.422 1 62.59 83 LEU B C 1
ATOM 2969 O O . LEU B 1 83 ? 12.023 -0.007 2.355 1 62.59 83 LEU B O 1
ATOM 2973 N N . ASP B 1 84 ? 11.695 -2.061 3.283 1 61.81 84 ASP B N 1
ATOM 2974 C CA . ASP B 1 84 ? 11.25 -1.46 4.539 1 61.81 84 ASP B CA 1
ATOM 2975 C C . ASP B 1 84 ? 12.336 -1.554 5.609 1 61.81 84 ASP B C 1
ATOM 2977 O O . ASP B 1 84 ? 12.516 -2.602 6.234 1 61.81 84 ASP B O 1
ATOM 2981 N N . GLN B 1 85 ? 13.047 -0.542 5.793 1 62.12 85 GLN B N 1
ATOM 2982 C CA . GLN B 1 85 ? 14.172 -0.55 6.727 1 62.12 85 GLN B CA 1
ATOM 2983 C C . GLN B 1 85 ? 13.688 -0.688 8.172 1 62.12 85 GLN B C 1
ATOM 2985 O O . GLN B 1 85 ? 14.398 -1.234 9.016 1 62.12 85 GLN B O 1
ATOM 2990 N N . GLY B 1 86 ? 12.5 -0.207 8.43 1 59.69 86 GLY B N 1
ATOM 2991 C CA . GLY B 1 86 ? 12.016 -0.22 9.797 1 59.69 86 GLY B CA 1
ATOM 2992 C C . GLY B 1 86 ? 11.555 -1.592 10.258 1 59.69 86 GLY B C 1
ATOM 2993 O O . GLY B 1 86 ? 11.328 -1.813 11.445 1 59.69 86 GLY B O 1
ATOM 2994 N N . GLN B 1 87 ? 11.523 -2.461 9.359 1 67.31 87 GLN B N 1
ATOM 2995 C CA . GLN B 1 87 ? 10.984 -3.764 9.734 1 67.31 87 GLN B CA 1
ATOM 2996 C C . GLN B 1 87 ? 11.938 -4.887 9.336 1 67.31 87 GLN B C 1
ATOM 2998 O O . GLN B 1 87 ? 11.5 -5.957 8.906 1 67.31 87 GLN B O 1
ATOM 3003 N N . ARG B 1 88 ? 13.18 -4.652 9.508 1 73 88 ARG B N 1
ATOM 3004 C CA . ARG B 1 88 ? 14.188 -5.609 9.055 1 73 88 ARG B CA 1
ATOM 3005 C C . ARG B 1 88 ? 14.062 -6.93 9.805 1 73 88 ARG B C 1
ATOM 3007 O O . ARG B 1 88 ? 14.039 -7.996 9.195 1 73 88 ARG B O 1
ATOM 3014 N N . ASP B 1 89 ? 13.938 -6.859 11.141 1 73.5 89 ASP B N 1
ATOM 3015 C CA . ASP B 1 89 ? 13.867 -8.07 11.945 1 73.5 89 ASP B CA 1
ATOM 3016 C C . ASP B 1 89 ? 12.594 -8.859 11.641 1 73.5 89 ASP B C 1
ATOM 3018 O O . ASP B 1 89 ? 12.625 -10.086 11.555 1 73.5 89 ASP B O 1
ATOM 3022 N N . GLN B 1 90 ? 11.648 -8.117 11.469 1 73.19 90 GLN B N 1
ATOM 3023 C CA . GLN B 1 90 ? 10.375 -8.758 11.141 1 73.19 90 GLN B CA 1
ATOM 3024 C C . GLN B 1 90 ? 10.445 -9.477 9.797 1 73.19 90 GLN B C 1
ATOM 3026 O O . GLN B 1 90 ? 9.953 -10.594 9.656 1 73.19 90 GLN B O 1
ATOM 3031 N N . PHE B 1 91 ? 11.102 -8.852 8.953 1 76.06 91 PHE B N 1
ATOM 3032 C CA . PHE B 1 91 ? 11.258 -9.445 7.629 1 76.06 91 PHE B CA 1
ATOM 3033 C C . PHE B 1 91 ? 12.023 -10.758 7.707 1 76.06 91 PHE B C 1
ATOM 3035 O O . PHE B 1 91 ? 11.641 -11.75 7.086 1 76.06 91 PHE B O 1
ATOM 3042 N N . ILE B 1 92 ? 12.992 -10.758 8.492 1 79.62 92 ILE B N 1
ATOM 3043 C CA . ILE B 1 92 ? 13.836 -11.938 8.633 1 79.62 92 ILE B CA 1
ATOM 3044 C C . ILE B 1 92 ? 13.039 -13.078 9.258 1 79.62 92 ILE B C 1
ATOM 3046 O O . ILE B 1 92 ? 13.07 -14.211 8.773 1 79.62 92 ILE B O 1
ATOM 3050 N N . ASN B 1 93 ? 12.32 -12.812 10.266 1 77.44 93 ASN B N 1
ATOM 3051 C CA . ASN B 1 93 ? 11.508 -13.828 10.922 1 77.44 93 ASN B CA 1
ATOM 3052 C C . ASN B 1 93 ? 10.461 -14.406 9.977 1 77.44 93 ASN B C 1
ATOM 3054 O O . ASN B 1 93 ? 10.258 -15.625 9.938 1 77.44 93 ASN B O 1
ATOM 3058 N N . GLU B 1 94 ? 9.914 -13.516 9.258 1 78.44 94 GLU B N 1
ATOM 3059 C CA . GLU B 1 94 ? 8.891 -13.953 8.312 1 78.44 94 GLU B CA 1
ATOM 3060 C C . GLU B 1 94 ? 9.492 -14.812 7.207 1 78.44 94 GLU B C 1
ATOM 3062 O O . GLU B 1 94 ? 8.906 -15.828 6.809 1 78.44 94 GLU B O 1
ATOM 3067 N N . MET B 1 95 ? 10.609 -14.453 6.836 1 81.56 95 MET B N 1
ATOM 3068 C CA . MET B 1 95 ? 11.281 -15.195 5.77 1 81.56 95 MET B CA 1
ATOM 3069 C C . MET B 1 95 ? 11.648 -16.594 6.23 1 81.56 95 MET B C 1
ATOM 3071 O O . MET B 1 95 ? 11.5 -17.562 5.48 1 81.56 95 MET B O 1
ATOM 3075 N N . VAL B 1 96 ? 12.039 -16.703 7.426 1 82.38 96 VAL B N 1
ATOM 3076 C CA . VAL B 1 96 ? 12.414 -18 7.984 1 82.38 96 VAL B CA 1
ATOM 3077 C C . VAL B 1 96 ? 11.195 -18.922 8.055 1 82.38 96 VAL B C 1
ATOM 3079 O O . VAL B 1 96 ? 11.273 -20.094 7.711 1 82.38 96 VAL B O 1
ATOM 3082 N N . ILE B 1 97 ? 10.156 -18.375 8.438 1 81.5 97 ILE B N 1
ATOM 3083 C CA . ILE B 1 97 ? 8.914 -19.141 8.539 1 81.5 97 ILE B CA 1
ATOM 3084 C C . ILE B 1 97 ? 8.453 -19.562 7.152 1 81.5 97 ILE B C 1
ATOM 3086 O O . ILE B 1 97 ? 8.086 -20.719 6.941 1 81.5 97 ILE B O 1
ATOM 3090 N N . LEU B 1 98 ? 8.547 -18.688 6.25 1 84.81 98 LEU B N 1
ATOM 3091 C CA . LEU B 1 98 ? 8.125 -18.984 4.887 1 84.81 98 LEU B CA 1
ATOM 3092 C C . LEU B 1 98 ? 9.008 -20.047 4.258 1 84.81 98 LEU B C 1
ATOM 3094 O O . LEU B 1 98 ? 8.531 -20.891 3.49 1 84.81 98 LEU B O 1
ATOM 3098 N N . ALA B 1 99 ? 10.227 -20 4.641 1 86.31 99 ALA B N 1
ATOM 3099 C CA . ALA B 1 99 ? 11.172 -20.969 4.098 1 86.31 99 ALA B CA 1
ATOM 3100 C C . ALA B 1 99 ? 10.867 -22.375 4.602 1 86.31 99 ALA B C 1
ATOM 3102 O O . ALA B 1 99 ? 11.305 -23.375 4.004 1 86.31 99 ALA B O 1
ATOM 3103 N N . GLN B 1 100 ? 10.133 -22.5 5.629 1 85.31 100 GLN B N 1
ATOM 3104 C CA . GLN B 1 100 ? 9.836 -23.781 6.227 1 85.31 100 GLN B CA 1
ATOM 3105 C C . GLN B 1 100 ? 8.555 -24.375 5.637 1 85.31 100 GLN B C 1
ATOM 3107 O O . GLN B 1 100 ? 8.219 -25.531 5.906 1 85.31 100 GLN B O 1
ATOM 3112 N N . ILE B 1 101 ? 7.902 -23.625 4.91 1 88.25 101 ILE B N 1
ATOM 3113 C CA . ILE B 1 101 ? 6.676 -24.109 4.285 1 88.25 101 ILE B CA 1
ATOM 3114 C C . ILE B 1 101 ? 7.023 -25.125 3.199 1 88.25 101 ILE B C 1
ATOM 3116 O O . ILE B 1 101 ? 7.766 -24.828 2.264 1 88.25 101 ILE B O 1
ATOM 3120 N N . ASN B 1 102 ? 6.559 -26.375 3.432 1 88.5 102 ASN B N 1
ATOM 3121 C CA . ASN B 1 102 ? 6.688 -27.438 2.447 1 88.5 102 ASN B CA 1
ATOM 3122 C C . ASN B 1 102 ? 5.328 -28.016 2.061 1 88.5 102 ASN B C 1
ATOM 3124 O O . ASN B 1 102 ? 4.781 -28.859 2.768 1 88.5 102 ASN B O 1
ATOM 3128 N N . HIS B 1 103 ? 4.789 -27.562 1.073 1 94.56 103 HIS B N 1
ATOM 3129 C CA . HIS B 1 103 ? 3.498 -27.969 0.534 1 94.56 103 HIS B CA 1
ATOM 3130 C C . HIS B 1 103 ? 3.537 -28.047 -0.988 1 94.56 103 HIS B C 1
ATOM 3132 O O . HIS B 1 103 ? 4.133 -27.203 -1.647 1 94.56 103 HIS B O 1
ATOM 3138 N N . PRO B 1 104 ? 2.984 -29.078 -1.532 1 96.69 104 PRO B N 1
ATOM 3139 C CA . PRO B 1 104 ? 3.078 -29.281 -2.979 1 96.69 104 PRO B CA 1
ATOM 3140 C C . PRO B 1 104 ? 2.461 -28.141 -3.779 1 96.69 104 PRO B C 1
ATOM 3142 O O . PRO B 1 104 ? 2.799 -27.938 -4.953 1 96.69 104 PRO B O 1
ATOM 3145 N N . ASN B 1 105 ? 1.568 -27.391 -3.186 1 98.38 105 ASN B N 1
ATOM 3146 C CA . ASN B 1 105 ? 0.874 -26.328 -3.908 1 98.38 105 ASN B CA 1
ATOM 3147 C C . ASN B 1 105 ? 1.305 -24.938 -3.426 1 98.38 105 ASN B C 1
ATOM 3149 O O . ASN B 1 105 ? 0.567 -23.969 -3.582 1 98.38 105 ASN B O 1
ATOM 3153 N N . VAL B 1 106 ? 2.469 -24.844 -2.793 1 97.38 106 VAL B N 1
ATOM 3154 C CA . VAL B 1 106 ? 3.105 -23.578 -2.426 1 97.38 106 VAL B CA 1
ATOM 3155 C C . VAL B 1 106 ? 4.52 -23.531 -3.004 1 97.38 106 VAL B C 1
ATOM 3157 O O . VAL B 1 106 ? 5.289 -24.484 -2.865 1 97.38 106 VAL B O 1
ATOM 3160 N N . VAL B 1 107 ? 4.789 -22.438 -3.693 1 97.12 107 VAL B N 1
ATOM 3161 C CA . VAL B 1 107 ? 6.121 -22.297 -4.273 1 97.12 107 VAL B CA 1
ATOM 3162 C C . VAL B 1 107 ? 7.172 -22.297 -3.166 1 97.12 107 VAL B C 1
ATOM 3164 O O . VAL B 1 107 ? 7.012 -21.625 -2.146 1 97.12 107 VAL B O 1
ATOM 3167 N N . GLN B 1 108 ? 8.203 -22.969 -3.395 1 94.88 108 GLN B N 1
ATOM 3168 C CA . GLN B 1 108 ? 9.242 -23.125 -2.377 1 94.88 108 GLN B CA 1
ATOM 3169 C C . GLN B 1 108 ? 10.242 -21.969 -2.436 1 94.88 108 GLN B C 1
ATOM 3171 O O . GLN B 1 108 ? 10.719 -21.625 -3.514 1 94.88 108 GLN B O 1
ATOM 3176 N N . LEU B 1 109 ? 10.453 -21.406 -1.3 1 93.75 109 LEU B N 1
ATOM 3177 C CA . LEU B 1 109 ? 11.547 -20.453 -1.159 1 93.75 109 LEU B CA 1
ATOM 3178 C C . LEU B 1 109 ? 12.883 -21.172 -0.998 1 93.75 109 LEU B C 1
ATOM 3180 O O . LEU B 1 109 ? 13.102 -21.875 -0.004 1 93.75 109 LEU B O 1
ATOM 3184 N N . LEU B 1 110 ? 13.797 -20.984 -1.92 1 92.81 110 LEU B N 1
ATOM 3185 C CA . LEU B 1 110 ? 15.055 -21.719 -1.941 1 92.81 110 LEU B CA 1
ATOM 3186 C C . LEU B 1 110 ? 16.156 -20.953 -1.206 1 92.81 110 LEU B C 1
ATOM 3188 O O . LEU B 1 110 ? 17.078 -21.547 -0.672 1 92.81 110 LEU B O 1
ATOM 3192 N N . GLY B 1 111 ? 16.047 -19.641 -1.269 1 91.81 111 GLY B N 1
ATOM 3193 C CA . GLY B 1 111 ? 17.078 -18.844 -0.626 1 91.81 111 GLY B CA 1
ATOM 3194 C C . GLY B 1 111 ? 16.875 -17.344 -0.803 1 91.81 111 GLY B C 1
ATOM 3195 O O . GLY B 1 111 ? 15.852 -16.906 -1.345 1 91.81 111 GLY B O 1
ATOM 3196 N N . CYS B 1 112 ? 17.781 -16.594 -0.213 1 91.44 112 CYS B N 1
ATOM 3197 C CA . CYS B 1 112 ? 17.734 -15.141 -0.32 1 91.44 112 CYS B CA 1
ATOM 3198 C C . CYS B 1 112 ? 19.141 -14.547 -0.361 1 91.44 112 CYS B C 1
ATOM 3200 O O . CYS B 1 112 ? 20.125 -15.25 -0.116 1 91.44 112 CYS B O 1
ATOM 3202 N N . CYS B 1 113 ? 19.219 -13.336 -0.845 1 91.19 113 CYS B N 1
ATOM 3203 C CA . CYS B 1 113 ? 20.453 -12.562 -0.833 1 91.19 113 CYS B CA 1
ATOM 3204 C C . CYS B 1 113 ? 20.25 -11.234 -0.102 1 91.19 113 CYS B C 1
ATOM 3206 O O . CYS B 1 113 ? 19.312 -10.5 -0.389 1 91.19 113 CYS B O 1
ATOM 3208 N N . ARG B 1 114 ? 21.172 -10.945 0.843 1 84.69 114 ARG B N 1
ATOM 3209 C CA . ARG B 1 114 ? 21.047 -9.742 1.66 1 84.69 114 ARG B CA 1
ATOM 3210 C C . ARG B 1 114 ? 22.219 -8.805 1.445 1 84.69 114 ARG B C 1
ATOM 3212 O O . ARG B 1 114 ? 22.516 -7.953 2.293 1 84.69 114 ARG B O 1
ATOM 3219 N N . GLU B 1 115 ? 22.844 -8.93 0.298 1 84.56 115 GLU B N 1
ATOM 3220 C CA . GLU B 1 115 ? 24.031 -8.133 -0.016 1 84.56 115 GLU B CA 1
ATOM 3221 C C . GLU B 1 115 ? 23.688 -6.957 -0.918 1 84.56 115 GLU B C 1
ATOM 3223 O O . GLU B 1 115 ? 24.562 -6.301 -1.464 1 84.56 115 GLU B O 1
ATOM 3228 N N . THR B 1 116 ? 22.422 -6.793 -1.131 1 81.12 116 THR B N 1
ATOM 3229 C CA . THR B 1 116 ? 21.953 -5.73 -2.016 1 81.12 116 THR B CA 1
ATOM 3230 C C . THR B 1 116 ? 21.062 -4.75 -1.265 1 81.12 116 THR B C 1
ATOM 3232 O O . THR B 1 116 ? 20.688 -5 -0.12 1 81.12 116 THR B O 1
ATOM 3235 N N . ASP B 1 117 ? 20.859 -3.666 -1.913 1 74.69 117 ASP B N 1
ATOM 3236 C CA . ASP B 1 117 ? 20 -2.645 -1.316 1 74.69 117 ASP B CA 1
ATOM 3237 C C . ASP B 1 117 ? 18.594 -3.178 -1.073 1 74.69 117 ASP B C 1
ATOM 3239 O O . ASP B 1 117 ? 17.953 -2.814 -0.088 1 74.69 117 ASP B O 1
ATOM 3243 N N . VAL B 1 118 ? 18.188 -3.971 -2.023 1 80.12 118 VAL B N 1
ATOM 3244 C CA . VAL B 1 118 ? 16.891 -4.613 -1.866 1 80.12 118 VAL B CA 1
ATOM 3245 C C . VAL B 1 118 ? 17.062 -6.129 -1.809 1 80.12 118 VAL B C 1
ATOM 3247 O O . VAL B 1 118 ? 18 -6.676 -2.396 1 80.12 118 VAL B O 1
ATOM 3250 N N . PRO B 1 119 ? 16.188 -6.742 -1.069 1 84.25 119 PRO B N 1
ATOM 3251 C CA . PRO B 1 119 ? 16.312 -8.195 -0.95 1 84.25 119 PRO B CA 1
ATOM 3252 C C . PRO B 1 119 ? 16.094 -8.922 -2.277 1 84.25 119 PRO B C 1
ATOM 3254 O O . PRO B 1 119 ? 15.258 -8.5 -3.082 1 84.25 119 PRO B O 1
ATOM 3257 N N . LEU B 1 120 ? 16.906 -9.922 -2.451 1 92.06 120 LEU B N 1
ATOM 3258 C CA . LEU B 1 120 ? 16.688 -10.883 -3.523 1 92.06 120 LEU B CA 1
ATOM 3259 C C . LEU B 1 120 ? 16.203 -12.219 -2.965 1 92.06 120 LEU B C 1
ATOM 3261 O O . LEU B 1 120 ? 16.781 -12.75 -2.018 1 92.06 120 LEU B O 1
ATOM 3265 N N . LEU B 1 121 ? 15.109 -12.711 -3.502 1 93.12 121 LEU B N 1
ATOM 3266 C CA . LEU B 1 121 ? 14.547 -13.992 -3.082 1 93.12 121 LEU B CA 1
ATOM 3267 C C . LEU B 1 121 ? 14.578 -15 -4.227 1 93.12 121 LEU B C 1
ATOM 3269 O O . LEU B 1 121 ? 14.156 -14.688 -5.344 1 93.12 121 LEU B O 1
ATOM 3273 N N . ALA B 1 122 ? 15.086 -16.109 -3.963 1 95.31 122 ALA B N 1
ATOM 3274 C CA . ALA B 1 122 ? 15.148 -17.172 -4.961 1 95.31 122 ALA B CA 1
ATOM 3275 C C . ALA B 1 122 ? 14.094 -18.25 -4.684 1 95.31 122 ALA B C 1
ATOM 3277 O O . ALA B 1 122 ? 14.062 -18.828 -3.592 1 95.31 122 ALA B O 1
ATOM 3278 N N . TYR B 1 123 ? 13.297 -18.547 -5.699 1 96.25 123 TYR B N 1
ATOM 3279 C CA . TYR B 1 123 ? 12.227 -19.531 -5.609 1 96.25 123 TYR B CA 1
ATOM 3280 C C . TYR B 1 123 ? 12.422 -20.641 -6.637 1 96.25 123 TYR B C 1
ATOM 3282 O O . TYR B 1 123 ? 13.156 -20.469 -7.613 1 96.25 123 TYR B O 1
ATOM 3290 N N . GLU B 1 124 ? 11.797 -21.75 -6.344 1 96.31 124 GLU B N 1
ATOM 3291 C CA . GLU B 1 124 ? 11.688 -22.734 -7.418 1 96.31 124 GLU B CA 1
ATOM 3292 C C . GLU B 1 124 ? 11 -22.141 -8.641 1 96.31 124 GLU B C 1
ATOM 3294 O O . GLU B 1 124 ? 10.109 -21.297 -8.516 1 96.31 124 GLU B O 1
ATOM 3299 N N . PHE B 1 125 ? 11.453 -22.547 -9.766 1 97.75 125 PHE B N 1
ATOM 3300 C CA . PHE B 1 125 ? 10.875 -22.062 -11.008 1 97.75 125 PHE B CA 1
ATOM 3301 C C . PHE B 1 125 ? 9.672 -22.891 -11.414 1 97.75 125 PHE B C 1
ATOM 3303 O O . PHE B 1 125 ? 9.75 -24.125 -11.453 1 97.75 125 PHE B O 1
ATOM 3310 N N . ILE B 1 126 ? 8.547 -22.266 -11.656 1 97.38 126 ILE B N 1
ATOM 3311 C CA . ILE B 1 126 ? 7.344 -22.922 -12.164 1 97.38 126 ILE B CA 1
ATOM 3312 C C . ILE B 1 126 ? 7.176 -22.609 -13.648 1 97.38 126 ILE B C 1
ATOM 3314 O O . ILE B 1 126 ? 7.094 -21.438 -14.039 1 97.38 126 ILE B O 1
ATOM 3318 N N . SER B 1 127 ? 6.914 -23.5 -14.5 1 94.12 127 SER B N 1
ATOM 3319 C CA . SER B 1 127 ? 7.277 -23.438 -15.914 1 94.12 127 SER B CA 1
ATOM 3320 C C . SER B 1 127 ? 6.102 -22.969 -16.766 1 94.12 127 SER B C 1
ATOM 3322 O O . SER B 1 127 ? 6.285 -22.562 -17.906 1 94.12 127 SER B O 1
ATOM 3324 N N . ASN B 1 128 ? 4.906 -23.031 -16.281 1 94.12 128 ASN B N 1
ATOM 3325 C CA . ASN B 1 128 ? 3.764 -22.875 -17.188 1 94.12 128 ASN B CA 1
ATOM 3326 C C . ASN B 1 128 ? 2.953 -21.625 -16.844 1 94.12 128 ASN B C 1
ATOM 3328 O O . ASN B 1 128 ? 1.722 -21.656 -16.859 1 94.12 128 ASN B O 1
ATOM 3332 N N . ASP B 1 129 ? 3.541 -20.562 -16.438 1 92.56 129 ASP B N 1
ATOM 3333 C CA . ASP B 1 129 ? 3.012 -19.203 -16.297 1 92.56 129 ASP B CA 1
ATOM 3334 C C . ASP B 1 129 ? 1.944 -19.156 -15.203 1 92.56 129 ASP B C 1
ATOM 3336 O O . ASP B 1 129 ? 1.77 -20.109 -14.445 1 92.56 129 ASP B O 1
ATOM 3340 N N . THR B 1 130 ? 1.29 -18 -15.117 1 94.62 130 THR B N 1
ATOM 3341 C CA . THR B 1 130 ? 0.319 -17.719 -14.062 1 94.62 130 THR B CA 1
ATOM 3342 C C . THR B 1 130 ? -1.069 -18.203 -14.469 1 94.62 130 THR B C 1
ATOM 3344 O O . THR B 1 130 ? -1.365 -18.328 -15.664 1 94.62 130 THR B O 1
ATOM 3347 N N . LEU B 1 131 ? -1.875 -18.453 -13.484 1 96.06 131 LEU B N 1
ATOM 3348 C CA . LEU B 1 131 ? -3.285 -18.734 -13.727 1 96.06 131 LEU B CA 1
ATOM 3349 C C . LEU B 1 131 ? -3.947 -17.594 -14.492 1 96.06 131 LEU B C 1
ATOM 3351 O O . LEU B 1 131 ? -4.746 -17.828 -15.398 1 96.06 131 LEU B O 1
ATOM 3355 N N . HIS B 1 132 ? -3.568 -16.391 -14.172 1 94.56 132 HIS B N 1
ATOM 3356 C CA . HIS B 1 132 ? -4.125 -15.195 -14.812 1 94.56 132 HIS B CA 1
ATOM 3357 C C . HIS B 1 132 ? -3.924 -15.242 -16.328 1 94.56 132 HIS B C 1
ATOM 3359 O O . HIS B 1 132 ? -4.867 -15.016 -17.094 1 94.56 132 HIS B O 1
ATOM 3365 N N . ARG B 1 133 ? -2.764 -15.547 -16.719 1 91.69 133 ARG B N 1
ATOM 3366 C CA . ARG B 1 133 ? -2.455 -15.594 -18.156 1 91.69 133 ARG B CA 1
ATOM 3367 C C . ARG B 1 133 ? -3.275 -16.672 -18.844 1 91.69 133 ARG B C 1
ATOM 3369 O O . ARG B 1 133 ? -3.764 -16.469 -19.969 1 91.69 133 ARG B O 1
ATOM 3376 N N . HIS B 1 134 ? -3.408 -17.781 -18.219 1 91.81 134 HIS B N 1
ATOM 3377 C CA . HIS B 1 134 ? -4.141 -18.891 -18.812 1 91.81 134 HIS B CA 1
ATOM 3378 C C . HIS B 1 134 ? -5.629 -18.578 -18.938 1 91.81 134 HIS B C 1
ATOM 3380 O O . HIS B 1 134 ? -6.293 -19.016 -19.875 1 91.81 134 HIS B O 1
ATOM 3386 N N . ILE B 1 135 ? -6.117 -17.797 -18.047 1 91.69 135 ILE B N 1
ATOM 3387 C CA . ILE B 1 135 ? -7.531 -17.438 -18.062 1 91.69 135 ILE B CA 1
ATOM 3388 C C . ILE B 1 135 ? -7.777 -16.359 -19.109 1 91.69 135 ILE B C 1
ATOM 3390 O O . ILE B 1 135 ? -8.734 -16.438 -19.891 1 91.69 135 ILE B O 1
ATOM 3394 N N . HIS B 1 136 ? -6.898 -15.328 -19.188 1 89.69 136 HIS B N 1
ATOM 3395 C CA . HIS B 1 136 ? -7.227 -14.102 -19.906 1 89.69 136 HIS B CA 1
ATOM 3396 C C . HIS B 1 136 ? -6.48 -14.031 -21.234 1 89.69 136 HIS B C 1
ATOM 3398 O O . HIS B 1 136 ? -6.887 -13.297 -22.141 1 89.69 136 HIS B O 1
ATOM 3404 N N . ASN B 1 137 ? -5.34 -14.336 -21.438 1 76.31 137 ASN B N 1
ATOM 3405 C CA . ASN B 1 137 ? -4.555 -14.164 -22.656 1 76.31 137 ASN B CA 1
ATOM 3406 C C . ASN B 1 137 ? -4.531 -15.438 -23.484 1 76.31 137 ASN B C 1
ATOM 3408 O O . ASN B 1 137 ? -3.707 -15.578 -24.391 1 76.31 137 ASN B O 1
ATOM 3412 N N . TYR B 1 138 ? -5.246 -16.344 -23.156 1 58.56 138 TYR B N 1
ATOM 3413 C CA . TYR B 1 138 ? -5.078 -17.562 -23.938 1 58.56 138 TYR B CA 1
ATOM 3414 C C . TYR B 1 138 ? -5.488 -17.328 -25.391 1 58.56 138 TYR B C 1
ATOM 3416 O O . TYR B 1 138 ? -6.629 -16.953 -25.656 1 58.56 138 TYR B O 1
ATOM 3424 N N . SER B 1 139 ? -4.523 -16.719 -26.156 1 50.97 139 SER B N 1
ATOM 3425 C CA . SER B 1 139 ? -4.719 -16.703 -27.609 1 50.97 139 SER B CA 1
ATOM 3426 C C . SER B 1 139 ? -5.141 -18.062 -28.125 1 50.97 139 SER B C 1
ATOM 3428 O O . SER B 1 139 ? -4.887 -19.094 -27.484 1 50.97 139 SER B O 1
ATOM 3430 N N . ALA B 1 140 ? -5.812 -18.078 -29.453 1 42.22 140 ALA B N 1
ATOM 3431 C CA . ALA B 1 140 ? -6.332 -19.109 -30.359 1 42.22 140 ALA B CA 1
ATOM 3432 C C . ALA B 1 140 ? -5.344 -20.25 -30.516 1 42.22 140 ALA B C 1
ATOM 3434 O O . ALA B 1 140 ? -5.578 -21.188 -31.281 1 42.22 140 ALA B O 1
ATOM 3435 N N . SER B 1 141 ? -4.051 -19.953 -30.281 1 40.03 141 SER B N 1
ATOM 3436 C CA . SER B 1 141 ? -3.168 -20.938 -30.906 1 40.03 141 SER B CA 1
ATOM 3437 C C . SER B 1 141 ? -3.436 -22.344 -30.359 1 40.03 141 SER B C 1
ATOM 3439 O O . SER B 1 141 ? -2.66 -23.266 -30.609 1 40.03 141 SER B O 1
ATOM 3441 N N . GLY B 1 142 ? -4.469 -22.75 -30.078 1 42.38 142 GLY B N 1
ATOM 3442 C CA . GLY B 1 142 ? -4.961 -24.109 -29.984 1 42.38 142 GLY B CA 1
ATOM 3443 C C . GLY B 1 142 ? -4.973 -24.656 -28.578 1 42.38 142 GLY B C 1
ATOM 3444 O O . GLY B 1 142 ? -5.426 -25.766 -28.328 1 42.38 142 GLY B O 1
ATOM 3445 N N . LYS B 1 143 ? -3.895 -24.328 -27.766 1 46.41 143 LYS B N 1
ATOM 3446 C CA . LYS B 1 143 ? -3.984 -25 -26.484 1 46.41 143 LYS B CA 1
ATOM 3447 C C . LYS B 1 143 ? -5.141 -24.453 -25.656 1 46.41 143 LYS B C 1
ATOM 3449 O O . LYS B 1 143 ? -5.254 -23.25 -25.453 1 46.41 143 LYS B O 1
ATOM 3454 N N . GLY B 1 144 ? -6.219 -24.859 -25.766 1 51.81 144 GLY B N 1
ATOM 3455 C CA . GLY B 1 144 ? -7.586 -24.656 -25.312 1 51.81 144 GLY B CA 1
ATOM 3456 C C . GLY B 1 144 ? -7.68 -24.109 -23.906 1 51.81 144 GLY B C 1
ATOM 3457 O O . GLY B 1 144 ? -6.695 -24.125 -23.172 1 51.81 144 GLY B O 1
ATOM 3458 N N . ARG B 1 145 ? -8.859 -23.188 -23.641 1 62.31 145 ARG B N 1
ATOM 3459 C CA . ARG B 1 145 ? -9.461 -22.812 -22.375 1 62.31 145 ARG B CA 1
ATOM 3460 C C . ARG B 1 145 ? -9.438 -23.969 -21.391 1 62.31 145 ARG B C 1
ATOM 3462 O O . ARG B 1 145 ? -9.516 -25.125 -21.781 1 62.31 145 ARG B O 1
ATOM 3469 N N . PHE B 1 146 ? -8.938 -23.703 -20.234 1 81 146 PHE B N 1
ATOM 3470 C CA . PHE B 1 146 ? -9 -24.703 -19.172 1 81 146 PHE B CA 1
ATOM 3471 C C . PHE B 1 146 ? -10.266 -25.531 -19.281 1 81 146 PHE B C 1
ATOM 3473 O O . PHE B 1 146 ? -11.352 -25 -19.516 1 81 146 PHE B O 1
ATOM 3480 N N . SER B 1 147 ? -10.016 -26.922 -19.453 1 85.12 147 SER B N 1
ATOM 3481 C CA . SER B 1 147 ? -11.172 -27.797 -19.266 1 85.12 147 SER B CA 1
ATOM 3482 C C . SER B 1 147 ? -11.812 -27.578 -17.891 1 85.12 147 SER B C 1
ATOM 3484 O O . SER B 1 147 ? -11.203 -26.984 -17.016 1 85.12 147 SER B O 1
ATOM 3486 N N . TRP B 1 148 ? -12.969 -28.016 -17.828 1 87.88 148 TRP B N 1
ATOM 3487 C CA . TRP B 1 148 ? -13.656 -27.969 -16.531 1 87.88 148 TRP B CA 1
ATOM 3488 C C . TRP B 1 148 ? -12.852 -28.719 -15.469 1 87.88 148 TRP B C 1
ATOM 3490 O O . TRP B 1 148 ? -12.711 -28.219 -14.344 1 87.88 148 TRP B O 1
ATOM 3500 N N . ASP B 1 149 ? -12.289 -29.797 -15.906 1 89.44 149 ASP B N 1
ATOM 3501 C CA . ASP B 1 149 ? -11.516 -30.609 -14.969 1 89.44 149 ASP B CA 1
ATOM 3502 C C . ASP B 1 149 ? -10.289 -29.859 -14.469 1 89.44 149 ASP B C 1
ATOM 3504 O O . ASP B 1 149 ? -9.977 -29.875 -13.281 1 89.44 149 ASP B O 1
ATOM 3508 N N . ASN B 1 150 ? -9.648 -29.203 -15.359 1 91.25 150 ASN B N 1
ATOM 3509 C CA . ASN B 1 150 ? -8.492 -28.406 -14.969 1 91.25 150 ASN B CA 1
ATOM 3510 C C . ASN B 1 150 ? -8.883 -27.281 -14.031 1 91.25 150 ASN B C 1
ATOM 3512 O O . ASN B 1 150 ? -8.211 -27.031 -13.031 1 91.25 150 ASN B O 1
ATOM 3516 N N . ARG B 1 151 ? -9.969 -26.641 -14.352 1 93.31 151 ARG B N 1
ATOM 3517 C CA . ARG B 1 151 ? -10.453 -25.547 -13.516 1 93.31 151 ARG B CA 1
ATOM 3518 C C . ARG B 1 151 ? -10.742 -26.047 -12.094 1 93.31 151 ARG B C 1
ATOM 3520 O O . ARG B 1 151 ? -10.328 -25.406 -11.125 1 93.31 151 ARG B O 1
ATOM 3527 N N . LEU B 1 152 ? -11.398 -27.156 -12.023 1 94.25 152 LEU B N 1
ATOM 3528 C CA . LEU B 1 152 ? -11.758 -27.703 -10.727 1 94.25 152 LEU B CA 1
ATOM 3529 C C . LEU B 1 152 ? -10.516 -28.125 -9.945 1 94.25 152 LEU B C 1
ATOM 3531 O O . LEU B 1 152 ? -10.43 -27.891 -8.742 1 94.25 152 LEU B O 1
ATOM 3535 N N . ARG B 1 153 ? -9.641 -28.734 -10.594 1 96.25 153 ARG B N 1
ATOM 3536 C CA . ARG B 1 153 ? -8.414 -29.188 -9.945 1 96.25 153 ARG B CA 1
ATOM 3537 C C . ARG B 1 153 ? -7.609 -28 -9.406 1 96.25 153 ARG B C 1
ATOM 3539 O O . ARG B 1 153 ? -7.168 -28.016 -8.258 1 96.25 153 ARG B O 1
ATOM 3546 N N . ILE B 1 154 ? -7.465 -27.031 -10.227 1 97.12 154 ILE B N 1
ATOM 3547 C CA . ILE B 1 154 ? -6.723 -25.828 -9.836 1 97.12 154 ILE B CA 1
ATOM 3548 C C . ILE B 1 154 ? -7.387 -25.188 -8.617 1 97.12 154 ILE B C 1
ATOM 3550 O O . ILE B 1 154 ? -6.707 -24.797 -7.668 1 97.12 154 ILE B O 1
ATOM 3554 N N . ALA B 1 155 ? -8.688 -25.109 -8.664 1 98 155 ALA B N 1
ATOM 3555 C CA . ALA B 1 155 ? -9.445 -24.562 -7.539 1 98 155 ALA B CA 1
ATOM 3556 C C . ALA B 1 155 ? -9.203 -25.359 -6.266 1 98 155 ALA B C 1
ATOM 3558 O O . ALA B 1 155 ? -8.914 -24.781 -5.211 1 98 155 ALA B O 1
ATOM 3559 N N . HIS B 1 156 ? -9.227 -26.641 -6.422 1 98.19 156 HIS B N 1
ATOM 3560 C CA . HIS B 1 156 ? -9.055 -27.531 -5.285 1 98.19 156 HIS B CA 1
ATOM 3561 C C . HIS B 1 156 ? -7.652 -27.438 -4.703 1 98.19 156 HIS B C 1
ATOM 3563 O O . HIS B 1 156 ? -7.488 -27.328 -3.484 1 98.19 156 HIS B O 1
ATOM 3569 N N . GLU B 1 157 ? -6.707 -27.484 -5.516 1 98.56 157 GLU B N 1
ATOM 3570 C CA . GLU B 1 157 ? -5.312 -27.422 -5.098 1 98.56 157 GLU B CA 1
ATOM 3571 C C . GLU B 1 157 ? -5 -26.094 -4.414 1 98.56 157 GLU B C 1
ATOM 3573 O O . GLU B 1 157 ? -4.34 -26.062 -3.371 1 98.56 157 GLU B O 1
ATOM 3578 N N . SER B 1 158 ? -5.473 -25 -4.969 1 98.62 158 SER B N 1
ATOM 3579 C CA . SER B 1 158 ? -5.254 -23.688 -4.387 1 98.62 158 SER B CA 1
ATOM 3580 C C . SER B 1 158 ? -5.945 -23.562 -3.033 1 98.62 158 SER B C 1
ATOM 3582 O O . SER B 1 158 ? -5.363 -23.031 -2.082 1 98.62 158 SER B O 1
ATOM 3584 N N . ALA B 1 159 ? -7.176 -24.047 -2.992 1 98.44 159 ALA B N 1
ATOM 3585 C CA . ALA B 1 159 ? -7.902 -24.031 -1.725 1 98.44 159 ALA B CA 1
ATOM 3586 C C . ALA B 1 159 ? -7.148 -24.828 -0.653 1 98.44 159 ALA B C 1
ATOM 3588 O O . ALA B 1 159 ? -7.059 -24.375 0.496 1 98.44 159 ALA B O 1
ATOM 3589 N N . GLY B 1 160 ? -6.664 -25.938 -1.05 1 97.94 160 GLY B N 1
ATOM 3590 C CA . GLY B 1 160 ? -5.895 -26.766 -0.125 1 97.94 160 GLY B CA 1
ATOM 3591 C C . GLY B 1 160 ? -4.66 -26.062 0.405 1 97.94 160 GLY B C 1
ATOM 3592 O O . GLY B 1 160 ? -4.352 -26.141 1.595 1 97.94 160 GLY B O 1
ATOM 3593 N N . ALA B 1 161 ? -3.982 -25.422 -0.438 1 98.06 161 ALA B N 1
ATOM 3594 C CA . ALA B 1 161 ? -2.787 -24.672 -0.043 1 98.06 161 ALA B CA 1
ATOM 3595 C C . ALA B 1 161 ? -3.131 -23.562 0.948 1 98.06 161 ALA B C 1
ATOM 3597 O O . ALA B 1 161 ? -2.449 -23.406 1.961 1 98.06 161 ALA B O 1
ATOM 3598 N N . LEU B 1 162 ? -4.188 -22.797 0.676 1 97.75 162 LEU B N 1
ATOM 3599 C CA . LEU B 1 162 ? -4.602 -21.719 1.565 1 97.75 162 LEU B CA 1
ATOM 3600 C C . LEU B 1 162 ? -5.027 -22.266 2.924 1 97.75 162 LEU B C 1
ATOM 3602 O O . LEU B 1 162 ? -4.688 -21.688 3.961 1 97.75 162 LEU B O 1
ATOM 3606 N N . ALA B 1 163 ? -5.777 -23.344 2.881 1 96.81 163 ALA B N 1
ATOM 3607 C CA . ALA B 1 163 ? -6.184 -23.984 4.133 1 96.81 163 ALA B CA 1
ATOM 3608 C C . ALA B 1 163 ? -4.965 -24.391 4.961 1 96.81 163 ALA B C 1
ATOM 3610 O O . ALA B 1 163 ? -4.934 -24.172 6.176 1 96.81 163 ALA B O 1
ATOM 3611 N N . TYR B 1 164 ? -4.016 -24.938 4.328 1 95.62 164 TYR B N 1
ATOM 3612 C CA . TYR B 1 164 ? -2.773 -25.312 4.988 1 95.62 164 TYR B CA 1
ATOM 3613 C C . TYR B 1 164 ? -2.098 -24.109 5.621 1 95.62 164 TYR B C 1
ATOM 3615 O O . TYR B 1 164 ? -1.705 -24.141 6.789 1 95.62 164 TYR B O 1
ATOM 3623 N N . LEU B 1 165 ? -1.958 -23.031 4.895 1 94.62 165 LEU B N 1
ATOM 3624 C CA . LEU B 1 165 ? -1.31 -21.828 5.379 1 94.62 165 LEU B CA 1
ATOM 3625 C C . LEU B 1 165 ? -2.047 -21.266 6.59 1 94.62 165 LEU B C 1
ATOM 3627 O O . LEU B 1 165 ? -1.419 -20.781 7.535 1 94.62 165 LEU B O 1
ATOM 3631 N N . HIS B 1 166 ? -3.307 -21.344 6.582 1 93.94 166 HIS B N 1
ATOM 3632 C CA . HIS B 1 166 ? -4.125 -20.734 7.621 1 93.94 166 HIS B CA 1
ATOM 3633 C C . HIS B 1 166 ? -4.148 -21.594 8.883 1 93.94 166 HIS B C 1
ATOM 3635 O O . HIS B 1 166 ? -4.184 -21.078 9.992 1 93.94 166 HIS B O 1
ATOM 3641 N N . THR B 1 167 ? -4.133 -22.922 8.719 1 90.06 167 THR B N 1
ATOM 3642 C CA . THR B 1 167 ? -4.516 -23.734 9.867 1 90.06 167 THR B CA 1
ATOM 3643 C C . THR B 1 167 ? -3.424 -24.75 10.188 1 90.06 167 THR B C 1
ATOM 3645 O O . THR B 1 167 ? -3.275 -25.172 11.336 1 90.06 167 THR B O 1
ATOM 3648 N N . ASP B 1 168 ? -2.695 -25.219 9.234 1 86.62 168 ASP B N 1
ATOM 3649 C CA . ASP B 1 168 ? -1.834 -26.375 9.438 1 86.62 168 ASP B CA 1
ATOM 3650 C C . ASP B 1 168 ? -0.373 -25.953 9.578 1 86.62 168 ASP B C 1
ATOM 3652 O O . ASP B 1 168 ? 0.452 -26.719 10.078 1 86.62 168 ASP B O 1
ATOM 3656 N N . ALA B 1 169 ? -0.061 -24.797 9.141 1 78.75 169 ALA B N 1
ATOM 3657 C CA . ALA B 1 169 ? 1.31 -24.328 9.297 1 78.75 169 ALA B CA 1
ATOM 3658 C C . ALA B 1 169 ? 1.63 -24.047 10.766 1 78.75 169 ALA B C 1
ATOM 3660 O O . ALA B 1 169 ? 0.725 -23.938 11.594 1 78.75 169 ALA B O 1
ATOM 3661 N N . ARG B 1 170 ? 2.83 -23.969 11.102 1 77.62 170 ARG B N 1
ATOM 3662 C CA . ARG B 1 170 ? 3.262 -23.734 12.477 1 77.62 170 ARG B CA 1
ATOM 3663 C C . ARG B 1 170 ? 2.689 -22.438 13.016 1 77.62 170 ARG B C 1
ATOM 3665 O O . ARG B 1 170 ? 2.311 -22.359 14.188 1 77.62 170 ARG B O 1
ATOM 3672 N N . VAL B 1 171 ? 2.67 -21.484 12.117 1 83.06 171 VAL B N 1
ATOM 3673 C CA . VAL B 1 171 ? 2.021 -20.203 12.383 1 83.06 171 VAL B CA 1
ATOM 3674 C C . VAL B 1 171 ? 1.041 -19.875 11.258 1 83.06 171 VAL B C 1
ATOM 3676 O O . VAL B 1 171 ? 1.292 -20.203 10.094 1 83.06 171 VAL B O 1
ATOM 3679 N N . SER B 1 172 ? -0.026 -19.312 11.68 1 88.75 172 SER B N 1
ATOM 3680 C CA . SER B 1 172 ? -1.005 -18.938 10.656 1 88.75 172 SER B CA 1
ATOM 3681 C C . SER B 1 172 ? -0.469 -17.844 9.75 1 88.75 172 SER B C 1
ATOM 3683 O O . SER B 1 172 ? 0.065 -16.844 10.227 1 88.75 172 SER B O 1
ATOM 3685 N N . ILE B 1 173 ? -0.59 -18.156 8.523 1 91.56 173 ILE B N 1
ATOM 3686 C CA . ILE B 1 173 ? -0.118 -17.203 7.531 1 91.56 173 ILE B CA 1
ATOM 3687 C C . ILE B 1 173 ? -1.297 -16.688 6.707 1 91.56 173 ILE B C 1
ATOM 3689 O O . ILE B 1 173 ? -1.96 -17.453 6.012 1 91.56 173 ILE B O 1
ATOM 3693 N N . ILE B 1 174 ? -1.562 -15.438 6.809 1 92 174 ILE B N 1
ATOM 3694 C CA . ILE B 1 174 ? -2.512 -14.781 5.914 1 92 174 ILE B CA 1
ATOM 3695 C C . ILE B 1 174 ? -1.773 -14.195 4.715 1 92 174 ILE B C 1
ATOM 3697 O O . ILE B 1 174 ? -0.882 -13.359 4.875 1 92 174 ILE B O 1
ATOM 3701 N N . HIS B 1 175 ? -2.086 -14.609 3.531 1 93.25 175 HIS B N 1
ATOM 3702 C CA . HIS B 1 175 ? -1.356 -14.234 2.326 1 93.25 175 HIS B CA 1
ATOM 3703 C C . HIS B 1 175 ? -1.528 -12.75 2.016 1 93.25 175 HIS B C 1
ATOM 3705 O O . HIS B 1 175 ? -0.552 -12.055 1.726 1 93.25 175 HIS B O 1
ATOM 3711 N N . ARG B 1 176 ? -2.797 -12.258 2.006 1 91.56 176 ARG B N 1
ATOM 3712 C CA . ARG B 1 176 ? -3.199 -10.859 1.908 1 91.56 176 ARG B CA 1
ATOM 3713 C C . ARG B 1 176 ? -3.174 -10.383 0.46 1 91.56 176 ARG B C 1
ATOM 3715 O O . ARG B 1 176 ? -3.584 -9.258 0.163 1 91.56 176 ARG B O 1
ATOM 3722 N N . ASP B 1 177 ? -2.754 -11.203 -0.476 1 93.19 177 ASP B N 1
ATOM 3723 C CA . ASP B 1 177 ? -2.742 -10.828 -1.886 1 93.19 177 ASP B CA 1
ATOM 3724 C C . ASP B 1 177 ? -3.041 -12.031 -2.777 1 93.19 177 ASP B C 1
ATOM 3726 O O . ASP B 1 177 ? -2.328 -12.281 -3.754 1 93.19 177 ASP B O 1
ATOM 3730 N N . VAL B 1 178 ? -3.977 -12.773 -2.395 1 96.88 178 VAL B N 1
ATOM 3731 C CA . VAL B 1 178 ? -4.438 -13.891 -3.209 1 96.88 178 VAL B CA 1
ATOM 3732 C C . VAL B 1 178 ? -5.078 -13.367 -4.492 1 96.88 178 VAL B C 1
ATOM 3734 O O . VAL B 1 178 ? -6.012 -12.562 -4.445 1 96.88 178 VAL B O 1
ATOM 3737 N N . LYS B 1 179 ? -4.52 -13.75 -5.621 1 96.56 179 LYS B N 1
ATOM 3738 C CA . LYS B 1 179 ? -5.012 -13.367 -6.941 1 96.56 179 LYS B CA 1
ATOM 3739 C C . LYS B 1 179 ? -4.488 -14.312 -8.016 1 96.56 179 LYS B C 1
ATOM 3741 O O . LYS B 1 179 ? -3.574 -15.102 -7.766 1 96.56 179 LYS B O 1
ATOM 3746 N N . SER B 1 180 ? -5.035 -14.25 -9.172 1 96.56 180 SER B N 1
ATOM 3747 C CA . SER B 1 180 ? -4.734 -15.219 -10.219 1 96.56 180 SER B CA 1
ATOM 3748 C C . SER B 1 180 ? -3.307 -15.055 -10.727 1 96.56 180 SER B C 1
ATOM 3750 O O . SER B 1 180 ? -2.707 -16.016 -11.219 1 96.56 180 SER B O 1
ATOM 3752 N N . THR B 1 181 ? -2.717 -13.836 -10.523 1 94.62 181 THR B N 1
ATOM 3753 C CA . THR B 1 181 ? -1.332 -13.633 -10.93 1 94.62 181 THR B CA 1
ATOM 3754 C C . THR B 1 181 ? -0.373 -14.266 -9.93 1 94.62 181 THR B C 1
ATOM 3756 O O . THR B 1 181 ? 0.809 -14.453 -10.227 1 94.62 181 THR B O 1
ATOM 3759 N N . ASN B 1 182 ? -0.891 -14.609 -8.742 1 95.94 182 ASN B N 1
ATOM 3760 C CA . ASN B 1 182 ? -0.064 -15.211 -7.707 1 95.94 182 ASN B CA 1
ATOM 3761 C C . ASN B 1 182 ? -0.331 -16.703 -7.578 1 95.94 182 ASN B C 1
ATOM 3763 O O . ASN B 1 182 ? -0.007 -17.312 -6.555 1 95.94 182 ASN B O 1
ATOM 3767 N N . ILE B 1 183 ? -0.967 -17.25 -8.547 1 97.94 183 ILE B N 1
ATOM 3768 C CA . ILE B 1 183 ? -1.108 -18.703 -8.703 1 97.94 183 ILE B CA 1
ATOM 3769 C C . ILE B 1 183 ? -0.425 -19.141 -9.992 1 97.94 183 ILE B C 1
ATOM 3771 O O . ILE B 1 183 ? -0.864 -18.797 -11.094 1 97.94 183 ILE B O 1
ATOM 3775 N N . LEU B 1 184 ? 0.618 -19.922 -9.812 1 97.69 184 LEU B N 1
ATOM 3776 C CA . LEU B 1 184 ? 1.386 -20.422 -10.945 1 97.69 184 LEU B CA 1
ATOM 3777 C C . LEU B 1 184 ? 0.97 -21.844 -11.297 1 97.69 184 LEU B C 1
ATOM 3779 O O . LEU B 1 184 ? 0.431 -22.562 -10.445 1 97.69 184 LEU B O 1
ATOM 3783 N N . LEU B 1 185 ? 1.185 -22.172 -12.539 1 96.75 185 LEU B N 1
ATOM 3784 C CA . LEU B 1 185 ? 0.917 -23.531 -13.008 1 96.75 185 LEU B CA 1
ATOM 3785 C C . LEU B 1 185 ? 2.184 -24.172 -13.555 1 96.75 185 LEU B C 1
ATOM 3787 O O . LEU B 1 185 ? 2.943 -23.531 -14.289 1 96.75 185 LEU B O 1
ATOM 3791 N N . ASP B 1 186 ? 2.402 -25.375 -13.109 1 96.19 186 ASP B N 1
ATOM 3792 C CA . ASP B 1 186 ? 3.514 -26.094 -13.734 1 96.19 186 ASP B CA 1
ATOM 3793 C C . ASP B 1 186 ? 3.074 -26.766 -15.031 1 96.19 186 ASP B C 1
ATOM 3795 O O . ASP B 1 186 ? 1.987 -26.5 -15.539 1 96.19 186 ASP B O 1
ATOM 3799 N N . ASP B 1 187 ? 3.9 -27.672 -15.602 1 94 187 ASP B N 1
ATOM 3800 C CA . ASP B 1 187 ? 3.654 -28.25 -16.906 1 94 187 ASP B CA 1
ATOM 3801 C C . ASP B 1 187 ? 2.457 -29.203 -16.875 1 94 187 ASP B C 1
ATOM 3803 O O . ASP B 1 187 ? 1.835 -29.469 -17.906 1 94 187 ASP B O 1
ATOM 3807 N N . ASN B 1 188 ? 2.15 -29.703 -15.719 1 92.94 188 ASN B N 1
ATOM 3808 C CA . ASN B 1 188 ? 0.997 -30.578 -15.555 1 92.94 188 ASN B CA 1
ATOM 3809 C C . ASN B 1 188 ? -0.221 -29.812 -15.047 1 92.94 188 ASN B C 1
ATOM 3811 O O . ASN B 1 188 ? -1.199 -30.422 -14.602 1 92.94 188 ASN B O 1
ATOM 3815 N N . TYR B 1 189 ? -0.13 -28.484 -14.914 1 93.75 189 TYR B N 1
ATOM 3816 C CA . TYR B 1 189 ? -1.19 -27.578 -14.5 1 93.75 189 TYR B CA 1
ATOM 3817 C C . TYR B 1 189 ? -1.485 -27.734 -13.008 1 93.75 189 TYR B C 1
ATOM 3819 O O . TYR B 1 189 ? -2.604 -27.469 -12.562 1 93.75 189 TYR B O 1
ATOM 3827 N N . ILE B 1 190 ? -0.452 -28.219 -12.359 1 96.56 190 ILE B N 1
ATOM 3828 C CA . ILE B 1 190 ? -0.562 -28.219 -10.898 1 96.56 190 ILE B CA 1
ATOM 3829 C C . ILE B 1 190 ? -0.392 -26.797 -10.383 1 96.56 190 ILE B C 1
ATOM 3831 O O . ILE B 1 190 ? 0.558 -26.094 -10.75 1 96.56 190 ILE B O 1
ATOM 3835 N N . ALA B 1 191 ? -1.28 -26.359 -9.531 1 98.25 191 ALA B N 1
ATOM 3836 C CA . ALA B 1 191 ? -1.295 -24.984 -9.047 1 98.25 191 ALA B CA 1
ATOM 3837 C C . ALA B 1 191 ? -0.336 -24.812 -7.871 1 98.25 191 ALA B C 1
ATOM 3839 O O . ALA B 1 191 ? -0.248 -25.672 -6.996 1 98.25 191 ALA B O 1
ATOM 3840 N N . LYS B 1 192 ? 0.389 -23.703 -7.84 1 98.44 192 LYS B N 1
ATOM 3841 C CA . LYS B 1 192 ? 1.255 -23.344 -6.723 1 98.44 192 LYS B CA 1
ATOM 3842 C C . LYS B 1 192 ? 1.089 -21.859 -6.359 1 98.44 192 LYS B C 1
ATOM 3844 O O . LYS B 1 192 ? 1.241 -20.984 -7.215 1 98.44 192 LYS B O 1
ATOM 3849 N N . ILE B 1 193 ? 0.777 -21.609 -5.105 1 98.12 193 ILE B N 1
ATOM 3850 C CA . ILE B 1 193 ? 0.64 -20.234 -4.602 1 98.12 193 ILE B CA 1
ATOM 3851 C C . ILE B 1 193 ? 2.021 -19.625 -4.422 1 98.12 193 ILE B C 1
ATOM 3853 O O . ILE B 1 193 ? 2.943 -20.266 -3.924 1 98.12 193 ILE B O 1
ATOM 3857 N N . THR B 1 194 ? 2.141 -18.375 -4.895 1 95.81 194 THR B N 1
ATOM 3858 C CA . THR B 1 194 ? 3.424 -17.688 -4.789 1 95.81 194 THR B CA 1
ATOM 3859 C C . THR B 1 194 ? 3.232 -16.25 -4.289 1 95.81 194 THR B C 1
ATOM 3861 O O . THR B 1 194 ? 2.111 -15.836 -3.992 1 95.81 194 THR B O 1
ATOM 3864 N N . ASP B 1 195 ? 4.348 -15.57 -4.055 1 90.94 195 ASP B N 1
ATOM 3865 C CA . ASP B 1 195 ? 4.438 -14.156 -3.695 1 90.94 195 ASP B CA 1
ATOM 3866 C C . ASP B 1 195 ? 3.836 -13.898 -2.316 1 90.94 195 ASP B C 1
ATOM 3868 O O . ASP B 1 195 ? 2.725 -13.383 -2.203 1 90.94 195 ASP B O 1
ATOM 3872 N N . PHE B 1 196 ? 4.625 -14.109 -1.334 1 90.31 196 PHE B N 1
ATOM 3873 C CA . PHE B 1 196 ? 4.23 -13.914 0.056 1 90.31 196 PHE B CA 1
ATOM 3874 C C . PHE B 1 196 ? 4.73 -12.57 0.574 1 90.31 196 PHE B C 1
ATOM 3876 O O . PHE B 1 196 ? 4.953 -12.406 1.774 1 90.31 196 PHE B O 1
ATOM 3883 N N . GLY B 1 197 ? 4.934 -11.688 -0.295 1 83.44 197 GLY B N 1
ATOM 3884 C CA . GLY B 1 197 ? 5.465 -10.383 0.06 1 83.44 197 GLY B CA 1
ATOM 3885 C C . GLY B 1 197 ? 4.527 -9.57 0.941 1 83.44 197 GLY B C 1
ATOM 3886 O O . GLY B 1 197 ? 4.977 -8.75 1.744 1 83.44 197 GLY B O 1
ATOM 3887 N N . ALA B 1 198 ? 3.277 -9.781 0.886 1 83.5 198 ALA B N 1
ATOM 3888 C CA . ALA B 1 198 ? 2.281 -9.039 1.651 1 83.5 198 ALA B CA 1
ATOM 3889 C C . ALA B 1 198 ? 1.785 -9.844 2.844 1 83.5 198 ALA B C 1
ATOM 3891 O O . ALA B 1 198 ? 0.956 -9.375 3.623 1 83.5 198 ALA B O 1
ATOM 3892 N N . SER B 1 199 ? 2.324 -11.016 2.977 1 88.06 199 SER B N 1
ATOM 3893 C CA . SER B 1 199 ? 1.77 -11.93 3.965 1 88.06 199 SER B CA 1
ATOM 3894 C C . SER B 1 199 ? 2.029 -11.438 5.387 1 88.06 199 SER B C 1
ATOM 3896 O O . SER B 1 199 ? 2.918 -10.609 5.609 1 88.06 199 SER B O 1
ATOM 3898 N N . ARG B 1 200 ? 1.211 -11.898 6.238 1 84.94 200 ARG B N 1
ATOM 3899 C CA . ARG B 1 200 ? 1.346 -11.625 7.664 1 84.94 200 ARG B CA 1
ATOM 3900 C C . ARG B 1 200 ? 1.253 -12.906 8.484 1 84.94 200 ARG B C 1
ATOM 3902 O O . ARG B 1 200 ? 0.423 -13.773 8.195 1 84.94 200 ARG B O 1
ATOM 3909 N N . LEU B 1 201 ? 2.193 -12.898 9.383 1 83.94 201 LEU B N 1
ATOM 3910 C CA . LEU B 1 201 ? 2.129 -13.984 10.359 1 83.94 201 LEU B CA 1
ATOM 3911 C C . LEU B 1 201 ? 1.282 -13.586 11.562 1 83.94 201 LEU B C 1
ATOM 3913 O O . LEU B 1 201 ? 1.525 -12.555 12.188 1 83.94 201 LEU B O 1
ATOM 3917 N N . VAL B 1 202 ? 0.185 -14.141 11.727 1 76.69 202 VAL B N 1
ATOM 3918 C CA . VAL B 1 202 ? -0.737 -13.797 12.805 1 76.69 202 VAL B CA 1
ATOM 3919 C C . VAL B 1 202 ? -0.746 -14.906 13.852 1 76.69 202 VAL B C 1
ATOM 3921 O O . VAL B 1 202 ? -0.836 -16.094 13.508 1 76.69 202 VAL B O 1
ATOM 3924 N N . PRO B 1 203 ? -0.248 -14.406 15.039 1 61.62 203 PRO B N 1
ATOM 3925 C CA . PRO B 1 203 ? -0.48 -15.445 16.047 1 61.62 203 PRO B CA 1
ATOM 3926 C C . PRO B 1 203 ? -1.917 -15.961 16.031 1 61.62 203 PRO B C 1
ATOM 3928 O O . PRO B 1 203 ? -2.842 -15.219 15.695 1 61.62 203 PRO B O 1
ATOM 3931 N N . LEU B 1 204 ? -2.066 -17.203 16.234 1 53.62 204 LEU B N 1
ATOM 3932 C CA . LEU B 1 204 ? -3.373 -17.859 16.219 1 53.62 204 LEU B CA 1
ATOM 3933 C C . LEU B 1 204 ? -4.363 -17.094 17.109 1 53.62 204 LEU B C 1
ATOM 3935 O O . LEU B 1 204 ? -4.055 -16.766 18.25 1 53.62 204 LEU B O 1
ATOM 3939 N N . GLY B 1 205 ? -5.484 -16.688 16.578 1 49.5 205 GLY B N 1
ATOM 3940 C CA . GLY B 1 205 ? -6.594 -16.047 17.281 1 49.5 205 GLY B CA 1
ATOM 3941 C C . GLY B 1 205 ? -6.48 -14.539 17.344 1 49.5 205 GLY B C 1
ATOM 3942 O O . GLY B 1 205 ? -7.32 -13.875 17.953 1 49.5 205 GLY B O 1
ATOM 3943 N N . HIS B 1 206 ? -5.242 -14.008 16.828 1 54.97 206 HIS B N 1
ATOM 3944 C CA . HIS B 1 206 ? -5.129 -12.562 17.016 1 54.97 206 HIS B CA 1
ATOM 3945 C C . HIS B 1 206 ? -5.445 -11.812 15.719 1 54.97 206 HIS B C 1
ATOM 3947 O O . HIS B 1 206 ? -5.023 -12.227 14.641 1 54.97 206 HIS B O 1
ATOM 3953 N N . ASP B 1 207 ? -6.488 -11 15.852 1 54.94 207 ASP B N 1
ATOM 3954 C CA . ASP B 1 207 ? -6.809 -10.023 14.82 1 54.94 207 ASP B CA 1
ATOM 3955 C C . ASP B 1 207 ? -5.711 -8.961 14.711 1 54.94 207 ASP B C 1
ATOM 3957 O O . ASP B 1 207 ? -5.047 -8.648 15.703 1 54.94 207 ASP B O 1
ATOM 3961 N N . GLN B 1 208 ? -5.25 -8.805 13.406 1 62.84 208 GLN B N 1
ATOM 3962 C CA . GLN B 1 208 ? -4.316 -7.695 13.227 1 62.84 208 GLN B CA 1
ATOM 3963 C C . GLN B 1 208 ? -5.012 -6.477 12.633 1 62.84 208 GLN B C 1
ATOM 3965 O O . GLN B 1 208 ? -5.773 -6.602 11.672 1 62.84 208 GLN B O 1
ATOM 3970 N N . VAL B 1 209 ? -5.074 -5.465 13.367 1 61.06 209 VAL B N 1
ATOM 3971 C CA . VAL B 1 209 ? -5.586 -4.199 12.859 1 61.06 209 VAL B CA 1
ATOM 3972 C C . VAL B 1 209 ? -4.461 -3.416 12.188 1 61.06 209 VAL B C 1
ATOM 3974 O O . VAL B 1 209 ? -3.35 -3.34 12.711 1 61.06 209 VAL B O 1
ATOM 3977 N N . THR B 1 210 ? -4.68 -3.172 10.836 1 68.19 210 THR B N 1
ATOM 3978 C CA . THR B 1 210 ? -3.672 -2.426 10.094 1 68.19 210 THR B CA 1
ATOM 3979 C C . THR B 1 210 ? -4.184 -1.035 9.734 1 68.19 210 THR B C 1
ATOM 3981 O O . THR B 1 210 ? -5.395 -0.828 9.602 1 68.19 210 THR B O 1
ATOM 3984 N N . THR B 1 211 ? -3.27 -0.113 9.633 1 71.19 211 THR B N 1
ATOM 3985 C CA . THR B 1 211 ? -3.623 1.232 9.195 1 71.19 211 THR B CA 1
ATOM 3986 C C . THR B 1 211 ? -3.443 1.375 7.684 1 71.19 211 THR B C 1
ATOM 3988 O O . THR B 1 211 ? -4.137 2.166 7.043 1 71.19 211 THR B O 1
ATOM 3991 N N . LEU B 1 212 ? -2.531 0.614 7.164 1 73.5 212 LEU B N 1
ATOM 3992 C CA . LEU B 1 212 ? -2.289 0.646 5.727 1 73.5 212 LEU B CA 1
ATOM 3993 C C . LEU B 1 212 ? -2.928 -0.558 5.043 1 73.5 212 LEU B C 1
ATOM 3995 O O . LEU B 1 212 ? -2.707 -1.699 5.453 1 73.5 212 LEU B O 1
ATOM 3999 N N . VAL B 1 213 ? -3.756 -0.259 4.109 1 75.88 213 VAL B N 1
ATOM 4000 C CA . VAL B 1 213 ? -4.402 -1.338 3.367 1 75.88 213 VAL B CA 1
ATOM 4001 C C . VAL B 1 213 ? -3.436 -1.905 2.33 1 75.88 213 VAL B C 1
ATOM 4003 O O . VAL B 1 213 ? -2.779 -1.152 1.607 1 75.88 213 VAL B O 1
ATOM 4006 N N . GLN B 1 214 ? -3.332 -3.225 2.396 1 80 214 GLN B N 1
ATOM 4007 C CA . GLN B 1 214 ? -2.531 -3.92 1.394 1 80 214 GLN B CA 1
ATOM 4008 C C . GLN B 1 214 ? -3.383 -4.906 0.6 1 80 214 GLN B C 1
ATOM 4010 O O . GLN B 1 214 ? -4.246 -5.586 1.163 1 80 214 GLN B O 1
ATOM 4015 N N . GLY B 1 215 ? -3.145 -4.969 -0.714 1 85.25 215 GLY B N 1
ATOM 4016 C CA . GLY B 1 215 ? -3.863 -5.871 -1.597 1 85.25 215 GLY B CA 1
ATOM 4017 C C . GLY B 1 215 ? -4.078 -5.305 -2.988 1 85.25 215 GLY B C 1
ATOM 4018 O O . GLY B 1 215 ? -3.584 -4.219 -3.305 1 85.25 215 GLY B O 1
ATOM 4019 N N . THR B 1 216 ? -4.691 -6.105 -3.748 1 89.94 216 THR B N 1
ATOM 4020 C CA . THR B 1 216 ? -4.949 -5.727 -5.133 1 89.94 216 THR B CA 1
ATOM 4021 C C . THR B 1 216 ? -6.426 -5.418 -5.348 1 89.94 216 THR B C 1
ATOM 4023 O O . THR B 1 216 ? -7.293 -6.195 -4.938 1 89.94 216 THR B O 1
ATOM 4026 N N . ILE B 1 217 ? -6.684 -4.34 -6.043 1 89.06 217 ILE B N 1
ATOM 4027 C CA . ILE B 1 217 ? -8.047 -3.93 -6.348 1 89.06 217 ILE B CA 1
ATOM 4028 C C . ILE B 1 217 ? -8.766 -5.043 -7.105 1 89.06 217 ILE B C 1
ATOM 4030 O O . ILE B 1 217 ? -8.195 -5.656 -8.008 1 89.06 217 ILE B O 1
ATOM 4034 N N . GLY B 1 218 ? -10.023 -5.262 -6.746 1 92.56 218 GLY B N 1
ATOM 4035 C CA . GLY B 1 218 ? -10.82 -6.305 -7.371 1 92.56 218 GLY B CA 1
ATOM 4036 C C . GLY B 1 218 ? -10.836 -7.598 -6.582 1 92.56 218 GLY B C 1
ATOM 4037 O O . GLY B 1 218 ? -11.797 -8.367 -6.66 1 92.56 218 GLY B O 1
ATOM 4038 N N . TYR B 1 219 ? -9.719 -7.793 -5.863 1 95.19 219 TYR B N 1
ATOM 4039 C CA . TYR B 1 219 ? -9.609 -9.031 -5.094 1 95.19 219 TYR B CA 1
ATOM 4040 C C . TYR B 1 219 ? -9.812 -8.766 -3.607 1 95.19 219 TYR B C 1
ATOM 4042 O O . TYR B 1 219 ? -10.047 -9.695 -2.832 1 95.19 219 TYR B O 1
ATOM 4050 N N . LEU B 1 220 ? -9.719 -7.582 -3.211 1 90.38 220 LEU B N 1
ATOM 4051 C CA . LEU B 1 220 ? -9.625 -7.223 -1.801 1 90.38 220 LEU B CA 1
ATOM 4052 C C . LEU B 1 220 ? -10.953 -7.441 -1.093 1 90.38 220 LEU B C 1
ATOM 4054 O O . LEU B 1 220 ? -12.008 -7.07 -1.615 1 90.38 220 LEU B O 1
ATOM 4058 N N . ASP B 1 221 ? -10.844 -7.961 0.141 1 90.5 221 ASP B N 1
ATOM 4059 C CA . ASP B 1 221 ? -11.969 -8.164 1.044 1 90.5 221 ASP B CA 1
ATOM 4060 C C . ASP B 1 221 ? -12.547 -6.832 1.508 1 90.5 221 ASP B C 1
ATOM 4062 O O . ASP B 1 221 ? -11.867 -6.055 2.184 1 90.5 221 ASP B O 1
ATOM 4066 N N . PRO B 1 222 ? -13.828 -6.613 1.164 1 88.62 222 PRO B N 1
ATOM 4067 C CA . PRO B 1 222 ? -14.445 -5.348 1.578 1 88.62 222 PRO B CA 1
ATOM 4068 C C . PRO B 1 222 ? -14.484 -5.184 3.096 1 88.62 222 PRO B C 1
ATOM 4070 O O . PRO B 1 222 ? -14.391 -4.062 3.602 1 88.62 222 PRO B O 1
ATOM 4073 N N . GLU B 1 223 ? -14.719 -6.273 3.797 1 87.62 223 GLU B N 1
ATOM 4074 C CA . GLU B 1 223 ? -14.75 -6.176 5.254 1 87.62 223 GLU B CA 1
ATOM 4075 C C . GLU B 1 223 ? -13.391 -5.758 5.805 1 87.62 223 GLU B C 1
ATOM 4077 O O . GLU B 1 223 ? -13.312 -4.926 6.715 1 87.62 223 GLU B O 1
ATOM 4082 N N . TYR B 1 224 ? -12.391 -6.367 5.332 1 85.69 224 TYR B N 1
ATOM 4083 C CA . TYR B 1 224 ? -11.031 -5.98 5.691 1 85.69 224 TYR B CA 1
ATOM 4084 C C . TYR B 1 224 ? -10.789 -4.504 5.402 1 85.69 224 TYR B C 1
ATOM 4086 O O . TYR B 1 224 ? -10.266 -3.777 6.25 1 85.69 224 TYR B O 1
ATOM 4094 N N . PHE B 1 225 ? -11.258 -4.07 4.348 1 83.38 225 PHE B N 1
ATOM 4095 C CA . PHE B 1 225 ? -11.109 -2.684 3.924 1 83.38 225 PHE B CA 1
ATOM 4096 C C . PHE B 1 225 ? -11.867 -1.749 4.855 1 83.38 225 PHE B C 1
ATOM 4098 O O . PHE B 1 225 ? -11.391 -0.663 5.188 1 83.38 225 PHE B O 1
ATOM 4105 N N . HIS B 1 226 ? -12.977 -2.197 5.234 1 84.06 226 HIS B N 1
ATOM 4106 C CA . HIS B 1 226 ? -13.891 -1.357 6 1 84.06 226 HIS B CA 1
ATOM 4107 C C . HIS B 1 226 ? -13.477 -1.292 7.469 1 84.06 226 HIS B C 1
ATOM 4109 O O . HIS B 1 226 ? -13.633 -0.254 8.117 1 84.06 226 HIS B O 1
ATOM 4115 N N . THR B 1 227 ? -12.883 -2.365 7.914 1 83.12 227 THR B N 1
ATOM 4116 C CA . THR B 1 227 ? -12.672 -2.447 9.359 1 83.12 227 THR B CA 1
ATOM 4117 C C . THR B 1 227 ? -11.188 -2.445 9.688 1 83.12 227 THR B C 1
ATOM 4119 O O . THR B 1 227 ? -10.805 -2.213 10.836 1 83.12 227 THR B O 1
ATOM 4122 N N . GLY B 1 228 ? -10.438 -2.766 8.719 1 81.62 228 GLY B N 1
ATOM 4123 C CA . GLY B 1 228 ? -9.016 -2.951 8.977 1 81.62 228 GLY B CA 1
ATOM 4124 C C . GLY B 1 228 ? -8.695 -4.289 9.617 1 81.62 228 GLY B C 1
ATOM 4125 O O . GLY B 1 228 ? -7.539 -4.582 9.906 1 81.62 228 GLY B O 1
ATOM 4126 N N . HIS B 1 229 ? -9.711 -5.043 9.789 1 84.25 229 HIS B N 1
ATOM 4127 C CA . HIS B 1 229 ? -9.516 -6.336 10.438 1 84.25 229 HIS B CA 1
ATOM 4128 C C . HIS B 1 229 ? -9.148 -7.41 9.414 1 84.25 229 HIS B C 1
ATOM 4130 O O . HIS B 1 229 ? -10.008 -7.875 8.664 1 84.25 229 HIS B O 1
ATOM 4136 N N . LEU B 1 230 ? -7.867 -7.738 9.469 1 85.56 230 LEU B N 1
ATOM 4137 C CA . LEU B 1 230 ? -7.363 -8.781 8.586 1 85.56 230 LEU B CA 1
ATOM 4138 C C . LEU B 1 230 ? -7.48 -10.156 9.25 1 85.56 230 LEU B C 1
ATOM 4140 O O . LEU B 1 230 ? -6.969 -10.367 10.352 1 85.56 230 LEU B O 1
ATOM 4144 N N . ILE B 1 231 ? -8.195 -11.039 8.633 1 88 231 ILE B N 1
ATOM 4145 C CA . ILE B 1 231 ? -8.352 -12.414 9.102 1 88 231 ILE B CA 1
ATOM 4146 C C . ILE B 1 231 ? -8.18 -13.383 7.938 1 88 231 ILE B C 1
ATOM 4148 O O . ILE B 1 231 ? -8.023 -12.961 6.789 1 88 231 ILE B O 1
ATOM 4152 N N . ASP B 1 232 ? -8.102 -14.688 8.242 1 91 232 ASP B N 1
ATOM 4153 C CA . ASP B 1 232 ? -7.91 -15.711 7.215 1 91 232 ASP B CA 1
ATOM 4154 C C . ASP B 1 232 ? -9.023 -15.648 6.168 1 91 232 ASP B C 1
ATOM 4156 O O . ASP B 1 232 ? -8.789 -15.922 4.992 1 91 232 ASP B O 1
ATOM 4160 N N . LYS B 1 233 ? -10.211 -15.219 6.539 1 93 233 LYS B N 1
ATOM 4161 C CA . LYS B 1 233 ? -11.344 -15.117 5.629 1 93 233 LYS B CA 1
ATOM 4162 C C . LYS B 1 233 ? -11.094 -14.07 4.551 1 93 233 LYS B C 1
ATOM 4164 O O . LYS B 1 233 ? -11.742 -14.078 3.502 1 93 233 LYS B O 1
ATOM 4169 N N . SER B 1 234 ? -10.219 -13.125 4.855 1 92.75 234 SER B N 1
ATOM 4170 C CA . SER B 1 234 ? -9.844 -12.148 3.836 1 92.75 234 SER B CA 1
ATOM 4171 C C . SER B 1 234 ? -9.203 -12.828 2.631 1 92.75 234 SER B C 1
ATOM 4173 O O . SER B 1 234 ? -9.516 -12.492 1.486 1 92.75 234 SER B O 1
ATOM 4175 N N . ASP B 1 235 ? -8.359 -13.836 2.902 1 96.25 235 ASP B N 1
ATOM 4176 C CA . ASP B 1 235 ? -7.793 -14.641 1.826 1 96.25 235 ASP B CA 1
ATOM 4177 C C . ASP B 1 235 ? -8.875 -15.43 1.102 1 96.25 235 ASP B C 1
ATOM 4179 O O . ASP B 1 235 ? -8.836 -15.578 -0.122 1 96.25 235 ASP B O 1
ATOM 4183 N N . VAL B 1 236 ? -9.797 -15.945 1.906 1 97.56 236 VAL B N 1
ATOM 4184 C CA . VAL B 1 236 ? -10.867 -16.766 1.351 1 97.56 236 VAL B CA 1
ATOM 4185 C C . VAL B 1 236 ? -11.734 -15.93 0.41 1 97.56 236 VAL B C 1
ATOM 4187 O O . VAL B 1 236 ? -12.125 -16.391 -0.665 1 97.56 236 VAL B O 1
ATOM 4190 N N . TYR B 1 237 ? -12.016 -14.734 0.828 1 97.06 237 TYR B N 1
ATOM 4191 C CA . TYR B 1 237 ? -12.75 -13.836 -0.055 1 97.06 237 TYR B CA 1
ATOM 4192 C C . TYR B 1 237 ? -12.008 -13.625 -1.368 1 97.06 237 TYR B C 1
ATOM 4194 O O . TYR B 1 237 ? -12.586 -13.781 -2.447 1 97.06 237 TYR B O 1
ATOM 4202 N N . SER B 1 238 ? -10.734 -13.219 -1.287 1 97.38 238 SER B N 1
ATOM 4203 C CA . SER B 1 238 ? -9.922 -12.992 -2.479 1 97.38 238 SER B CA 1
ATOM 4204 C C . SER B 1 238 ? -9.914 -14.219 -3.383 1 97.38 238 SER B C 1
ATOM 4206 O O . SER B 1 238 ? -10 -14.094 -4.605 1 97.38 238 SER B O 1
ATOM 4208 N N . PHE B 1 239 ? -9.805 -15.398 -2.744 1 98.56 239 PHE B N 1
ATOM 4209 C CA . PHE B 1 239 ? -9.836 -16.641 -3.502 1 98.56 239 PHE B CA 1
ATOM 4210 C C . PHE B 1 239 ? -11.188 -16.844 -4.172 1 98.56 239 PHE B C 1
ATOM 4212 O O . PHE B 1 239 ? -11.266 -17.375 -5.285 1 98.56 239 PHE B O 1
ATOM 4219 N N . GLY B 1 240 ? -12.266 -16.453 -3.482 1 98.38 240 GLY B N 1
ATOM 4220 C CA . GLY B 1 240 ? -13.578 -16.469 -4.109 1 98.38 240 GLY B CA 1
ATOM 4221 C C . GLY B 1 240 ? -13.625 -15.688 -5.406 1 98.38 240 GLY B C 1
ATOM 4222 O O . GLY B 1 240 ? -14.273 -16.109 -6.367 1 98.38 240 GLY B O 1
ATOM 4223 N N . VAL B 1 241 ? -12.945 -14.586 -5.41 1 98 241 VAL B N 1
ATOM 4224 C CA . VAL B 1 241 ? -12.875 -13.773 -6.621 1 98 241 VAL B CA 1
ATOM 4225 C C . VAL B 1 241 ? -12.102 -14.531 -7.703 1 98 241 VAL B C 1
ATOM 4227 O O . VAL B 1 241 ? -12.492 -14.523 -8.875 1 98 241 VAL B O 1
ATOM 4230 N N . VAL B 1 242 ? -11.039 -15.203 -7.348 1 98.31 242 VAL B N 1
ATOM 4231 C CA . VAL B 1 242 ? -10.281 -16.031 -8.289 1 98.31 242 VAL B CA 1
ATOM 4232 C C . VAL B 1 242 ? -11.195 -17.094 -8.883 1 98.31 242 VAL B C 1
ATOM 4234 O O . VAL B 1 242 ? -11.141 -17.375 -10.086 1 98.31 242 VAL B O 1
ATOM 4237 N N . LEU B 1 243 ? -12.039 -17.719 -8 1 97.94 243 LEU B N 1
ATOM 4238 C CA . LEU B 1 243 ? -12.977 -18.719 -8.492 1 97.94 243 LEU B CA 1
ATOM 4239 C C . LEU B 1 243 ? -13.93 -18.109 -9.516 1 97.94 243 LEU B C 1
ATOM 4241 O O . LEU B 1 243 ? -14.234 -18.75 -10.531 1 97.94 243 LEU B O 1
ATOM 4245 N N . ALA B 1 244 ? -14.359 -16.938 -9.242 1 97.25 244 ALA B N 1
ATOM 4246 C CA . ALA B 1 244 ? -15.227 -16.25 -10.203 1 97.25 244 ALA B CA 1
ATOM 4247 C C . ALA B 1 244 ? -14.508 -16.031 -11.531 1 97.25 244 ALA B C 1
ATOM 4249 O O . ALA B 1 244 ? -15.094 -16.219 -12.602 1 97.25 244 ALA B O 1
ATOM 4250 N N . GLU B 1 245 ? -13.25 -15.688 -11.5 1 96.19 245 GLU B N 1
ATOM 4251 C CA . GLU B 1 245 ? -12.438 -15.562 -12.711 1 96.19 245 GLU B CA 1
ATOM 4252 C C . GLU B 1 245 ? -12.367 -16.891 -13.461 1 96.19 245 GLU B C 1
ATOM 4254 O O . GLU B 1 245 ? -12.531 -16.922 -14.688 1 96.19 245 GLU B O 1
ATOM 4259 N N . LEU B 1 246 ? -12.109 -17.891 -12.68 1 95.06 246 LEU B N 1
ATOM 4260 C CA . LEU B 1 246 ? -11.961 -19.219 -13.258 1 95.06 246 LEU B CA 1
ATOM 4261 C C . LEU B 1 246 ? -13.25 -19.656 -13.961 1 95.06 246 LEU B C 1
ATOM 4263 O O . LEU B 1 246 ? -13.195 -20.281 -15.016 1 95.06 246 LEU B O 1
ATOM 4267 N N . LEU B 1 247 ? -14.367 -19.281 -13.445 1 94.44 247 LEU B N 1
ATOM 4268 C CA . LEU B 1 247 ? -15.656 -19.719 -13.953 1 94.44 247 LEU B CA 1
ATOM 4269 C C . LEU B 1 247 ? -16.094 -18.859 -15.133 1 94.44 247 LEU B C 1
ATOM 4271 O O . LEU B 1 247 ? -16.703 -19.359 -16.078 1 94.44 247 LEU B O 1
ATOM 4275 N N . THR B 1 248 ? -15.734 -17.562 -15.062 1 94.56 248 THR B N 1
ATOM 4276 C CA . THR B 1 248 ? -16.312 -16.641 -16.031 1 94.56 248 THR B CA 1
ATOM 4277 C C . THR B 1 248 ? -15.297 -16.281 -17.125 1 94.56 248 THR B C 1
ATOM 4279 O O . THR B 1 248 ? -15.672 -15.852 -18.219 1 94.56 248 THR B O 1
ATOM 4282 N N . GLY B 1 249 ? -14.039 -16.422 -16.766 1 93.38 249 GLY B N 1
ATOM 4283 C CA . GLY B 1 249 ? -13.008 -15.969 -17.672 1 93.38 249 GLY B CA 1
ATOM 4284 C C . GLY B 1 249 ? -12.914 -14.461 -17.781 1 93.38 249 GLY B C 1
ATOM 4285 O O . GLY B 1 249 ? -12.328 -13.93 -18.719 1 93.38 249 GLY B O 1
ATOM 4286 N N . LYS B 1 250 ? -13.531 -13.773 -16.875 1 94.5 250 LYS B N 1
ATOM 4287 C CA . LYS B 1 250 ? -13.602 -12.32 -16.922 1 94.5 250 LYS B CA 1
ATOM 4288 C C . LYS B 1 250 ? -12.602 -11.688 -15.953 1 94.5 250 LYS B C 1
ATOM 4290 O O . LYS B 1 250 ? -12.289 -12.273 -14.914 1 94.5 250 LYS B O 1
ATOM 4295 N N . LYS B 1 251 ? -12.117 -10.508 -16.328 1 93.56 251 LYS B N 1
ATOM 4296 C CA . LYS B 1 251 ? -11.195 -9.773 -15.461 1 93.56 251 LYS B CA 1
ATOM 4297 C C . LYS B 1 251 ? -11.906 -9.258 -14.211 1 93.56 251 LYS B C 1
ATOM 4299 O O . LYS B 1 251 ? -13.109 -9 -14.242 1 93.56 251 LYS B O 1
ATOM 4304 N N . THR B 1 252 ? -11.117 -9.094 -13.172 1 94.44 252 THR B N 1
ATOM 4305 C CA . THR B 1 252 ? -11.695 -8.688 -11.891 1 94.44 252 THR B CA 1
ATOM 4306 C C . THR B 1 252 ? -12.219 -7.258 -11.969 1 94.44 252 THR B C 1
ATOM 4308 O O . THR B 1 252 ? -13.211 -6.922 -11.328 1 94.44 252 THR B O 1
ATOM 4311 N N . ILE B 1 253 ? -11.5 -6.453 -12.656 1 91.88 253 ILE B N 1
ATOM 4312 C CA . ILE B 1 253 ? -11.93 -5.082 -12.898 1 91.88 253 ILE B CA 1
ATOM 4313 C C . ILE B 1 253 ? -12.023 -4.832 -14.406 1 91.88 253 ILE B C 1
ATOM 4315 O O . ILE B 1 253 ? -11.055 -5.051 -15.141 1 91.88 253 ILE B O 1
ATOM 4319 N N . ASP B 1 254 ? -13.148 -4.426 -14.812 1 91.56 254 ASP B N 1
ATOM 4320 C CA . ASP B 1 254 ? -13.375 -4.129 -16.219 1 91.56 254 ASP B CA 1
ATOM 4321 C C . ASP B 1 254 ? -14.336 -2.955 -16.391 1 91.56 254 ASP B C 1
ATOM 4323 O O . ASP B 1 254 ? -15.555 -3.123 -16.297 1 91.56 254 ASP B O 1
ATOM 4327 N N . PRO B 1 255 ? -13.789 -1.85 -16.719 1 84.44 255 PRO B N 1
ATOM 4328 C CA . PRO B 1 255 ? -14.664 -0.69 -16.906 1 84.44 255 PRO B CA 1
ATOM 4329 C C . PRO B 1 255 ? -15.648 -0.875 -18.047 1 84.44 255 PRO B C 1
ATOM 4331 O O . PRO B 1 255 ? -16.688 -0.213 -18.094 1 84.44 255 PRO B O 1
ATOM 4334 N N . GLY B 1 256 ? -15.328 -1.726 -18.906 1 87.38 256 GLY B N 1
ATOM 4335 C CA . GLY B 1 256 ? -16.172 -1.959 -20.062 1 87.38 256 GLY B CA 1
ATOM 4336 C C . GLY B 1 256 ? -17.516 -2.576 -19.719 1 87.38 256 GLY B C 1
ATOM 4337 O O . GLY B 1 256 ? -18.453 -2.516 -20.5 1 87.38 256 GLY B O 1
ATOM 4338 N N . ARG B 1 257 ? -17.641 -3.207 -18.547 1 89.19 257 ARG B N 1
ATOM 4339 C CA . ARG B 1 257 ? -18.891 -3.822 -18.109 1 89.19 257 ARG B CA 1
ATOM 4340 C C . ARG B 1 257 ? -19.875 -2.771 -17.609 1 89.19 257 ARG B C 1
ATOM 4342 O O . ARG B 1 257 ? -21.031 -3.088 -17.297 1 89.19 257 ARG B O 1
ATOM 4349 N N . GLY B 1 258 ? -19.406 -1.509 -17.5 1 84.44 258 GLY B N 1
ATOM 4350 C CA . GLY B 1 258 ? -20.234 -0.461 -16.906 1 84.44 258 GLY B CA 1
ATOM 4351 C C . GLY B 1 258 ? -19.812 -0.117 -15.492 1 84.44 258 GLY B C 1
ATOM 4352 O O . GLY B 1 258 ? -19.219 -0.94 -14.797 1 84.44 258 GLY B O 1
ATOM 4353 N N . PHE B 1 259 ? -20.219 0.979 -15.031 1 79.06 259 PHE B N 1
ATOM 4354 C CA . PHE B 1 259 ? -19.781 1.529 -13.758 1 79.06 259 PHE B CA 1
ATOM 4355 C C . PHE B 1 259 ? -20.219 0.643 -12.602 1 79.06 259 PHE B C 1
ATOM 4357 O O . PHE B 1 259 ? -19.422 0.292 -11.734 1 79.06 259 PHE B O 1
ATOM 4364 N N . ASP B 1 260 ? -21.438 0.177 -12.711 1 83.88 260 ASP B N 1
ATOM 4365 C CA . ASP B 1 260 ? -22 -0.593 -11.609 1 83.88 260 ASP B CA 1
ATOM 4366 C C . ASP B 1 260 ? -21.5 -2.037 -11.633 1 83.88 260 ASP B C 1
ATOM 4368 O O . ASP B 1 260 ? -21.609 -2.754 -10.641 1 83.88 260 ASP B O 1
ATOM 4372 N N . ASP B 1 261 ? -20.969 -2.434 -12.758 1 90.19 261 ASP B N 1
ATOM 4373 C CA . ASP B 1 261 ? -20.609 -3.838 -12.93 1 90.19 261 ASP B CA 1
ATOM 4374 C C . ASP B 1 261 ? -19.109 -4.004 -13.133 1 90.19 261 ASP B C 1
ATOM 4376 O O . ASP B 1 261 ? -18.641 -5.062 -13.562 1 90.19 261 ASP B O 1
ATOM 4380 N N . THR B 1 262 ? -18.422 -2.934 -12.797 1 91.12 262 THR B N 1
ATOM 4381 C CA . THR B 1 262 ? -16.984 -2.908 -13.07 1 91.12 262 THR B CA 1
ATOM 4382 C C . THR B 1 262 ? -16.266 -4.012 -12.305 1 91.12 262 THR B C 1
ATOM 4384 O O . THR B 1 262 ? -15.312 -4.609 -12.812 1 91.12 262 THR B O 1
ATOM 4387 N N . ASN B 1 263 ? -16.719 -4.258 -11.133 1 93.31 263 ASN B N 1
ATOM 4388 C CA . ASN B 1 263 ? -16.109 -5.234 -10.234 1 93.31 263 ASN B CA 1
ATOM 4389 C C . ASN B 1 263 ? -16.703 -6.625 -10.43 1 93.31 263 ASN B C 1
ATOM 4391 O O . ASN B 1 263 ? -17.922 -6.801 -10.336 1 93.31 263 ASN B O 1
ATOM 4395 N N . LEU B 1 264 ? -15.875 -7.57 -10.656 1 96.12 264 LEU B N 1
ATOM 4396 C CA . LEU B 1 264 ? -16.344 -8.906 -11 1 96.12 264 LEU B CA 1
ATOM 4397 C C . LEU B 1 264 ? -17.125 -9.531 -9.852 1 96.12 264 LEU B C 1
ATOM 4399 O O . LEU B 1 264 ? -18.125 -10.219 -10.078 1 96.12 264 LEU B O 1
ATOM 4403 N N . ALA B 1 265 ? -16.641 -9.328 -8.617 1 95.31 265 ALA B N 1
ATOM 4404 C CA . ALA B 1 265 ? -17.312 -9.922 -7.469 1 95.31 265 ALA B CA 1
ATOM 4405 C C . ALA B 1 265 ? -18.766 -9.469 -7.398 1 95.31 265 ALA B C 1
ATOM 4407 O O . ALA B 1 265 ? -19.688 -10.289 -7.293 1 95.31 265 ALA B O 1
ATOM 4408 N N . THR B 1 266 ? -18.984 -8.195 -7.562 1 93.69 266 THR B N 1
ATOM 4409 C CA . THR B 1 266 ? -20.328 -7.668 -7.492 1 93.69 266 THR B CA 1
ATOM 4410 C C . THR B 1 266 ? -21.125 -8.047 -8.734 1 93.69 266 THR B C 1
ATOM 4412 O O . THR B 1 266 ? -22.328 -8.344 -8.648 1 93.69 266 THR B O 1
ATOM 4415 N N . TYR B 1 267 ? -20.453 -8.008 -9.859 1 95.5 267 TYR B N 1
ATOM 4416 C CA . TYR B 1 267 ? -21.078 -8.406 -11.117 1 95.5 267 TYR B CA 1
ATOM 4417 C C . TYR B 1 267 ? -21.578 -9.844 -11.039 1 95.5 267 TYR B C 1
ATOM 4419 O O . TYR B 1 267 ? -22.719 -10.141 -11.43 1 95.5 267 TYR B O 1
ATOM 4427 N N . PHE B 1 268 ? -20.766 -10.711 -10.539 1 96.44 268 PHE B N 1
ATOM 4428 C CA . PHE B 1 268 ? -21.078 -12.133 -10.398 1 96.44 268 PHE B CA 1
ATOM 4429 C C . PHE B 1 268 ? -22.25 -12.336 -9.453 1 96.44 268 PHE B C 1
ATOM 4431 O O . PHE B 1 268 ? -23.188 -13.078 -9.766 1 96.44 268 PHE B O 1
ATOM 4438 N N . LEU B 1 269 ? -22.234 -11.664 -8.312 1 95.25 269 LEU B N 1
ATOM 4439 C CA . LEU B 1 269 ? -23.297 -11.805 -7.32 1 95.25 269 LEU B CA 1
ATOM 4440 C C . LEU B 1 269 ? -24.625 -11.281 -7.863 1 95.25 269 LEU B C 1
ATOM 4442 O O . LEU B 1 269 ? -25.672 -11.859 -7.605 1 95.25 269 LEU B O 1
ATOM 4446 N N . LYS B 1 270 ? -24.516 -10.172 -8.555 1 95.56 270 LYS B N 1
ATOM 4447 C CA . LYS B 1 270 ? -25.703 -9.617 -9.195 1 95.56 270 LYS B CA 1
ATOM 4448 C C . LYS B 1 270 ? -26.297 -10.609 -10.195 1 95.56 270 LYS B C 1
ATOM 4450 O O . LYS B 1 270 ? -27.516 -10.836 -10.203 1 95.56 270 LYS B O 1
ATOM 4455 N N . ALA B 1 271 ? -25.469 -11.164 -10.992 1 96 271 ALA B N 1
ATOM 4456 C CA . ALA B 1 271 ? -25.922 -12.141 -11.977 1 96 271 ALA B CA 1
ATOM 4457 C C . ALA B 1 271 ? -26.562 -13.344 -11.289 1 96 271 ALA B C 1
ATOM 4459 O O . ALA B 1 271 ? -27.594 -13.859 -11.75 1 96 271 ALA B O 1
ATOM 4460 N N . LYS B 1 272 ? -25.969 -13.812 -10.266 1 95.06 272 LYS B N 1
ATOM 4461 C CA . LYS B 1 272 ? -26.516 -14.93 -9.5 1 95.06 272 LYS B CA 1
ATOM 4462 C C . LYS B 1 272 ? -27.906 -14.594 -8.953 1 95.06 272 LYS B C 1
ATOM 4464 O O . LYS B 1 272 ? -28.844 -15.375 -9.094 1 95.06 272 LYS B O 1
ATOM 4469 N N . LYS B 1 273 ? -28.031 -13.461 -8.391 1 95.88 273 LYS B N 1
ATOM 4470 C CA . LYS B 1 273 ? -29.281 -13.008 -7.797 1 95.88 273 LYS B CA 1
ATOM 4471 C C . LYS B 1 273 ? -30.375 -12.898 -8.852 1 95.88 273 LYS B C 1
ATOM 4473 O O . LYS B 1 273 ? -31.547 -13.188 -8.586 1 95.88 273 LYS B O 1
ATOM 4478 N N . GLU B 1 274 ? -29.984 -12.508 -10.008 1 96.25 274 GLU B N 1
ATOM 4479 C CA . GLU B 1 274 ? -30.938 -12.305 -11.102 1 96.25 274 GLU B CA 1
ATOM 4480 C C . GLU B 1 274 ? -31.125 -13.578 -11.922 1 96.25 274 GLU B C 1
ATOM 4482 O O . GLU B 1 274 ? -31.75 -13.555 -12.977 1 96.25 274 GLU B O 1
ATOM 4487 N N . ASN B 1 275 ? -30.531 -14.641 -11.531 1 95.19 275 ASN B N 1
ATOM 4488 C CA . ASN B 1 275 ? -30.609 -15.945 -12.188 1 95.19 275 ASN B CA 1
ATOM 4489 C C . ASN B 1 275 ? -30.094 -15.875 -13.625 1 95.19 275 ASN B C 1
ATOM 4491 O O . ASN B 1 275 ? -30.703 -16.438 -14.539 1 95.19 275 ASN B O 1
ATOM 4495 N N . ARG B 1 276 ? -29.031 -15.117 -13.781 1 94.56 276 ARG B N 1
ATOM 4496 C CA . ARG B 1 276 ? -28.422 -14.961 -15.102 1 94.56 276 ARG B CA 1
ATOM 4497 C C . ARG B 1 276 ? -26.969 -15.43 -15.094 1 94.56 276 ARG B C 1
ATOM 4499 O O . ARG B 1 276 ? -26.141 -14.914 -15.836 1 94.56 276 ARG B O 1
ATOM 4506 N N . LEU B 1 277 ? -26.609 -16.297 -14.234 1 92.44 277 LEU B N 1
ATOM 4507 C CA . LEU B 1 277 ? -25.234 -16.734 -14.07 1 92.44 277 LEU B CA 1
ATOM 4508 C C . LEU B 1 277 ? -24.719 -17.391 -15.352 1 92.44 277 LEU B C 1
ATOM 4510 O O . LEU B 1 277 ? -23.578 -17.188 -15.742 1 92.44 277 LEU B O 1
ATOM 4514 N N . LEU B 1 278 ? -25.547 -18.188 -16 1 91.62 278 LEU B N 1
ATOM 4515 C CA . LEU B 1 278 ? -25.141 -18.922 -17.203 1 91.62 278 LEU B CA 1
ATOM 4516 C C . LEU B 1 278 ? -24.703 -17.953 -18.297 1 91.62 278 LEU B C 1
ATOM 4518 O O . LEU B 1 278 ? -23.859 -18.297 -19.141 1 91.62 278 LEU B O 1
ATOM 4522 N N . GLU B 1 279 ? -25.172 -16.719 -18.203 1 93.44 279 GLU B N 1
ATOM 4523 C CA . GLU B 1 279 ? -24.891 -15.719 -19.234 1 93.44 279 GLU B CA 1
ATOM 4524 C C . GLU B 1 279 ? -23.453 -15.18 -19.078 1 93.44 279 GLU B C 1
ATOM 4526 O O . GLU B 1 279 ? -22.906 -14.633 -20.031 1 93.44 279 GLU B O 1
ATOM 4531 N N . ILE B 1 280 ? -22.953 -15.352 -17.891 1 94.31 280 ILE B N 1
ATOM 4532 C CA . ILE B 1 280 ? -21.672 -14.688 -17.703 1 94.31 280 ILE B CA 1
ATOM 4533 C C . ILE B 1 280 ? -20.562 -15.742 -17.578 1 94.31 280 ILE B C 1
ATOM 4535 O O . ILE B 1 280 ? -19.391 -15.398 -17.484 1 94.31 280 ILE B O 1
ATOM 4539 N N . LEU B 1 281 ? -20.906 -17.016 -17.578 1 93.44 281 LEU B N 1
ATOM 4540 C CA . LEU B 1 281 ? -19.906 -18.094 -17.5 1 93.44 281 LEU B CA 1
ATOM 4541 C C . LEU B 1 281 ? -19.109 -18.188 -18.781 1 93.44 281 LEU B C 1
ATOM 4543 O O . LEU B 1 281 ? -19.594 -17.844 -19.859 1 93.44 281 LEU B O 1
ATOM 4547 N N . ASP B 1 282 ? -17.922 -18.578 -18.594 1 91.88 282 ASP B N 1
ATOM 4548 C CA . ASP B 1 282 ? -17.078 -18.859 -19.75 1 91.88 282 ASP B CA 1
ATOM 4549 C C . ASP B 1 282 ? -17.75 -19.875 -20.672 1 91.88 282 ASP B C 1
ATOM 4551 O O . ASP B 1 282 ? -18.328 -20.859 -20.203 1 91.88 282 ASP B O 1
ATOM 4555 N N . HIS B 1 283 ? -17.656 -19.719 -21.922 1 86.81 283 HIS B N 1
ATOM 4556 C CA . HIS B 1 283 ? -18.328 -20.547 -22.922 1 86.81 283 HIS B CA 1
ATOM 4557 C C . HIS B 1 283 ? -17.922 -22.016 -22.766 1 86.81 283 HIS B C 1
ATOM 4559 O O . HIS B 1 283 ? -18.75 -22.906 -22.938 1 86.81 283 HIS B O 1
ATOM 4565 N N . GLN B 1 284 ? -16.688 -22.266 -22.469 1 85.06 284 GLN B N 1
ATOM 4566 C CA . GLN B 1 284 ? -16.203 -23.625 -22.344 1 85.06 284 GLN B CA 1
ATOM 4567 C C . GLN B 1 284 ? -16.844 -24.328 -21.141 1 85.06 284 GLN B C 1
ATOM 4569 O O . GLN B 1 284 ? -17.141 -25.531 -21.203 1 85.06 284 GLN B O 1
ATOM 4574 N N . VAL B 1 285 ? -17.016 -23.609 -20.156 1 87.06 285 VAL B N 1
ATOM 4575 C CA . VAL B 1 285 ? -17.641 -24.141 -18.953 1 87.06 285 VAL B CA 1
ATOM 4576 C C . VAL B 1 285 ? -19.094 -24.531 -19.266 1 87.06 285 VAL B C 1
ATOM 4578 O O . VAL B 1 285 ? -19.547 -25.609 -18.875 1 87.06 285 VAL B O 1
ATOM 4581 N N . VAL B 1 286 ? -19.766 -23.672 -19.969 1 85.88 286 VAL B N 1
ATOM 4582 C CA . VAL B 1 286 ? -21.156 -23.906 -20.328 1 85.88 286 VAL B CA 1
ATOM 4583 C C . VAL B 1 286 ? -21.266 -25.125 -21.25 1 85.88 286 VAL B C 1
ATOM 4585 O O . VAL B 1 286 ? -22.125 -25.984 -21.047 1 85.88 286 VAL B O 1
ATOM 4588 N N . LYS B 1 287 ? -20.438 -25.141 -22.156 1 84.5 287 LYS B N 1
ATOM 4589 C CA . LYS B 1 287 ? -20.438 -26.234 -23.125 1 84.5 287 LYS B CA 1
ATOM 4590 C C . LYS B 1 287 ? -20.234 -27.578 -22.438 1 84.5 287 LYS B C 1
ATOM 4592 O O . LYS B 1 287 ? -20.953 -28.531 -22.719 1 84.5 287 LYS B O 1
ATOM 4597 N N . GLU B 1 288 ? -19.312 -27.625 -21.578 1 84.69 288 GLU B N 1
ATOM 4598 C CA . GLU B 1 288 ? -18.984 -28.891 -20.922 1 84.69 288 GLU B CA 1
ATOM 4599 C C . GLU B 1 288 ? -20.062 -29.281 -19.906 1 84.69 288 GLU B C 1
ATOM 4601 O O . GLU B 1 288 ? -20.266 -30.469 -19.641 1 84.69 288 GLU B O 1
ATOM 4606 N N . ALA B 1 289 ? -20.688 -28.328 -19.344 1 75.88 289 ALA B N 1
ATOM 4607 C CA . ALA B 1 289 ? -21.781 -28.594 -18.422 1 75.88 289 ALA B CA 1
ATOM 4608 C C . ALA B 1 289 ? -22.969 -29.219 -19.156 1 75.88 289 ALA B C 1
ATOM 4610 O O . ALA B 1 289 ? -23.703 -30.047 -18.594 1 75.88 289 ALA B O 1
ATOM 4611 N N . ASN B 1 290 ? -23.109 -28.766 -20.359 1 76.69 290 ASN B N 1
ATOM 4612 C CA . ASN B 1 290 ? -24.203 -29.281 -21.172 1 76.69 290 ASN B CA 1
ATOM 4613 C C . ASN B 1 290 ? -23.891 -30.672 -21.719 1 76.69 290 ASN B C 1
ATOM 4615 O O . ASN B 1 290 ? -24.797 -31.453 -22.016 1 76.69 290 ASN B O 1
ATOM 4619 N N . ASP B 1 291 ? -22.625 -30.953 -21.891 1 72.5 291 ASP B N 1
ATOM 4620 C CA . ASP B 1 291 ? -22.234 -32.25 -22.406 1 72.5 291 ASP B CA 1
ATOM 4621 C C . ASP B 1 291 ? -22.359 -33.344 -21.328 1 72.5 291 ASP B C 1
ATOM 4623 O O . ASP B 1 291 ? -22.547 -34.5 -21.641 1 72.5 291 ASP B O 1
ATOM 4627 N N . ASP B 1 292 ? -22.297 -33.031 -20.156 1 55.75 292 ASP B N 1
ATOM 4628 C CA . ASP B 1 292 ? -22.453 -34 -19.109 1 55.75 292 ASP B CA 1
ATOM 4629 C C . ASP B 1 292 ? -23.922 -34.125 -18.672 1 55.75 292 ASP B C 1
ATOM 4631 O O . ASP B 1 292 ? -24.391 -35.219 -18.344 1 55.75 292 ASP B O 1
#

InterPro domains:
  IPR000719 Protein kinase domain [PF00069] (51-254)
  IPR000719 Protein kinase domain [PS50011] (50-292)
  IPR000719 Protein kinase domain [SM00220] (50-286)
  IPR008271 Serine/threonine-protein kinase, active site [PS00108] (173-185)
  IPR011009 Protein kinase-like domain superfamily [SSF56112] (31-257)
  IPR017441 Protein kinase, ATP binding site [PS00107] (56-79)
  IPR045274 Receptor-like kinase WAK-like [PTHR27005] (2-290)